Protein AF-A0A2G8SG64-F1 (afdb_monomer_lite)

Structure (mmCIF, N/CA/C/O backbone):
data_AF-A0A2G8SG64-F1
#
_entry.id   AF-A0A2G8SG64-F1
#
loop_
_atom_site.group_PDB
_atom_site.id
_atom_site.type_symbol
_atom_site.label_atom_id
_atom_site.label_alt_id
_atom_site.label_comp_id
_atom_site.label_asym_id
_atom_site.label_entity_id
_atom_site.label_seq_id
_atom_site.pdbx_PDB_ins_code
_atom_site.Cartn_x
_atom_site.Cartn_y
_atom_site.Cartn_z
_atom_site.occupancy
_atom_site.B_iso_or_equiv
_atom_site.auth_seq_id
_atom_site.auth_comp_id
_atom_site.auth_asym_id
_atom_site.auth_atom_id
_atom_site.pdbx_PDB_model_num
ATOM 1 N N . MET A 1 1 ? -21.686 -14.020 10.199 1.00 79.44 1 MET A N 1
ATOM 2 C CA . MET A 1 1 ? -20.903 -12.840 10.610 1.00 79.44 1 MET A CA 1
ATOM 3 C C . MET A 1 1 ? -21.898 -11.721 10.859 1.00 79.44 1 MET A C 1
ATOM 5 O O . MET A 1 1 ? -22.831 -11.603 10.075 1.00 79.44 1 MET A O 1
ATOM 9 N N . LYS A 1 2 ? -21.818 -11.030 11.999 1.00 95.25 2 LYS A N 1
ATOM 10 C CA . LYS A 1 2 ? -22.747 -9.939 12.338 1.00 95.25 2 LYS A CA 1
ATOM 11 C C . LYS A 1 2 ? -22.042 -8.621 12.055 1.00 95.25 2 LYS A C 1
ATOM 13 O O . LYS A 1 2 ? -21.054 -8.313 12.721 1.00 95.25 2 LYS A O 1
ATOM 18 N N . GLU A 1 3 ? -22.528 -7.901 11.057 1.00 96.75 3 GLU A N 1
ATOM 19 C CA . GLU A 1 3 ? -21.877 -6.711 10.512 1.00 96.75 3 GLU A CA 1
ATOM 20 C C . GLU A 1 3 ? -22.812 -5.511 10.621 1.00 96.75 3 GLU A C 1
ATOM 22 O O . GLU A 1 3 ? -24.009 -5.628 10.350 1.00 96.75 3 GLU A O 1
ATOM 27 N N . LEU A 1 4 ? -22.259 -4.365 11.012 1.00 95.69 4 LEU A N 1
ATOM 28 C CA . LEU A 1 4 ? -22.935 -3.077 10.986 1.00 95.69 4 LEU A CA 1
ATOM 29 C C . LEU A 1 4 ? -22.099 -2.112 10.144 1.00 95.69 4 LEU A C 1
ATOM 31 O O . LEU A 1 4 ? -21.033 -1.664 10.564 1.00 95.69 4 LEU A O 1
ATOM 35 N N . ASN A 1 5 ? -22.611 -1.804 8.955 1.00 95.44 5 ASN A N 1
ATOM 36 C CA . ASN A 1 5 ? -21.971 -0.914 7.995 1.00 95.44 5 ASN A CA 1
ATOM 37 C C . ASN A 1 5 ? -22.800 0.365 7.876 1.00 95.44 5 ASN A C 1
ATOM 39 O O . ASN A 1 5 ? -23.871 0.367 7.270 1.00 95.44 5 ASN A O 1
ATOM 43 N N . LEU A 1 6 ? -22.302 1.457 8.450 1.00 92.75 6 LEU A N 1
ATOM 44 C CA . LEU A 1 6 ? -22.915 2.781 8.356 1.00 92.75 6 LEU A CA 1
ATOM 45 C C . LEU A 1 6 ? -22.161 3.599 7.307 1.00 92.75 6 LEU A C 1
ATOM 47 O O . LEU A 1 6 ? -21.394 4.512 7.611 1.00 92.75 6 LEU A O 1
ATOM 51 N N . LEU A 1 7 ? -22.360 3.214 6.046 1.00 89.88 7 LEU A N 1
ATOM 52 C CA . LEU A 1 7 ? -21.764 3.867 4.884 1.00 89.88 7 LEU A CA 1
ATOM 53 C C . LEU A 1 7 ? -22.728 4.927 4.336 1.00 89.88 7 LEU A C 1
ATOM 55 O O . LEU A 1 7 ? -23.922 4.669 4.183 1.00 89.88 7 LEU A O 1
ATOM 59 N N . GLY A 1 8 ? -22.212 6.118 4.036 1.00 85.75 8 GLY A N 1
ATOM 60 C CA . GLY A 1 8 ? -22.978 7.227 3.461 1.00 85.75 8 GLY A CA 1
ATOM 61 C C . GLY A 1 8 ? -23.129 8.440 4.379 1.00 85.75 8 GLY A C 1
ATOM 62 O O . GLY A 1 8 ? -22.620 8.471 5.502 1.00 85.75 8 GLY A O 1
ATOM 63 N N . ASN A 1 9 ? -23.824 9.446 3.847 1.00 83.12 9 ASN A N 1
ATOM 64 C CA . ASN A 1 9 ? -24.050 10.736 4.491 1.00 83.12 9 ASN A CA 1
ATOM 65 C C . ASN A 1 9 ? -25.309 10.648 5.363 1.00 83.12 9 ASN A C 1
ATOM 67 O O . ASN A 1 9 ? -26.391 11.035 4.923 1.00 83.12 9 ASN A O 1
ATOM 71 N N . HIS A 1 10 ? -25.189 10.105 6.574 1.00 81.19 10 HIS A N 1
ATOM 72 C CA . HIS A 1 10 ? -26.304 10.077 7.527 1.00 81.19 10 HIS A CA 1
ATOM 73 C C . HIS A 1 10 ? -26.110 11.145 8.595 1.00 81.19 10 HIS A C 1
ATOM 75 O O . HIS A 1 10 ? -24.996 11.385 9.051 1.00 81.19 10 HIS A O 1
ATOM 81 N N . SER A 1 11 ? -27.205 11.753 9.038 1.00 80.69 11 SER A N 1
ATOM 82 C CA . SER A 1 11 ? -27.217 12.724 10.135 1.00 80.69 11 SER A CA 1
ATOM 83 C C . SER A 1 11 ? -27.212 12.040 11.509 1.00 80.69 11 SER A C 1
ATOM 85 O O . SER A 1 11 ? -27.986 12.427 12.382 1.00 80.69 11 SER A O 1
ATOM 87 N N . LEU A 1 12 ? -26.412 10.983 11.695 1.00 85.31 12 LEU A N 1
ATOM 88 C CA . LEU A 1 12 ? -26.262 10.376 13.019 1.00 85.31 12 LEU A CA 1
ATOM 89 C C . LEU A 1 12 ? -25.378 11.291 13.861 1.00 85.31 12 LEU A C 1
ATOM 91 O O . LEU A 1 12 ? -24.245 11.594 13.486 1.00 85.31 12 LEU A O 1
ATOM 95 N N . ASP A 1 13 ? -25.917 11.737 14.985 1.00 87.69 13 ASP A N 1
ATOM 96 C CA . ASP A 1 13 ? -25.158 12.476 15.982 1.00 87.69 13 ASP A CA 1
ATOM 97 C C . ASP A 1 13 ? -24.494 11.529 16.998 1.00 87.69 13 ASP A C 1
ATOM 99 O O . ASP A 1 13 ? -24.573 10.299 16.924 1.00 87.69 13 ASP A O 1
ATOM 103 N N . ARG A 1 14 ? -23.825 12.139 17.974 1.00 87.69 14 ARG A N 1
ATOM 104 C CA . ARG A 1 14 ? -23.158 11.458 19.082 1.00 87.69 14 ARG A CA 1
ATOM 105 C C . ARG A 1 14 ? -24.103 10.570 19.896 1.00 87.69 14 ARG A C 1
ATOM 107 O O . ARG A 1 14 ? -23.695 9.485 20.297 1.00 87.69 14 ARG A O 1
ATOM 114 N N . GLU A 1 15 ? -25.335 11.011 20.145 1.00 92.31 15 GLU A N 1
ATOM 115 C CA . GLU A 1 15 ? -26.299 10.274 20.970 1.00 92.31 15 GLU A CA 1
ATOM 116 C C . GLU A 1 15 ? -26.710 8.969 20.288 1.00 92.31 15 GLU A C 1
ATOM 118 O O . GLU A 1 15 ? -26.797 7.927 20.938 1.00 92.31 15 GLU A O 1
ATOM 123 N N . HIS A 1 16 ? -26.856 8.989 18.961 1.00 92.06 16 HIS A N 1
ATOM 124 C CA . HIS A 1 16 ? -27.149 7.783 18.189 1.00 92.06 16 HIS A CA 1
ATOM 125 C C . HIS A 1 16 ? -26.028 6.741 18.283 1.00 92.06 16 HIS A C 1
ATOM 127 O O . HIS A 1 16 ? -26.305 5.543 18.367 1.00 92.06 16 HIS A O 1
ATOM 133 N N . LEU A 1 17 ? -24.766 7.183 18.287 1.00 90.00 17 LEU A N 1
ATOM 134 C CA . LEU A 1 17 ? -23.608 6.289 18.361 1.00 90.00 17 LEU A CA 1
ATOM 135 C C . LEU A 1 17 ? -23.428 5.657 19.749 1.00 90.00 17 LEU A C 1
ATOM 137 O O . LEU A 1 17 ? -22.881 4.562 19.840 1.00 90.00 17 LEU A O 1
ATOM 141 N N . LEU A 1 18 ? -23.943 6.273 20.817 1.00 91.12 18 LEU A N 1
ATOM 142 C CA . LEU A 1 18 ? -23.929 5.664 22.154 1.00 91.12 18 LEU A CA 1
ATOM 143 C C . LEU A 1 18 ? -24.808 4.408 22.231 1.00 91.12 18 LEU A C 1
ATOM 145 O O . LEU A 1 18 ? -24.494 3.481 22.971 1.00 91.12 18 LEU A O 1
ATOM 149 N N . TYR A 1 19 ? -25.849 4.296 21.397 1.00 93.25 19 TYR A N 1
ATOM 150 C CA . TYR A 1 19 ? -26.661 3.076 21.328 1.00 93.25 19 TYR A CA 1
ATOM 151 C C . TYR A 1 19 ? -25.926 1.870 20.727 1.00 93.25 19 TYR A C 1
ATOM 153 O O . TYR A 1 19 ? -26.487 0.768 20.730 1.00 93.25 19 TYR A O 1
ATOM 161 N N . LEU A 1 20 ? -24.684 2.034 20.247 1.00 92.19 20 LEU A N 1
ATOM 162 C CA . LEU A 1 20 ? -23.856 0.918 19.785 1.00 92.19 20 LEU A CA 1
ATOM 163 C C . LEU A 1 20 ? -23.610 -0.123 20.891 1.00 92.19 20 LEU A C 1
ATOM 165 O O . LEU A 1 20 ? -23.512 -1.310 20.578 1.00 92.19 20 LEU A O 1
ATOM 169 N N . GLU A 1 21 ? -23.655 0.277 22.169 1.00 90.62 21 GLU A N 1
ATOM 170 C CA . GLU A 1 21 ? -23.558 -0.624 23.334 1.00 90.62 21 GLU A CA 1
ATOM 171 C C . GLU A 1 21 ? -24.585 -1.769 23.303 1.00 90.62 21 GLU A C 1
ATOM 173 O O . GLU A 1 21 ? -24.335 -2.881 23.769 1.00 90.62 21 GLU A O 1
ATOM 178 N N . ARG A 1 22 ? -25.761 -1.523 22.708 1.00 93.75 22 ARG A N 1
ATOM 179 C CA . ARG A 1 22 ? -26.863 -2.494 22.676 1.00 93.75 22 ARG A CA 1
ATOM 180 C C . ARG A 1 22 ? -26.573 -3.659 21.743 1.00 93.75 22 ARG A C 1
ATOM 182 O O . ARG A 1 22 ? -27.216 -4.706 21.830 1.00 93.75 22 ARG A O 1
ATOM 189 N N . PHE A 1 23 ? -25.606 -3.501 20.849 1.00 94.50 23 PHE A N 1
ATOM 190 C CA . PHE A 1 23 ? -25.263 -4.491 19.849 1.00 94.50 23 PHE A CA 1
ATOM 191 C C . PHE A 1 23 ? -24.092 -5.372 20.301 1.00 94.50 23 PHE A C 1
ATOM 193 O O . PHE A 1 23 ? -23.090 -5.526 19.604 1.00 94.50 23 PHE A O 1
ATOM 200 N N . THR A 1 24 ? -24.270 -6.058 21.430 1.00 94.75 24 THR A N 1
ATOM 201 C CA . THR A 1 24 ? -23.261 -6.911 22.101 1.00 94.75 24 THR A CA 1
ATOM 202 C C . THR A 1 24 ? -22.708 -8.074 21.266 1.00 94.75 24 THR A C 1
ATOM 204 O O . THR A 1 24 ? -21.791 -8.780 21.688 1.00 94.75 24 THR A O 1
ATOM 207 N N . SER A 1 25 ? -23.262 -8.306 20.074 1.00 96.19 25 SER A N 1
ATOM 208 C CA . SER A 1 25 ? -22.888 -9.408 19.186 1.00 96.19 25 SER A CA 1
ATOM 209 C C . SER A 1 25 ? -22.306 -8.971 17.840 1.00 96.19 25 SER A C 1
ATOM 211 O O . SER A 1 25 ? -22.103 -9.830 16.979 1.00 96.19 25 SER A O 1
ATOM 213 N N . ILE A 1 26 ? -22.060 -7.672 17.637 1.00 97.50 26 ILE A N 1
ATOM 214 C CA . ILE A 1 26 ? -21.404 -7.164 16.426 1.00 97.50 26 ILE A CA 1
ATOM 215 C C . ILE A 1 26 ? -19.958 -7.653 16.368 1.00 97.50 26 ILE A C 1
ATOM 217 O O . ILE A 1 26 ? -19.214 -7.568 17.335 1.00 97.50 26 ILE A O 1
ATOM 221 N N . GLN A 1 27 ? -19.556 -8.139 15.196 1.00 97.88 27 GLN A N 1
ATOM 222 C CA . GLN A 1 27 ? -18.183 -8.566 14.926 1.00 97.88 27 GLN A CA 1
ATOM 223 C C . GLN A 1 27 ? -17.437 -7.593 14.018 1.00 97.88 27 GLN A C 1
ATOM 225 O O . GLN A 1 27 ? -16.214 -7.501 14.103 1.00 97.88 27 GLN A O 1
ATOM 230 N N . THR A 1 28 ? -18.163 -6.883 13.159 1.00 97.88 28 THR A N 1
ATOM 231 C CA . THR A 1 28 ? -17.603 -5.920 12.211 1.00 97.88 28 THR A CA 1
ATOM 232 C C . THR A 1 28 ? -18.367 -4.620 12.323 1.00 97.88 28 THR A C 1
ATOM 234 O O . THR A 1 28 ? -19.583 -4.606 12.119 1.00 97.88 28 THR A O 1
ATOM 237 N N . LEU A 1 29 ? -17.648 -3.551 12.644 1.00 97.44 29 LEU A N 1
ATOM 238 C CA . LEU A 1 29 ? -18.168 -2.195 12.681 1.00 97.44 29 LEU A CA 1
ATOM 239 C C . LEU A 1 29 ? -17.378 -1.345 11.689 1.00 97.44 29 LEU A C 1
ATOM 241 O O . LEU A 1 29 ? -16.191 -1.099 11.899 1.00 97.44 29 LEU A O 1
ATOM 245 N N . CYS A 1 30 ? -18.054 -0.891 10.637 1.00 97.38 30 CYS A N 1
ATOM 246 C CA . CYS A 1 30 ? -17.476 0.009 9.646 1.00 97.38 30 CYS A CA 1
ATOM 247 C C . CYS A 1 30 ? -18.307 1.286 9.582 1.00 97.38 30 CYS A C 1
ATOM 249 O O . CYS A 1 30 ? -19.490 1.260 9.223 1.00 97.38 30 CYS A O 1
ATOM 251 N N . LEU A 1 31 ? -17.681 2.408 9.920 1.00 96.00 31 LEU A N 1
ATOM 252 C CA . LEU A 1 31 ? -18.293 3.728 9.851 1.00 96.00 31 LEU A CA 1
ATOM 253 C C . LEU A 1 31 ? -17.704 4.517 8.682 1.00 96.00 31 LEU A C 1
ATOM 255 O O . LEU A 1 31 ? -16.519 4.417 8.376 1.00 96.00 31 LEU A O 1
ATOM 259 N N . SER A 1 32 ? -18.534 5.318 8.014 1.00 93.94 32 SER A N 1
ATOM 260 C CA . SER A 1 32 ? -18.050 6.250 6.995 1.00 93.94 32 SER A CA 1
ATOM 261 C C . SER A 1 32 ? -17.052 7.259 7.582 1.00 93.94 32 SER A C 1
ATOM 263 O O . SER A 1 32 ? -17.090 7.590 8.769 1.00 93.94 32 SER A O 1
ATOM 265 N N . HIS A 1 33 ? -16.206 7.835 6.723 1.00 93.94 33 HIS A N 1
ATOM 266 C CA . HIS A 1 33 ? -15.199 8.813 7.140 1.00 93.94 33 HIS A CA 1
ATOM 267 C C . HIS A 1 33 ? -15.780 10.112 7.734 1.00 93.94 33 HIS A C 1
ATOM 269 O O . HIS A 1 33 ? -15.024 10.924 8.263 1.00 93.94 33 HIS A O 1
ATOM 275 N N . GLN A 1 34 ? -17.098 10.315 7.630 1.00 91.62 34 GLN A N 1
ATOM 276 C CA . GLN A 1 34 ? -17.815 11.479 8.156 1.00 91.62 34 GLN A CA 1
ATOM 277 C C . GLN A 1 34 ? -18.173 11.326 9.638 1.00 91.62 34 GLN A C 1
ATOM 279 O O . GLN A 1 34 ? -18.412 12.328 10.311 1.00 91.62 34 GLN A O 1
ATOM 284 N N . PHE A 1 35 ? -18.193 10.094 10.160 1.00 93.00 35 PHE A N 1
ATOM 285 C CA . PHE A 1 35 ? -18.435 9.845 11.577 1.00 93.00 35 PHE A CA 1
ATOM 286 C C . PHE A 1 35 ? -17.139 9.969 12.355 1.00 93.00 35 PHE A C 1
ATOM 288 O O . PHE A 1 35 ? -16.235 9.151 12.217 1.00 93.00 35 PHE A O 1
ATOM 295 N N . HIS A 1 36 ? -17.066 10.993 13.195 1.00 94.06 36 HIS A N 1
ATOM 296 C CA . HIS A 1 36 ? -15.933 11.215 14.075 1.00 94.06 36 HIS A CA 1
ATOM 297 C C . HIS A 1 36 ? -16.239 10.668 15.463 1.00 94.06 36 HIS A C 1
ATOM 299 O O . HIS A 1 36 ? -17.140 11.167 16.138 1.00 94.06 36 HIS A O 1
ATOM 305 N N . LEU A 1 37 ? -15.474 9.673 15.898 1.00 95.44 37 LEU A N 1
ATOM 306 C CA . LEU A 1 37 ? -15.584 9.149 17.251 1.00 95.44 37 LEU A CA 1
ATOM 307 C C . LEU A 1 37 ? -14.707 9.952 18.201 1.00 95.44 37 LEU A C 1
ATOM 309 O O . LEU A 1 37 ? -13.519 10.179 17.943 1.00 95.44 37 LEU A O 1
ATOM 313 N N . ASP A 1 38 ? -15.322 10.360 19.303 1.00 94.94 38 ASP A N 1
ATOM 314 C CA . ASP A 1 38 ? -14.626 10.893 20.460 1.00 94.94 38 ASP A CA 1
ATOM 315 C C . ASP A 1 38 ? -14.229 9.763 21.424 1.00 94.94 38 ASP A C 1
ATOM 317 O O . ASP A 1 38 ? -14.517 8.584 21.210 1.00 94.94 38 ASP A O 1
ATOM 321 N N . GLU A 1 39 ? -13.553 10.137 22.504 1.00 94.88 39 GLU A N 1
ATOM 322 C CA . GLU A 1 39 ? -13.156 9.224 23.576 1.00 94.88 39 GLU A CA 1
ATOM 323 C C . GLU A 1 39 ? -14.329 8.439 24.173 1.00 94.88 39 GLU A C 1
ATOM 325 O O . GLU A 1 39 ? -14.202 7.242 24.413 1.00 94.88 39 GLU A O 1
ATOM 330 N N . GLY A 1 40 ? -15.470 9.098 24.391 1.00 93.81 40 GLY A N 1
ATOM 331 C CA . GLY A 1 40 ? -16.622 8.486 25.046 1.00 93.81 40 GLY A CA 1
ATOM 332 C C . GLY A 1 40 ? -17.204 7.349 24.218 1.00 93.81 40 GLY A C 1
ATOM 333 O O . GLY A 1 40 ? -17.455 6.273 24.748 1.00 93.81 40 GLY A O 1
ATOM 334 N N . ILE A 1 41 ? -17.356 7.551 22.907 1.00 95.25 41 ILE A N 1
ATOM 335 C CA . ILE A 1 41 ? -17.879 6.491 22.043 1.00 95.25 41 ILE A CA 1
ATOM 336 C C . ILE A 1 41 ? -16.855 5.362 21.886 1.00 95.25 41 ILE A C 1
ATOM 338 O O . ILE A 1 41 ? -17.234 4.194 21.882 1.00 95.25 41 ILE A O 1
ATOM 342 N N . LEU A 1 42 ? -15.558 5.675 21.787 1.00 96.56 42 LEU A N 1
ATOM 343 C CA . LEU A 1 42 ? -14.521 4.639 21.720 1.00 96.56 42 LEU A CA 1
ATOM 344 C C . LEU A 1 42 ? -14.497 3.768 22.983 1.00 96.56 42 LEU A C 1
ATOM 346 O O . LEU A 1 42 ? -14.355 2.554 22.859 1.00 96.56 42 LEU A O 1
ATOM 350 N N . GLN A 1 43 ? -14.713 4.360 24.162 1.00 95.88 43 GLN A N 1
ATOM 351 C CA . GLN A 1 43 ? -14.878 3.624 25.417 1.00 95.88 43 GLN A CA 1
ATOM 352 C C . GLN A 1 43 ? -16.096 2.691 25.361 1.00 95.88 43 GLN A C 1
ATOM 354 O O . GLN A 1 43 ? -15.997 1.518 25.699 1.00 95.88 43 GLN A O 1
ATOM 359 N N . THR A 1 44 ? -17.237 3.166 24.859 1.00 95.44 44 THR A N 1
ATOM 360 C CA . THR A 1 44 ? -18.422 2.313 24.676 1.00 95.44 44 THR A CA 1
ATOM 361 C C . THR A 1 44 ? -18.160 1.155 23.706 1.00 95.44 44 THR A C 1
ATOM 363 O O . THR A 1 44 ? -18.617 0.036 23.925 1.00 95.44 44 THR A O 1
ATOM 366 N N . LEU A 1 45 ? -17.404 1.389 22.629 1.00 96.56 45 LEU A N 1
ATOM 367 C CA . LEU A 1 45 ? -17.032 0.334 21.681 1.00 96.56 45 LEU A CA 1
ATOM 368 C C . LEU A 1 45 ? -16.062 -0.684 22.284 1.00 96.56 45 LEU A C 1
ATOM 370 O O . LEU A 1 45 ? -16.118 -1.861 21.926 1.00 96.56 45 LEU A O 1
ATOM 374 N N . SER A 1 46 ? -15.189 -0.249 23.193 1.00 96.31 46 SER A N 1
ATOM 375 C CA . SER A 1 46 ? -14.206 -1.114 23.842 1.00 96.31 46 SER A CA 1
ATOM 376 C C . SER A 1 46 ? -14.871 -2.171 24.733 1.00 96.31 46 SER A C 1
ATOM 378 O O . SER A 1 46 ? -14.360 -3.283 24.861 1.00 96.31 46 SER A O 1
ATOM 380 N N . GLU A 1 47 ? -16.063 -1.873 25.255 1.00 95.50 47 GLU A N 1
ATOM 381 C CA . GLU A 1 47 ? -16.889 -2.786 26.053 1.00 95.50 47 GLU A CA 1
ATOM 382 C C . GLU A 1 47 ? -17.567 -3.900 25.236 1.00 95.50 47 GLU A C 1
ATOM 384 O O . GLU A 1 47 ? -18.187 -4.790 25.819 1.00 95.50 47 GLU A O 1
ATOM 389 N N . ILE A 1 48 ? -17.458 -3.900 23.901 1.00 96.44 48 ILE A N 1
ATOM 390 C CA . ILE A 1 48 ? -18.064 -4.920 23.034 1.00 96.44 48 ILE A CA 1
ATOM 391 C C . ILE A 1 48 ? -17.018 -6.008 22.716 1.00 96.44 48 ILE A C 1
ATOM 393 O O . ILE A 1 48 ? -16.291 -5.908 21.722 1.00 96.44 48 ILE A O 1
ATOM 397 N N . PRO A 1 49 ? -16.951 -7.119 23.484 1.00 96.19 49 PRO A N 1
ATOM 398 C CA . PRO A 1 49 ? -15.874 -8.110 23.362 1.00 96.19 49 PRO A CA 1
ATOM 399 C C . PRO A 1 49 ? -15.932 -8.921 22.061 1.00 96.19 49 PRO A C 1
ATOM 401 O O . PRO A 1 49 ? -15.018 -9.684 21.751 1.00 96.19 49 PRO A O 1
ATOM 404 N N . THR A 1 50 ? -17.035 -8.818 21.315 1.00 97.19 50 THR A N 1
ATOM 405 C CA . THR A 1 50 ? -17.256 -9.569 20.079 1.00 97.19 50 THR A CA 1
ATOM 406 C C . THR A 1 50 ? -16.681 -8.882 18.841 1.00 97.19 50 THR A C 1
ATOM 408 O O . THR A 1 50 ? -16.585 -9.553 17.808 1.00 97.19 50 THR A O 1
ATOM 411 N N . ILE A 1 51 ? -16.244 -7.616 18.938 1.00 98.00 51 ILE A N 1
ATOM 412 C CA . ILE A 1 51 ? -15.654 -6.869 17.819 1.00 98.00 51 ILE A CA 1
ATOM 413 C C . ILE A 1 51 ? -14.344 -7.527 17.377 1.00 98.00 51 ILE A C 1
ATOM 415 O O . ILE A 1 51 ? -13.434 -7.779 18.163 1.00 98.00 51 ILE A O 1
ATOM 419 N N . ARG A 1 52 ? -14.260 -7.793 16.072 1.00 98.19 52 ARG A N 1
ATOM 420 C CA . ARG A 1 52 ? -13.100 -8.371 15.382 1.00 98.19 52 ARG A CA 1
ATOM 421 C C . ARG A 1 52 ? -12.555 -7.455 14.294 1.00 98.19 52 ARG A C 1
ATOM 423 O O . ARG A 1 52 ? -11.362 -7.516 14.019 1.00 98.19 52 ARG A O 1
ATOM 430 N N . HIS A 1 53 ? -13.408 -6.632 13.693 1.00 98.38 53 HIS A N 1
ATOM 431 C CA . HIS A 1 53 ? -13.035 -5.671 12.660 1.00 98.38 53 HIS A CA 1
ATOM 432 C C . HIS A 1 53 ? -13.599 -4.305 13.039 1.00 98.38 53 HIS A C 1
ATOM 434 O O . HIS A 1 53 ? -14.803 -4.185 13.288 1.00 98.38 53 HIS A O 1
ATOM 440 N N . LEU A 1 54 ? -12.729 -3.302 13.088 1.00 98.19 54 LEU A N 1
ATOM 441 C CA . LEU A 1 54 ? -13.081 -1.934 13.441 1.00 98.19 54 LEU A CA 1
ATOM 442 C C . LEU A 1 54 ? -12.520 -0.984 12.382 1.00 98.19 54 LEU A C 1
ATOM 444 O O . LEU A 1 54 ? -11.304 -0.864 12.276 1.00 98.19 54 LEU A O 1
ATOM 448 N N . ASN A 1 55 ? -13.394 -0.318 11.625 1.00 98.00 55 ASN A N 1
ATOM 449 C CA . ASN A 1 55 ? -13.035 0.757 10.697 1.00 98.00 55 ASN A CA 1
ATOM 450 C C . ASN A 1 55 ? -13.746 2.043 11.116 1.00 98.00 55 ASN A C 1
ATOM 452 O O . ASN A 1 55 ? -14.982 2.118 11.093 1.00 98.00 55 ASN A O 1
ATOM 456 N N . VAL A 1 56 ? -12.956 3.031 11.535 1.00 97.62 56 VAL A N 1
ATOM 457 C CA . VAL A 1 56 ? -13.464 4.237 12.176 1.00 97.62 56 VAL A CA 1
ATOM 458 C C . VAL A 1 56 ? -12.602 5.476 11.928 1.00 97.62 56 VAL A C 1
ATOM 460 O O . VAL A 1 56 ? -11.373 5.402 11.883 1.00 97.62 56 VAL A O 1
ATOM 463 N N . THR A 1 57 ? -13.244 6.649 11.874 1.00 97.31 57 THR A N 1
ATOM 464 C CA . THR A 1 57 ? -12.541 7.937 11.950 1.00 97.31 57 THR A CA 1
ATOM 465 C C . THR A 1 57 ? -12.553 8.475 13.378 1.00 97.31 57 THR A C 1
ATOM 467 O O . THR A 1 57 ? -13.610 8.656 13.979 1.00 97.31 57 THR A O 1
ATOM 470 N N . VAL A 1 58 ? -11.385 8.806 13.915 1.00 97.25 58 VAL A N 1
ATOM 471 C CA . VAL A 1 58 ? -11.205 9.321 15.275 1.00 97.25 58 VAL A CA 1
ATOM 472 C C . VAL A 1 58 ? -10.951 10.827 15.273 1.00 97.25 58 VAL A C 1
ATOM 474 O O . VAL A 1 58 ? -10.270 11.368 14.396 1.00 97.25 58 VAL A O 1
ATOM 477 N N . ARG A 1 59 ? -11.526 11.520 16.259 1.00 95.94 59 ARG A N 1
ATOM 478 C CA . ARG A 1 59 ? -11.279 12.942 16.523 1.00 95.94 59 ARG A CA 1
ATOM 479 C C . ARG A 1 59 ? -11.336 13.198 18.022 1.00 95.94 59 ARG A C 1
ATOM 481 O O . ARG A 1 59 ? -12.392 13.483 18.587 1.00 95.94 59 ARG A O 1
ATOM 488 N N . LEU A 1 60 ? -10.177 13.148 18.658 1.00 94.00 60 LEU A N 1
ATOM 489 C CA . LEU A 1 60 ? -10.038 13.417 20.082 1.00 94.00 60 LEU A CA 1
ATOM 490 C C . LEU A 1 60 ? -9.910 14.938 20.219 1.00 94.00 60 LEU A C 1
ATOM 492 O O . LEU A 1 60 ? -8.883 15.532 19.903 1.00 94.00 60 LEU A O 1
ATOM 496 N N . GLY A 1 61 ? -11.012 15.617 20.550 1.00 86.88 61 GLY A N 1
ATOM 497 C CA . GLY A 1 61 ? -11.040 17.082 20.626 1.00 86.88 61 GLY A CA 1
ATOM 498 C C . GLY A 1 61 ? -9.908 17.663 21.491 1.00 86.88 61 GLY A C 1
ATOM 499 O O . GLY A 1 61 ? -9.393 17.005 22.387 1.00 86.88 61 GLY A O 1
ATOM 500 N N . LYS A 1 62 ? -9.555 18.941 21.279 1.00 79.56 62 LYS A N 1
ATOM 501 C CA . LYS A 1 62 ? -8.532 19.668 22.070 1.00 79.56 62 LYS A CA 1
ATOM 502 C C . LYS A 1 62 ? -8.934 19.934 23.536 1.00 79.56 62 LYS A C 1
ATOM 504 O O . LYS A 1 62 ? -8.320 20.781 24.176 1.00 79.56 62 LYS A O 1
ATOM 509 N N . GLY A 1 63 ? -10.007 19.311 24.023 1.00 68.06 63 GLY A N 1
ATOM 510 C CA . GLY A 1 63 ? -10.537 19.562 25.362 1.00 68.06 63 GLY A CA 1
ATOM 511 C C . GLY A 1 63 ? -9.528 19.204 26.451 1.00 68.06 63 GLY A C 1
ATOM 512 O O . GLY A 1 63 ? -8.546 18.517 26.172 1.00 68.06 63 GLY A O 1
ATOM 513 N N . ASP A 1 64 ? -9.801 19.668 27.674 1.00 66.06 64 ASP A N 1
ATOM 514 C CA . ASP A 1 64 ? -9.014 19.488 28.906 1.00 66.06 64 ASP A CA 1
ATOM 515 C C . ASP A 1 64 ? -8.861 18.010 29.327 1.00 66.06 64 ASP A C 1
ATOM 517 O O . ASP A 1 64 ? -9.233 17.603 30.431 1.00 66.06 64 ASP A O 1
ATOM 521 N N . ARG A 1 65 ? -8.325 17.164 28.448 1.00 81.44 65 ARG A N 1
ATOM 522 C CA . ARG A 1 65 ? -7.945 15.794 28.763 1.00 81.44 65 ARG A CA 1
ATOM 523 C C . ARG A 1 65 ? -6.830 15.855 29.797 1.00 81.44 65 ARG A C 1
ATOM 525 O O . ARG A 1 65 ? -5.711 16.266 29.503 1.00 81.44 65 ARG A O 1
ATOM 532 N N . LYS A 1 66 ? -7.158 15.456 31.026 1.00 84.81 66 LYS A N 1
ATOM 533 C CA . LYS A 1 66 ? -6.222 15.447 32.159 1.00 84.81 66 LYS A CA 1
ATOM 534 C C . LYS A 1 66 ? -5.283 14.232 32.169 1.00 84.81 66 LYS A C 1
ATOM 536 O O . LYS A 1 66 ? -4.446 14.151 33.062 1.00 84.81 66 LYS A O 1
ATOM 541 N N . GLY A 1 67 ? -5.400 13.303 31.217 1.00 89.12 67 GLY A N 1
ATOM 542 C CA . GLY A 1 67 ? -4.627 12.061 31.209 1.00 89.12 67 GLY A CA 1
ATOM 543 C C . GLY A 1 67 ? -4.494 11.413 29.833 1.00 89.12 67 GLY A C 1
ATOM 544 O O . GLY A 1 67 ? -5.075 11.881 28.851 1.00 89.12 67 GLY A O 1
ATOM 545 N N . ALA A 1 68 ? -3.695 10.344 29.792 1.00 93.69 68 ALA A N 1
ATOM 546 C CA . ALA A 1 68 ? -3.592 9.455 28.642 1.00 93.69 68 ALA A CA 1
ATOM 547 C C . ALA A 1 68 ? -4.888 8.648 28.482 1.00 93.69 68 ALA A C 1
ATOM 549 O O . ALA A 1 68 ? -5.558 8.342 29.468 1.00 93.69 68 ALA A O 1
ATOM 550 N N . LEU A 1 69 ? -5.225 8.326 27.237 1.00 95.19 69 LEU A N 1
ATOM 551 C CA . LEU A 1 69 ? -6.335 7.437 26.922 1.00 95.19 69 LEU A CA 1
ATOM 552 C C . LEU A 1 69 ? -5.975 6.012 27.360 1.00 95.19 69 LEU A C 1
ATOM 554 O O . LEU A 1 69 ? -4.861 5.560 27.100 1.00 95.19 69 LEU A O 1
ATOM 558 N N . ASP A 1 70 ? -6.909 5.328 28.011 1.00 96.00 70 ASP A N 1
ATOM 559 C CA . ASP A 1 70 ? -6.723 3.961 28.494 1.00 96.00 70 ASP A CA 1
ATOM 560 C C . ASP A 1 70 ? -8.031 3.184 28.332 1.00 96.00 70 ASP A C 1
ATOM 562 O O . ASP A 1 70 ? -9.022 3.481 29.000 1.00 96.00 70 ASP A O 1
ATOM 566 N N . PHE A 1 71 ? -8.035 2.203 27.427 1.00 96.06 71 PHE A N 1
ATOM 567 C CA . PHE A 1 71 ? -9.161 1.286 27.251 1.00 96.06 71 PHE A CA 1
ATOM 568 C C . PHE A 1 71 ? -8.985 -0.009 28.064 1.00 96.06 71 PHE A C 1
ATOM 570 O O . PHE A 1 71 ? -9.782 -0.937 27.917 1.00 96.06 71 PHE A O 1
ATOM 577 N N . GLY A 1 72 ? -7.956 -0.112 28.911 1.00 94.50 72 GLY A N 1
ATOM 578 C CA . GLY A 1 72 ? -7.621 -1.310 29.675 1.00 94.50 72 GLY A CA 1
ATOM 579 C C . GLY A 1 72 ? -7.367 -2.526 28.779 1.00 94.50 72 GLY A C 1
ATOM 580 O O . GLY A 1 72 ? -6.782 -2.429 27.700 1.00 94.50 72 GLY A O 1
ATOM 581 N N . ASP A 1 73 ? -7.870 -3.688 29.195 1.00 94.81 73 ASP A N 1
ATOM 582 C CA . ASP A 1 73 ? -7.759 -4.938 28.432 1.00 94.81 73 ASP A CA 1
ATOM 583 C C . ASP A 1 73 ? -8.841 -5.086 27.349 1.00 94.81 73 ASP A C 1
ATOM 585 O O . ASP A 1 73 ? -9.152 -6.198 26.926 1.00 94.81 73 ASP A O 1
ATOM 589 N N . CYS A 1 74 ? -9.448 -3.998 26.879 1.00 94.88 74 CYS A N 1
ATOM 590 C CA . CYS A 1 74 ? -10.448 -4.076 25.819 1.00 94.88 74 CYS A CA 1
ATOM 591 C C . CYS A 1 74 ? -9.824 -4.406 24.450 1.00 94.88 74 CYS A C 1
ATOM 593 O O . CYS A 1 74 ? -8.624 -4.254 24.238 1.00 94.88 74 CYS A O 1
ATOM 595 N N . PHE A 1 75 ? -10.667 -4.831 23.500 1.00 96.44 75 PHE A N 1
ATOM 596 C CA . PHE A 1 75 ? -10.284 -5.212 22.128 1.00 96.44 75 PHE A CA 1
ATOM 597 C C . PHE A 1 75 ? -9.421 -6.482 21.981 1.00 96.44 75 PHE A C 1
ATOM 599 O O . PHE A 1 75 ? -8.857 -6.711 20.912 1.00 96.44 75 PHE A O 1
ATOM 606 N N . GLN A 1 76 ? -9.413 -7.388 22.969 1.00 97.06 76 GLN A N 1
ATOM 607 C CA . GLN A 1 76 ? -8.676 -8.665 22.869 1.00 97.06 76 GLN A CA 1
ATOM 608 C C . GLN A 1 76 ? -9.024 -9.481 21.614 1.00 97.06 76 GLN A C 1
ATOM 610 O O . GLN A 1 76 ? -8.175 -10.170 21.058 1.00 97.06 76 GLN A O 1
ATOM 615 N N . GLY A 1 77 ? -10.280 -9.418 21.158 1.00 97.00 77 GLY A N 1
ATOM 616 C CA . GLY A 1 77 ? -10.766 -10.142 19.980 1.00 97.00 77 GLY A CA 1
ATOM 617 C C . GLY A 1 77 ? -10.471 -9.476 18.631 1.00 97.00 77 GLY A C 1
ATOM 618 O O . GLY A 1 77 ? -10.797 -10.068 17.595 1.00 97.00 77 GLY A O 1
ATOM 619 N N . LEU A 1 78 ? -9.888 -8.273 18.626 1.00 98.44 78 LEU A N 1
ATOM 620 C CA . LEU A 1 78 ? -9.693 -7.464 17.428 1.00 98.44 78 LEU A CA 1
ATOM 621 C C . LEU A 1 78 ? -8.616 -8.071 16.516 1.00 98.44 78 LEU A C 1
ATOM 623 O O . LEU A 1 78 ? -7.512 -8.388 16.951 1.00 98.44 78 LEU A O 1
ATOM 627 N N . ARG A 1 79 ? -8.959 -8.237 15.236 1.00 98.50 79 ARG A N 1
ATOM 628 C CA . ARG A 1 79 ? -8.113 -8.830 14.185 1.00 98.50 79 ARG A CA 1
ATOM 629 C C . ARG A 1 79 ? -7.778 -7.847 13.074 1.00 98.50 79 ARG A C 1
ATOM 631 O O . ARG A 1 79 ? -6.695 -7.935 12.501 1.00 98.50 79 ARG A O 1
ATOM 638 N N . THR A 1 80 ? -8.683 -6.916 12.800 1.00 98.44 80 THR A N 1
ATOM 639 C CA . THR A 1 80 ? -8.511 -5.880 11.786 1.00 98.44 80 THR A CA 1
ATOM 640 C C . THR A 1 80 ? -8.852 -4.533 12.385 1.00 98.44 80 THR A C 1
ATOM 642 O O . THR A 1 80 ? -9.932 -4.358 12.956 1.00 98.44 80 THR A O 1
ATOM 645 N N . LEU A 1 81 ? -7.933 -3.591 12.233 1.00 98.56 81 LEU A N 1
ATOM 646 C CA . LEU A 1 81 ? -8.084 -2.226 12.697 1.00 98.56 81 LEU A CA 1
ATOM 647 C C . LEU A 1 81 ? -7.791 -1.272 11.548 1.00 98.56 81 LEU A C 1
ATOM 649 O O . LEU A 1 81 ? -6.693 -1.292 11.001 1.00 98.56 81 LEU A O 1
ATOM 653 N N . GLU A 1 82 ? -8.749 -0.413 11.242 1.00 98.44 82 GLU A N 1
ATOM 654 C CA . GLU A 1 82 ? -8.609 0.676 10.287 1.00 98.44 82 GLU A CA 1
ATOM 655 C C . GLU A 1 82 ? -8.946 1.982 11.012 1.00 98.44 82 GLU A C 1
ATOM 657 O O . GLU A 1 82 ? -10.085 2.211 11.426 1.00 98.44 82 GLU A O 1
ATOM 662 N N . LEU A 1 83 ? -7.932 2.818 11.227 1.00 98.12 83 LEU A N 1
ATOM 663 C CA . LEU A 1 83 ? -8.073 4.100 11.908 1.00 98.12 83 LEU A CA 1
ATOM 664 C C . LEU A 1 83 ? -7.798 5.231 10.936 1.00 98.12 83 LEU A C 1
ATOM 666 O O . LEU A 1 83 ? -6.738 5.283 10.318 1.00 98.12 83 LEU A O 1
ATOM 670 N N . ARG A 1 84 ? -8.714 6.191 10.885 1.00 97.94 84 ARG A N 1
ATOM 671 C CA . ARG A 1 84 ? -8.536 7.440 10.148 1.00 97.94 84 ARG A CA 1
ATOM 672 C C . ARG A 1 84 ? -8.588 8.621 11.094 1.00 97.94 84 ARG A C 1
ATOM 674 O O . ARG A 1 84 ? -9.458 8.685 11.950 1.00 97.94 84 ARG A O 1
ATOM 681 N N . GLY A 1 85 ? -7.706 9.597 10.952 1.00 97.12 85 GLY A N 1
ATOM 682 C CA . GLY A 1 85 ? -7.753 10.763 11.830 1.00 97.12 85 GLY A CA 1
ATOM 683 C C . GLY A 1 85 ? -6.505 11.613 11.761 1.00 97.12 85 GLY A C 1
ATOM 684 O O . GLY A 1 85 ? -5.736 11.543 10.803 1.00 97.12 85 GLY A O 1
ATOM 685 N N . LYS A 1 86 ? -6.322 12.472 12.760 1.00 95.50 86 LYS A N 1
ATOM 686 C CA . LYS A 1 86 ? -5.048 13.170 12.940 1.00 95.50 86 LYS A CA 1
ATOM 687 C C . LYS A 1 86 ? -4.008 12.208 13.493 1.00 95.50 86 LYS A C 1
ATOM 689 O O . LYS A 1 86 ? -4.364 11.324 14.267 1.00 95.50 86 LYS A O 1
ATOM 694 N N . HIS A 1 87 ? -2.737 12.408 13.159 1.00 94.31 87 HIS A N 1
ATOM 695 C CA . HIS A 1 87 ? -1.618 11.589 13.622 1.00 94.31 87 HIS A CA 1
ATOM 696 C C . HIS A 1 87 ? -1.656 11.364 15.134 1.00 94.31 87 HIS A C 1
ATOM 698 O O . HIS A 1 87 ? -1.582 10.217 15.582 1.00 94.31 87 HIS A O 1
ATOM 704 N N . LYS A 1 88 ? -1.828 12.441 15.908 1.00 93.81 88 LYS A N 1
ATOM 705 C CA . LYS A 1 88 ? -1.905 12.363 17.369 1.00 93.81 88 LYS A CA 1
ATOM 706 C C . LYS A 1 88 ? -3.084 11.503 17.827 1.00 93.81 88 LYS A C 1
ATOM 708 O O . LYS A 1 88 ? -2.884 10.576 18.596 1.00 93.81 88 LYS A O 1
ATOM 713 N N . ASP A 1 89 ? -4.282 11.773 17.316 1.00 95.88 89 ASP A N 1
ATOM 714 C CA . ASP A 1 89 ? -5.506 11.074 17.720 1.00 95.88 89 ASP A CA 1
ATOM 715 C C . ASP A 1 89 ? -5.435 9.576 17.385 1.00 95.88 89 ASP A C 1
ATOM 717 O O . ASP A 1 89 ? -5.780 8.732 18.207 1.00 95.88 89 ASP A O 1
ATOM 721 N N . VAL A 1 90 ? -4.942 9.236 16.190 1.00 96.75 90 VAL A N 1
ATOM 722 C CA . VAL A 1 90 ? -4.735 7.846 15.761 1.00 96.75 90 VAL A CA 1
ATOM 723 C C . VAL A 1 90 ? -3.717 7.150 16.663 1.00 96.75 90 VAL A C 1
ATOM 725 O O . VAL A 1 90 ? -3.957 6.025 17.096 1.00 96.75 90 VAL A O 1
ATOM 728 N N . SER A 1 91 ? -2.609 7.823 16.986 1.00 95.94 91 SER A N 1
ATOM 729 C CA . SER A 1 91 ? -1.576 7.277 17.872 1.00 95.94 91 SER A CA 1
ATOM 730 C C . SER A 1 91 ? -2.110 7.049 19.286 1.00 95.94 91 SER A C 1
ATOM 732 O O . SER A 1 91 ? -1.922 5.967 19.831 1.00 95.94 91 SER A O 1
ATOM 734 N N . ASP A 1 92 ? -2.813 8.032 19.856 1.00 95.94 92 ASP A N 1
ATOM 735 C CA . ASP A 1 92 ? -3.387 7.955 21.203 1.00 95.94 92 ASP A CA 1
ATOM 736 C C . ASP A 1 92 ? -4.376 6.780 21.309 1.00 95.94 92 ASP A C 1
ATOM 738 O O . ASP A 1 92 ? -4.333 6.020 22.274 1.00 95.94 92 ASP A O 1
ATOM 742 N N . VAL A 1 93 ? -5.235 6.586 20.299 1.00 97.19 93 VAL A N 1
ATOM 743 C CA . VAL A 1 93 ? -6.185 5.459 20.248 1.00 97.19 93 VAL A CA 1
ATOM 744 C C . VAL A 1 93 ? -5.469 4.119 20.092 1.00 97.19 93 VAL A C 1
ATOM 746 O O . VAL A 1 93 ? -5.841 3.156 20.758 1.00 97.19 93 VAL A O 1
ATOM 749 N N . PHE A 1 94 ? -4.440 4.047 19.245 1.00 97.38 94 PHE A N 1
ATOM 750 C CA . PHE A 1 94 ? -3.676 2.817 19.026 1.00 97.38 94 PHE A CA 1
ATOM 751 C C . PHE A 1 94 ? -2.874 2.389 20.264 1.00 97.38 94 PHE A C 1
ATOM 753 O O . PHE A 1 94 ? -2.780 1.202 20.555 1.00 97.38 94 PHE A O 1
ATOM 760 N N . ILE A 1 95 ? -2.302 3.333 21.014 1.00 96.69 95 ILE A N 1
ATOM 761 C CA . ILE A 1 95 ? -1.566 3.031 22.253 1.00 96.69 95 ILE A CA 1
ATOM 762 C C . ILE A 1 95 ? -2.508 2.541 23.353 1.00 96.69 95 ILE A C 1
ATOM 764 O O . ILE A 1 95 ? -2.145 1.658 24.126 1.00 96.69 95 ILE A O 1
ATOM 768 N N . ALA A 1 96 ? -3.703 3.124 23.432 1.00 97.19 96 ALA A N 1
ATOM 769 C CA . ALA A 1 96 ? -4.658 2.847 24.496 1.00 97.19 96 ALA A CA 1
ATOM 770 C C . ALA A 1 96 ? -5.340 1.475 24.396 1.00 97.19 96 ALA A C 1
ATOM 772 O O . ALA A 1 96 ? -6.035 1.079 25.330 1.00 97.19 96 ALA A O 1
ATOM 773 N N . MET A 1 97 ? -5.208 0.774 23.265 1.00 97.25 97 MET A N 1
ATOM 774 C CA . MET A 1 97 ? -5.856 -0.518 23.029 1.00 97.25 97 MET A CA 1
ATOM 775 C C . MET A 1 97 ? -4.932 -1.710 23.304 1.00 97.25 97 MET A C 1
ATOM 777 O O . MET A 1 97 ? -3.725 -1.659 23.076 1.00 97.25 97 MET A O 1
ATOM 781 N N . SER A 1 98 ? -5.533 -2.833 23.703 1.00 96.50 98 SER A N 1
ATOM 782 C CA . SER A 1 98 ? -4.855 -4.116 23.896 1.00 96.50 98 SER A CA 1
ATOM 783 C C . SER A 1 98 ? -5.375 -5.139 22.877 1.00 96.50 98 SER A C 1
ATOM 785 O O . SER A 1 98 ? -6.352 -5.848 23.109 1.00 96.50 98 SER A O 1
ATOM 787 N N . ALA A 1 99 ? -4.735 -5.198 21.704 1.00 97.62 99 ALA A N 1
ATOM 788 C CA . ALA A 1 99 ? -5.160 -6.041 20.579 1.00 97.62 99 ALA A CA 1
ATOM 789 C C . ALA A 1 99 ? -4.095 -7.097 20.197 1.00 97.62 99 ALA A C 1
ATOM 791 O O . ALA A 1 99 ? -3.498 -7.016 19.123 1.00 97.62 99 ALA A O 1
ATOM 792 N N . PRO A 1 100 ? -3.825 -8.121 21.031 1.00 97.88 100 PRO A N 1
ATOM 793 C CA . PRO A 1 100 ? -2.758 -9.101 20.775 1.00 97.88 100 PRO A CA 1
ATOM 794 C C . PRO A 1 100 ? -2.998 -9.985 19.536 1.00 97.88 100 PRO A C 1
ATOM 796 O O . PRO A 1 100 ? -2.064 -10.586 18.998 1.00 97.88 100 PRO A O 1
ATOM 799 N N . HIS A 1 101 ? -4.244 -10.081 19.067 1.00 98.06 101 HIS A N 1
ATOM 800 C CA . HIS A 1 101 ? -4.645 -10.894 17.915 1.00 98.06 101 HIS A CA 1
ATOM 801 C C . HIS A 1 101 ? -4.775 -10.095 16.610 1.00 98.06 101 HIS A C 1
ATOM 803 O O . HIS A 1 101 ? -5.370 -10.584 15.647 1.00 98.06 101 HIS A O 1
ATOM 809 N N . LEU A 1 102 ? -4.218 -8.883 16.567 1.00 98.50 102 LEU A N 1
ATOM 810 C CA . LEU A 1 102 ? -4.300 -8.018 15.399 1.00 98.50 102 LEU A CA 1
ATOM 811 C C . LEU A 1 102 ? -3.458 -8.567 14.240 1.00 98.50 102 LEU A C 1
ATOM 813 O O . LEU A 1 102 ? -2.259 -8.789 14.370 1.00 98.50 102 LEU A O 1
ATOM 817 N N . HIS A 1 103 ? -4.094 -8.774 13.091 1.00 98.50 103 HIS A N 1
ATOM 818 C CA . HIS A 1 103 ? -3.469 -9.299 11.878 1.00 98.50 103 HIS A CA 1
ATOM 819 C C . HIS A 1 103 ? -3.325 -8.244 10.784 1.00 98.50 103 HIS A C 1
ATOM 821 O O . HIS A 1 103 ? -2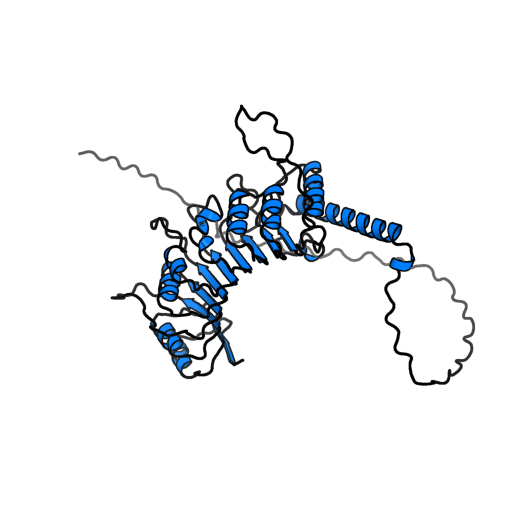.369 -8.311 10.009 1.00 98.50 103 HIS A O 1
ATOM 827 N N . LEU A 1 104 ? -4.258 -7.291 10.724 1.00 98.62 104 LEU A N 1
ATOM 828 C CA . LEU A 1 104 ? -4.280 -6.225 9.729 1.00 98.62 104 LEU A CA 1
ATOM 829 C C . LEU A 1 104 ? -4.411 -4.869 10.420 1.00 98.62 104 LEU A C 1
ATOM 831 O O . LEU A 1 104 ? -5.331 -4.662 11.215 1.00 98.62 104 LEU A O 1
ATOM 835 N N . ILE A 1 105 ? -3.497 -3.960 10.087 1.00 98.50 105 ILE A N 1
ATOM 836 C CA . ILE A 1 105 ? -3.539 -2.553 10.494 1.00 98.50 105 ILE A CA 1
ATOM 837 C C . ILE A 1 105 ? -3.661 -1.679 9.245 1.00 98.50 105 ILE A C 1
ATOM 839 O O . ILE A 1 105 ? -2.862 -1.834 8.328 1.00 98.50 105 ILE A O 1
ATOM 843 N N . ALA A 1 106 ? -4.613 -0.749 9.220 1.00 98.44 106 ALA A N 1
ATOM 844 C CA . ALA A 1 106 ? -4.677 0.335 8.246 1.00 98.44 106 ALA A CA 1
ATOM 845 C C . ALA A 1 106 ? -4.740 1.689 8.965 1.00 98.44 106 ALA A C 1
ATOM 847 O O . ALA A 1 106 ? -5.577 1.882 9.847 1.00 98.44 106 ALA A O 1
ATOM 848 N N . LEU A 1 107 ? -3.851 2.618 8.614 1.00 97.88 107 LEU A N 1
ATOM 849 C CA . LEU A 1 107 ? -3.757 3.937 9.245 1.00 97.88 107 LEU A CA 1
ATOM 850 C C . LEU A 1 107 ? -3.851 5.050 8.197 1.00 97.88 107 LEU A C 1
ATOM 852 O O . LEU A 1 107 ? -2.964 5.202 7.361 1.00 97.88 107 LEU A O 1
ATOM 856 N N . ASP A 1 108 ? -4.886 5.876 8.291 1.00 97.69 108 ASP A N 1
ATOM 857 C CA . ASP A 1 108 ? -5.115 7.016 7.407 1.00 97.69 108 ASP A CA 1
ATOM 858 C C . ASP A 1 108 ? -4.872 8.333 8.161 1.00 97.69 108 ASP A C 1
ATOM 860 O O . ASP A 1 108 ? -5.663 8.749 9.018 1.00 97.69 108 ASP A O 1
ATOM 864 N N . PHE A 1 109 ? -3.799 9.036 7.810 1.00 96.31 109 PHE A N 1
ATOM 865 C CA . PHE A 1 109 ? -3.426 10.315 8.409 1.00 96.31 109 PHE A CA 1
ATOM 866 C C . PHE A 1 109 ? -3.985 11.494 7.606 1.00 96.31 109 PHE A C 1
ATOM 868 O O . PHE A 1 109 ? -3.703 11.668 6.418 1.00 96.31 109 PHE A O 1
ATOM 875 N N . THR A 1 110 ? -4.787 12.329 8.268 1.00 96.19 110 THR A N 1
ATOM 876 C CA . THR A 1 110 ? -5.511 13.461 7.657 1.00 96.19 110 THR A CA 1
ATOM 877 C C . THR A 1 110 ? -4.834 14.817 7.844 1.00 96.19 110 THR A C 1
ATOM 879 O O . THR A 1 110 ? -5.214 15.783 7.180 1.00 96.19 110 THR A O 1
ATOM 882 N N . ASP A 1 111 ? -3.836 14.902 8.718 1.00 94.44 111 ASP A N 1
ATOM 883 C CA . ASP A 1 111 ? -3.002 16.074 8.963 1.00 94.44 111 ASP A CA 1
ATOM 884 C C . ASP A 1 111 ? -1.567 15.850 8.458 1.00 94.44 111 ASP A C 1
ATOM 886 O O . ASP A 1 111 ? -1.127 14.707 8.305 1.00 94.44 111 ASP A O 1
ATOM 890 N N . PRO A 1 112 ? -0.834 16.930 8.130 1.00 90.38 112 PRO A N 1
ATOM 891 C CA . PRO A 1 112 ? 0.578 16.807 7.801 1.00 90.38 112 PRO A CA 1
ATOM 892 C C . PRO A 1 112 ? 1.348 16.281 9.024 1.00 90.38 112 PRO A C 1
ATOM 894 O O . PRO A 1 112 ? 1.019 16.663 10.153 1.00 90.38 112 PRO A O 1
ATOM 897 N N . PRO A 1 113 ? 2.383 15.443 8.833 1.00 84.00 113 PRO A N 1
ATOM 898 C CA . PRO A 1 113 ? 3.258 15.061 9.933 1.00 84.00 113 PRO A CA 1
ATOM 899 C C . PRO A 1 113 ? 3.858 16.331 10.549 1.00 84.00 113 PRO A C 1
ATOM 901 O O . PRO A 1 113 ? 4.403 17.179 9.847 1.00 84.00 113 PRO A O 1
ATOM 904 N N . SER A 1 114 ? 3.707 16.501 11.863 1.00 75.94 114 SER A N 1
ATOM 905 C CA . SER A 1 114 ? 4.172 17.705 12.555 1.00 75.94 114 SER A CA 1
ATOM 906 C C . SER A 1 114 ? 5.694 17.825 12.457 1.00 75.94 114 SER A C 1
ATOM 908 O O . SER A 1 114 ? 6.413 17.068 13.104 1.00 75.94 114 SER A O 1
ATOM 910 N N . THR A 1 115 ? 6.184 18.841 11.744 1.00 63.16 115 THR A N 1
ATOM 911 C CA . THR A 1 115 ? 7.619 19.157 11.593 1.00 63.16 115 THR A CA 1
ATOM 912 C C . THR A 1 115 ? 8.345 19.387 12.919 1.00 63.16 115 THR A C 1
ATOM 914 O O . THR A 1 115 ? 9.552 19.183 13.013 1.00 63.16 115 THR A O 1
ATOM 917 N N . ASN A 1 116 ? 7.608 19.775 13.962 1.00 62.38 116 ASN A N 1
ATOM 918 C CA . ASN A 1 116 ? 8.149 20.031 15.297 1.00 62.38 116 ASN A CA 1
ATOM 919 C C . ASN A 1 116 ? 8.447 18.757 16.099 1.00 62.38 116 ASN A C 1
ATOM 921 O O . ASN A 1 116 ? 9.026 18.845 17.181 1.00 62.38 116 ASN A O 1
ATOM 925 N N . VAL A 1 117 ? 8.032 17.584 15.613 1.00 62.44 117 VAL A N 1
ATOM 926 C CA . VAL A 1 117 ? 8.346 16.311 16.256 1.00 62.44 117 VAL A CA 1
ATOM 927 C C . VAL A 1 117 ? 9.364 15.610 15.362 1.00 62.44 117 VAL A C 1
ATOM 929 O O . VAL A 1 117 ? 9.004 15.183 14.269 1.00 62.44 117 VAL A O 1
ATOM 932 N N . PRO A 1 118 ? 10.631 15.463 15.789 1.00 59.16 118 PRO A N 1
ATOM 933 C CA . PRO A 1 118 ? 11.675 14.824 14.981 1.00 59.16 118 PRO A CA 1
ATOM 934 C C . PRO A 1 118 ? 11.414 13.333 14.706 1.00 59.16 118 PRO A C 1
ATOM 936 O O . PRO A 1 118 ? 12.216 12.674 14.049 1.00 59.16 118 PRO A O 1
ATOM 939 N N . ASN A 1 119 ? 10.302 12.794 15.203 1.00 64.88 119 ASN A N 1
ATOM 940 C CA . ASN A 1 119 ? 9.975 11.390 15.122 1.00 64.88 119 ASN A CA 1
ATOM 941 C C . ASN A 1 119 ? 8.829 11.175 14.129 1.00 64.88 119 ASN A C 1
ATOM 943 O O . ASN A 1 119 ? 7.777 11.808 14.228 1.00 64.88 119 ASN A O 1
ATOM 947 N N . SER A 1 120 ? 9.050 10.252 13.189 1.00 78.88 120 SER A N 1
ATOM 948 C CA . SER A 1 120 ? 8.032 9.725 12.275 1.00 78.88 120 SER A CA 1
ATOM 949 C C . SER A 1 120 ? 6.745 9.367 13.036 1.00 78.88 120 SER A C 1
ATOM 951 O O . SER A 1 120 ? 6.835 8.902 14.177 1.00 78.88 120 SER A O 1
ATOM 953 N N . PRO A 1 121 ? 5.553 9.504 12.418 1.00 81.56 121 PRO A N 1
ATOM 954 C CA . PRO A 1 121 ? 4.287 9.130 13.046 1.00 81.56 121 PRO A CA 1
ATOM 955 C C . PRO A 1 121 ? 4.289 7.709 13.630 1.00 81.56 121 PRO A C 1
ATOM 957 O O . PRO A 1 121 ? 3.583 7.423 14.598 1.00 81.56 121 PRO A O 1
ATOM 960 N N . PHE A 1 122 ? 5.132 6.832 13.085 1.00 92.06 122 PHE A N 1
ATOM 961 C CA . PHE A 1 122 ? 5.264 5.448 13.506 1.00 92.06 122 PHE A CA 1
ATOM 962 C C . PHE A 1 122 ? 6.093 5.243 14.775 1.00 92.06 122 PHE A C 1
ATOM 964 O O . PHE A 1 122 ? 5.940 4.198 15.396 1.00 92.06 122 PHE A O 1
ATOM 971 N N . SER A 1 123 ? 6.927 6.191 15.218 1.00 92.19 123 SER A N 1
ATOM 972 C CA . SER A 1 123 ? 7.778 5.993 16.409 1.00 92.19 123 SER A CA 1
ATOM 973 C C . SER A 1 123 ? 6.984 5.654 17.664 1.00 92.19 123 SER A C 1
ATOM 975 O O . SER A 1 123 ? 7.438 4.890 18.509 1.00 92.19 123 SER A O 1
ATOM 977 N N . THR A 1 124 ? 5.797 6.241 17.768 1.00 92.75 124 THR A N 1
ATOM 978 C CA . THR A 1 124 ? 4.903 6.096 18.910 1.00 92.75 124 THR A CA 1
ATOM 979 C C . THR A 1 124 ? 4.048 4.834 18.793 1.00 92.75 124 THR A C 1
ATOM 981 O O . THR A 1 124 ? 3.782 4.179 19.790 1.00 92.75 124 THR A O 1
ATOM 984 N N . ILE A 1 125 ? 3.651 4.463 17.574 1.00 95.62 125 ILE A N 1
ATOM 985 C CA . ILE A 1 125 ? 2.752 3.332 17.298 1.00 95.62 125 ILE A CA 1
ATOM 986 C C . ILE A 1 125 ? 3.516 1.999 17.303 1.00 95.62 125 ILE A C 1
ATOM 988 O O . ILE A 1 125 ? 3.050 1.009 17.860 1.00 95.62 125 ILE A O 1
ATOM 992 N N . VAL A 1 126 ? 4.714 1.972 16.713 1.00 96.38 126 VAL A N 1
ATOM 993 C CA . VAL A 1 126 ? 5.515 0.761 16.455 1.00 96.38 126 VAL A CA 1
ATOM 994 C C . VAL A 1 126 ? 5.758 -0.130 17.681 1.00 96.38 126 VAL A C 1
ATOM 996 O O . VAL A 1 126 ? 5.611 -1.349 17.549 1.00 96.38 126 VAL A O 1
ATOM 999 N N . PRO A 1 127 ? 6.078 0.396 18.879 1.00 96.69 127 PRO A N 1
ATOM 1000 C CA . PRO A 1 127 ? 6.249 -0.443 20.066 1.00 96.69 127 PRO A CA 1
ATOM 1001 C C . PRO A 1 127 ? 5.012 -1.298 20.388 1.00 96.69 127 PRO A C 1
ATOM 1003 O O . PRO A 1 127 ? 5.154 -2.445 20.817 1.00 96.69 127 PRO A O 1
ATOM 1006 N N . HIS A 1 128 ? 3.819 -0.777 20.095 1.00 97.12 128 HIS A N 1
ATOM 1007 C CA . HIS A 1 128 ? 2.526 -1.384 20.415 1.00 97.12 128 HIS A CA 1
ATOM 1008 C C . HIS A 1 128 ? 1.999 -2.325 19.323 1.00 97.12 128 HIS A C 1
ATOM 1010 O O . HIS A 1 128 ? 1.005 -3.014 19.532 1.00 97.12 128 HIS A O 1
ATOM 1016 N N . ILE A 1 129 ? 2.659 -2.392 18.163 1.00 97.69 129 ILE A N 1
ATOM 1017 C CA . ILE A 1 129 ? 2.253 -3.292 17.081 1.00 97.69 129 ILE A CA 1
ATOM 1018 C C . ILE A 1 129 ? 2.550 -4.747 17.484 1.00 97.69 129 ILE A C 1
ATOM 1020 O O . ILE A 1 129 ? 3.707 -5.067 17.775 1.00 97.69 129 ILE A O 1
ATOM 1024 N N . PRO A 1 130 ? 1.557 -5.653 17.489 1.00 97.50 130 PRO A N 1
ATOM 1025 C CA . PRO A 1 130 ? 1.785 -7.042 17.857 1.00 97.50 130 PRO A CA 1
ATOM 1026 C C . PRO A 1 130 ? 2.484 -7.816 16.728 1.00 97.50 130 PRO A C 1
ATOM 1028 O O . PRO A 1 130 ? 2.333 -7.525 15.544 1.00 97.50 130 PRO A O 1
ATOM 1031 N N . ASN A 1 131 ? 3.224 -8.868 17.090 1.00 97.25 131 ASN A N 1
ATOM 1032 C CA . ASN A 1 131 ? 3.985 -9.692 16.133 1.00 97.25 131 ASN A CA 1
ATOM 1033 C C . ASN A 1 131 ? 3.095 -10.559 15.212 1.00 97.25 131 ASN A C 1
ATOM 1035 O O . ASN A 1 131 ? 3.603 -11.249 14.328 1.00 97.25 131 ASN A O 1
ATOM 1039 N N . THR A 1 132 ? 1.783 -10.570 15.461 1.00 97.94 132 THR A N 1
ATOM 1040 C CA . THR A 1 132 ? 0.744 -11.292 14.711 1.00 97.94 132 THR A CA 1
ATOM 1041 C C . THR A 1 132 ? 0.309 -10.569 13.434 1.00 97.94 132 THR A C 1
ATOM 1043 O O . THR A 1 132 ? -0.417 -11.158 12.626 1.00 97.94 132 THR A O 1
ATOM 1046 N N . VAL A 1 133 ? 0.763 -9.327 13.233 1.00 98.62 133 VAL A N 1
ATOM 1047 C CA . VAL A 1 133 ? 0.447 -8.518 12.054 1.00 98.62 133 VAL A CA 1
ATOM 1048 C C . VAL A 1 133 ? 1.117 -9.092 10.813 1.00 98.62 133 VAL A C 1
ATOM 1050 O O . VAL A 1 133 ? 2.325 -9.313 10.774 1.00 98.62 133 VAL A O 1
ATOM 1053 N N . THR A 1 134 ? 0.297 -9.305 9.788 1.00 98.56 134 THR A N 1
ATOM 1054 C CA . THR A 1 134 ? 0.690 -9.825 8.470 1.00 98.56 134 THR A CA 1
ATOM 1055 C C . THR A 1 134 ? 0.330 -8.860 7.341 1.00 98.56 134 THR A C 1
ATOM 1057 O O . THR A 1 134 ? 0.912 -8.953 6.262 1.00 98.56 134 THR A O 1
ATOM 1060 N N . GLY A 1 135 ? -0.573 -7.904 7.589 1.00 98.62 135 GLY A N 1
ATOM 1061 C CA . GLY A 1 135 ? -0.925 -6.833 6.661 1.00 98.62 135 GLY A CA 1
ATOM 1062 C C . GLY A 1 135 ? -0.813 -5.458 7.312 1.00 98.62 135 GLY A C 1
ATOM 1063 O O . GLY A 1 135 ? -1.334 -5.244 8.409 1.00 98.62 135 GLY A O 1
ATOM 1064 N N . PHE A 1 136 ? -0.157 -4.523 6.632 1.00 98.50 136 PHE A N 1
ATOM 1065 C CA . PHE A 1 136 ? -0.040 -3.138 7.073 1.00 98.50 136 PHE A CA 1
ATOM 1066 C C . PHE A 1 136 ? -0.339 -2.191 5.914 1.00 98.50 136 PHE A C 1
ATOM 1068 O O . PHE A 1 136 ? 0.287 -2.279 4.862 1.00 98.50 136 PHE A O 1
ATOM 1075 N N . SER A 1 137 ? -1.271 -1.271 6.125 1.00 98.38 137 SER A N 1
ATOM 1076 C CA . SER A 1 137 ? -1.647 -0.239 5.170 1.00 98.38 137 SER A CA 1
ATOM 1077 C C . SER A 1 137 ? -1.520 1.140 5.806 1.00 98.38 137 SER A C 1
ATOM 1079 O O . SER A 1 137 ? -1.845 1.336 6.979 1.00 98.38 137 SER A O 1
ATOM 1081 N N . CYS A 1 138 ? -1.043 2.111 5.041 1.00 97.50 138 CYS A N 1
ATOM 1082 C CA . CYS A 1 138 ? -0.972 3.494 5.473 1.00 97.50 138 CYS A CA 1
ATOM 1083 C C . CYS A 1 138 ? -1.346 4.446 4.339 1.00 97.50 138 CYS A C 1
ATOM 1085 O O . CYS A 1 138 ? -0.830 4.330 3.227 1.00 97.50 138 CYS A O 1
ATOM 1087 N N . ALA A 1 139 ? -2.168 5.449 4.637 1.00 97.00 139 ALA A N 1
ATOM 1088 C CA . ALA A 1 139 ? -2.477 6.535 3.720 1.00 97.00 139 ALA A CA 1
ATOM 1089 C C . ALA A 1 139 ? -2.126 7.897 4.327 1.00 97.00 139 ALA A C 1
ATOM 1091 O O . ALA A 1 139 ? -2.492 8.217 5.455 1.00 97.00 139 ALA A O 1
ATOM 1092 N N . PHE A 1 140 ? -1.445 8.734 3.548 1.00 95.75 140 PHE A N 1
ATOM 1093 C CA . PHE A 1 140 ? -1.215 10.140 3.864 1.00 95.75 140 PHE A CA 1
ATOM 1094 C C . PHE A 1 140 ? -2.152 11.001 3.012 1.00 95.75 140 PHE A C 1
ATOM 1096 O O . PHE A 1 140 ? -1.887 11.257 1.834 1.00 95.75 140 PHE A O 1
ATOM 1103 N N . CYS A 1 141 ? -3.258 11.447 3.613 1.00 95.62 141 CYS A N 1
ATOM 1104 C CA . CYS A 1 141 ? -4.282 12.274 2.963 1.00 95.62 141 CYS A CA 1
ATOM 1105 C C . CYS A 1 141 ? -3.933 13.778 2.971 1.00 95.62 141 CYS A C 1
ATOM 1107 O O . CYS A 1 141 ? -4.605 14.596 2.328 1.00 95.62 141 CYS A O 1
ATOM 1109 N N . ALA A 1 142 ? -2.907 14.175 3.726 1.00 94.00 142 ALA A N 1
ATOM 1110 C CA . ALA A 1 142 ? -2.365 15.530 3.767 1.00 94.00 142 ALA A CA 1
ATOM 1111 C C . ALA A 1 142 ? -1.094 15.668 2.915 1.00 94.00 142 ALA A C 1
ATOM 1113 O O . ALA A 1 142 ? -0.500 14.683 2.479 1.00 94.00 142 ALA A O 1
ATOM 1114 N N . VAL A 1 143 ? -0.681 16.914 2.669 1.00 92.88 143 VAL A N 1
ATOM 1115 C CA . VAL A 1 143 ? 0.620 17.199 2.052 1.00 92.88 143 VAL A CA 1
ATOM 1116 C C . VAL A 1 143 ? 1.717 16.867 3.065 1.00 92.88 143 VAL A C 1
ATOM 1118 O O . VAL A 1 143 ? 1.686 17.349 4.192 1.00 92.88 143 VAL A O 1
ATOM 1121 N N . LEU A 1 144 ? 2.678 16.047 2.657 1.00 91.19 144 LEU A N 1
ATOM 1122 C CA . LEU A 1 144 ? 3.925 15.808 3.377 1.00 91.19 144 LEU A CA 1
ATOM 1123 C C . LEU A 1 144 ? 4.856 17.011 3.186 1.00 91.19 144 LEU A C 1
ATOM 1125 O O . LEU A 1 144 ? 5.291 17.266 2.060 1.00 91.19 144 LEU A O 1
ATOM 1129 N N . ASP A 1 145 ? 5.139 17.727 4.273 1.00 89.81 145 ASP A N 1
ATOM 1130 C CA . ASP A 1 145 ? 6.075 18.851 4.321 1.00 89.81 145 ASP A CA 1
ATOM 1131 C C . ASP A 1 145 ? 6.905 18.775 5.624 1.00 89.81 145 ASP A C 1
ATOM 1133 O O . ASP A 1 145 ? 6.312 18.811 6.704 1.00 89.81 145 ASP A O 1
ATOM 1137 N N . PRO A 1 146 ? 8.243 18.612 5.559 1.00 90.62 146 PRO A N 1
ATOM 1138 C CA . PRO A 1 146 ? 9.037 18.477 4.341 1.00 90.62 146 PRO A CA 1
ATOM 1139 C C . PRO A 1 146 ? 8.746 17.168 3.600 1.00 90.62 146 PRO A C 1
ATOM 1141 O O . PRO A 1 146 ? 8.326 16.164 4.178 1.00 90.62 146 PRO A O 1
ATOM 1144 N N . LEU A 1 147 ? 9.005 17.174 2.293 1.00 90.56 147 LEU A N 1
ATOM 1145 C CA . LEU A 1 147 ? 8.884 15.977 1.470 1.00 90.56 147 LEU A CA 1
ATOM 1146 C C . LEU A 1 147 ? 9.945 14.933 1.881 1.00 90.56 147 LEU A C 1
ATOM 1148 O O . LEU A 1 147 ? 11.130 15.285 1.944 1.00 90.56 147 LEU A O 1
ATOM 1152 N N . PRO A 1 148 ? 9.572 13.660 2.117 1.00 91.62 148 PRO A N 1
ATOM 1153 C CA . PRO A 1 148 ? 10.546 12.622 2.435 1.00 91.62 148 PRO A CA 1
ATOM 1154 C C . PRO A 1 148 ? 11.496 12.385 1.251 1.00 91.62 148 PRO A C 1
ATOM 1156 O O . PRO A 1 148 ? 11.075 12.334 0.089 1.00 91.62 148 PRO A O 1
ATOM 1159 N N . LYS A 1 149 ? 12.796 12.244 1.539 1.00 92.00 149 LYS A N 1
ATOM 1160 C CA . LYS A 1 149 ? 13.829 12.019 0.510 1.00 92.00 149 LYS A CA 1
ATOM 1161 C C . LYS A 1 149 ? 13.876 10.559 0.064 1.00 92.00 149 LYS A C 1
ATOM 1163 O O . LYS A 1 149 ? 14.335 10.275 -1.043 1.00 92.00 149 LYS A O 1
ATOM 1168 N N . SER A 1 150 ? 13.422 9.661 0.927 1.00 94.19 150 SER A N 1
ATOM 1169 C CA . SER A 1 150 ? 13.357 8.217 0.728 1.00 94.19 150 SER A CA 1
ATOM 1170 C C . SER A 1 150 ? 12.129 7.636 1.425 1.00 94.19 150 SER A C 1
ATOM 1172 O O . SER A 1 150 ? 11.512 8.286 2.275 1.00 94.19 150 SER A O 1
ATOM 1174 N N . LEU A 1 151 ? 11.776 6.403 1.079 1.00 94.88 151 LEU A N 1
ATOM 1175 C CA . LEU A 1 151 ? 10.689 5.692 1.742 1.00 94.88 151 LEU A CA 1
ATOM 1176 C C . LEU A 1 151 ? 11.065 5.352 3.194 1.00 94.88 151 LEU A C 1
ATOM 1178 O O . LEU A 1 151 ? 10.224 5.448 4.090 1.00 94.88 151 LEU A O 1
ATOM 1182 N N . SER A 1 152 ? 12.334 5.036 3.448 1.00 93.38 152 SER A N 1
ATOM 1183 C CA . SER A 1 152 ? 12.843 4.751 4.788 1.00 93.38 152 SER A CA 1
ATOM 1184 C C . SER A 1 152 ? 12.739 5.935 5.751 1.00 93.38 152 SER A C 1
ATOM 1186 O O . SER A 1 152 ? 12.469 5.714 6.931 1.00 93.38 152 SER A O 1
ATOM 1188 N N . ASP A 1 153 ? 12.846 7.183 5.275 1.00 91.88 153 ASP A N 1
ATOM 1189 C CA . ASP A 1 153 ? 12.617 8.374 6.117 1.00 91.88 153 ASP A CA 1
ATOM 1190 C C . ASP A 1 153 ? 11.186 8.407 6.681 1.00 91.88 153 ASP A C 1
ATOM 1192 O O . ASP A 1 153 ? 10.951 8.842 7.809 1.00 91.88 153 ASP A O 1
ATOM 1196 N N . LEU A 1 154 ? 10.219 7.938 5.888 1.00 91.94 154 LEU A N 1
ATOM 1197 C CA . LEU A 1 154 ? 8.807 7.936 6.247 1.00 91.94 154 LEU A CA 1
ATOM 1198 C C . LEU A 1 154 ? 8.473 6.773 7.185 1.00 91.94 154 LEU A C 1
ATOM 1200 O O . LEU A 1 154 ? 7.836 6.973 8.221 1.00 91.94 154 LEU A O 1
ATOM 1204 N N . LEU A 1 155 ? 8.917 5.565 6.826 1.00 93.44 155 LEU A N 1
ATOM 1205 C CA . LEU A 1 155 ? 8.600 4.332 7.552 1.00 93.44 155 LEU A CA 1
ATOM 1206 C C . LEU A 1 155 ? 9.405 4.177 8.842 1.00 93.44 155 LEU A C 1
ATOM 1208 O O . LEU A 1 155 ? 8.924 3.543 9.782 1.00 93.44 155 LEU A O 1
ATOM 1212 N N . GLY A 1 156 ? 10.601 4.768 8.897 1.00 89.19 156 GLY A N 1
ATOM 1213 C CA . GLY A 1 156 ? 11.474 4.821 10.063 1.00 89.19 156 GLY A CA 1
ATOM 1214 C C . GLY A 1 156 ? 11.592 3.473 10.792 1.00 89.19 156 GLY A C 1
ATOM 1215 O O . GLY A 1 156 ? 12.241 2.563 10.280 1.00 89.19 156 GLY A O 1
ATOM 1216 N N . PRO A 1 157 ? 10.990 3.324 11.988 1.00 93.81 157 PRO A N 1
ATOM 1217 C CA . PRO A 1 157 ? 11.143 2.139 12.834 1.00 93.81 157 PRO A CA 1
ATOM 1218 C C . PRO A 1 157 ? 10.249 0.947 12.451 1.00 93.81 157 PRO A C 1
ATOM 1220 O O . PRO A 1 157 ? 10.333 -0.101 13.091 1.00 93.81 157 PRO A O 1
ATOM 1223 N N . LEU A 1 158 ? 9.385 1.082 11.442 1.00 95.38 158 LEU A N 1
ATOM 1224 C CA . LEU A 1 158 ? 8.421 0.047 11.069 1.00 95.38 158 LEU A CA 1
ATOM 1225 C C . LEU A 1 158 ? 9.063 -1.263 10.558 1.00 95.38 158 LEU A C 1
ATOM 1227 O O . LEU A 1 158 ? 8.642 -2.324 11.027 1.00 95.38 158 LEU A O 1
ATOM 1231 N N . PRO A 1 159 ? 10.073 -1.248 9.655 1.00 95.81 159 PRO A N 1
ATOM 1232 C CA . PRO A 1 159 ? 10.581 -2.474 9.037 1.00 95.81 159 PRO A CA 1
ATOM 1233 C C . PRO A 1 159 ? 11.012 -3.573 10.026 1.00 95.81 159 PRO A C 1
ATOM 1235 O O . PRO A 1 159 ? 10.466 -4.673 9.935 1.00 95.81 159 PRO A O 1
ATOM 1238 N N . PRO A 1 160 ? 11.881 -3.320 11.030 1.00 96.44 160 PRO A N 1
ATOM 1239 C CA . PRO A 1 160 ? 12.320 -4.373 11.950 1.00 96.44 160 PRO A CA 1
ATOM 1240 C C . PRO A 1 160 ? 11.218 -4.884 12.895 1.00 96.44 160 PRO A C 1
ATOM 1242 O O . PRO A 1 160 ? 11.405 -5.915 13.539 1.00 96.44 160 PRO A O 1
ATOM 1245 N N . ARG A 1 161 ? 10.076 -4.187 13.017 1.00 96.69 161 ARG A N 1
ATOM 1246 C CA . ARG A 1 161 ? 8.988 -4.574 13.932 1.00 96.69 161 ARG A CA 1
ATOM 1247 C C . ARG A 1 161 ? 8.062 -5.641 13.354 1.00 96.69 161 ARG A C 1
ATOM 1249 O O . ARG A 1 161 ? 7.418 -6.353 14.122 1.00 96.69 161 ARG A O 1
ATOM 1256 N N . LEU A 1 162 ? 7.995 -5.749 12.030 1.00 97.75 162 LEU A N 1
ATOM 1257 C CA . LEU A 1 162 ? 7.007 -6.550 11.309 1.00 97.75 162 LEU A CA 1
ATOM 1258 C C . LEU A 1 162 ? 7.663 -7.694 10.508 1.00 97.75 162 LEU A C 1
ATOM 1260 O O . LEU A 1 162 ? 7.505 -7.752 9.294 1.00 97.75 162 LEU A O 1
ATOM 1264 N N . PRO A 1 163 ? 8.385 -8.640 11.139 1.00 97.25 163 PRO A N 1
ATOM 1265 C CA . PRO A 1 163 ? 9.114 -9.683 10.405 1.00 97.25 163 PRO A CA 1
ATOM 1266 C C . PRO A 1 163 ? 8.200 -10.656 9.639 1.00 97.25 163 PRO A C 1
ATOM 1268 O O . PRO A 1 163 ? 8.647 -11.325 8.712 1.00 97.25 163 PRO A O 1
ATOM 1271 N N . ASN A 1 164 ? 6.919 -10.738 10.020 1.00 98.12 164 ASN A N 1
ATOM 1272 C CA . ASN A 1 164 ? 5.919 -11.618 9.409 1.00 98.12 164 ASN A CA 1
ATOM 1273 C C . ASN A 1 164 ? 5.049 -10.904 8.359 1.00 98.12 164 ASN A C 1
ATOM 1275 O O . ASN A 1 164 ? 3.979 -11.404 8.007 1.00 98.12 164 ASN A O 1
ATOM 1279 N N . LEU A 1 165 ? 5.457 -9.717 7.902 1.00 98.56 165 LEU A N 1
ATOM 1280 C CA . LEU A 1 165 ? 4.652 -8.926 6.980 1.00 98.56 165 LEU A CA 1
ATOM 1281 C C . LEU A 1 165 ? 4.579 -9.594 5.604 1.00 98.56 165 LEU A C 1
ATOM 1283 O O . LEU A 1 165 ? 5.601 -9.832 4.963 1.00 98.56 165 LEU A O 1
ATOM 1287 N N . ALA A 1 166 ? 3.355 -9.866 5.157 1.00 98.62 166 ALA A N 1
ATOM 1288 C CA . ALA A 1 166 ? 3.051 -10.442 3.853 1.00 98.62 166 ALA A CA 1
ATOM 1289 C C . ALA A 1 166 ? 2.430 -9.412 2.897 1.00 98.62 166 ALA A C 1
ATOM 1291 O O . ALA A 1 166 ? 2.617 -9.518 1.687 1.00 98.62 166 ALA A O 1
ATOM 1292 N N . SER A 1 167 ? 1.721 -8.405 3.418 1.00 98.69 167 SER A N 1
ATOM 1293 C CA . SER A 1 167 ? 1.128 -7.323 2.623 1.00 98.69 167 SER A CA 1
ATOM 1294 C C . SER A 1 167 ? 1.504 -5.964 3.190 1.00 98.69 167 SER A C 1
ATOM 1296 O O . SER A 1 167 ? 1.289 -5.704 4.377 1.00 98.69 167 SER A O 1
ATOM 1298 N N . PHE A 1 168 ? 2.033 -5.095 2.336 1.00 98.56 168 PHE A N 1
ATOM 1299 C CA . PHE A 1 168 ? 2.330 -3.711 2.669 1.00 98.56 168 PHE A CA 1
ATOM 1300 C C . PHE A 1 168 ? 1.753 -2.762 1.621 1.00 98.56 168 PHE A C 1
ATOM 1302 O O . PHE A 1 168 ? 2.100 -2.842 0.440 1.00 98.56 168 PHE A O 1
ATOM 1309 N N . ASP A 1 169 ? 0.933 -1.823 2.080 1.00 98.50 169 ASP A N 1
ATOM 1310 C CA . ASP A 1 169 ? 0.308 -0.793 1.264 1.00 98.50 169 ASP A CA 1
ATOM 1311 C C . ASP A 1 169 ? 0.657 0.596 1.810 1.00 98.50 169 ASP A C 1
ATOM 1313 O O . ASP A 1 169 ? 0.478 0.901 2.987 1.00 98.50 169 ASP A O 1
ATOM 1317 N N . LEU A 1 170 ? 1.145 1.473 0.942 1.00 97.50 170 LEU A N 1
ATOM 1318 C CA . LEU A 1 170 ? 1.416 2.866 1.250 1.00 97.50 170 LEU A CA 1
ATOM 1319 C C . LEU A 1 170 ? 0.848 3.748 0.146 1.00 97.50 170 LEU A C 1
ATOM 1321 O O . LEU A 1 170 ? 1.233 3.635 -1.016 1.00 97.50 170 LEU A O 1
ATOM 1325 N N . THR A 1 171 ? -0.022 4.679 0.522 1.00 96.62 171 THR A N 1
ATOM 1326 C CA . THR A 1 171 ? -0.600 5.657 -0.400 1.00 96.62 171 THR A CA 1
ATOM 1327 C C . THR A 1 171 ? -0.299 7.079 0.058 1.00 96.62 171 THR A C 1
ATOM 1329 O O . THR A 1 171 ? -0.480 7.415 1.226 1.00 96.62 171 THR A O 1
ATOM 1332 N N . SER A 1 172 ? 0.120 7.950 -0.859 1.00 95.19 172 SER A N 1
ATOM 1333 C CA . SER A 1 172 ? 0.114 9.399 -0.633 1.00 95.19 172 SER A CA 1
ATOM 1334 C C . SER A 1 172 ? -0.845 10.087 -1.595 1.00 95.19 172 SER A C 1
ATOM 1336 O O . SER A 1 172 ? -0.700 9.990 -2.813 1.00 95.19 172 SER A O 1
ATOM 1338 N N . GLU A 1 173 ? -1.833 10.803 -1.059 1.00 93.75 173 GLU A N 1
ATOM 1339 C CA . GLU A 1 173 ? -2.852 11.460 -1.883 1.00 93.75 173 GLU A CA 1
ATOM 1340 C C . GLU A 1 173 ? -2.382 12.780 -2.482 1.00 93.75 173 GLU A C 1
ATOM 1342 O O . GLU A 1 173 ? -2.834 13.173 -3.557 1.00 93.75 173 GLU A O 1
ATOM 1347 N N . LYS A 1 174 ? -1.502 13.491 -1.771 1.00 92.69 174 LYS A N 1
ATOM 1348 C CA . LYS A 1 174 ? -1.172 14.891 -2.075 1.00 92.69 174 LYS A CA 1
ATOM 1349 C C . LYS A 1 174 ? 0.316 15.160 -2.263 1.00 92.69 174 LYS A C 1
ATOM 1351 O O . LYS A 1 174 ? 0.657 16.243 -2.749 1.00 92.69 174 LYS A O 1
ATOM 1356 N N . SER A 1 175 ? 1.177 14.194 -1.954 1.00 93.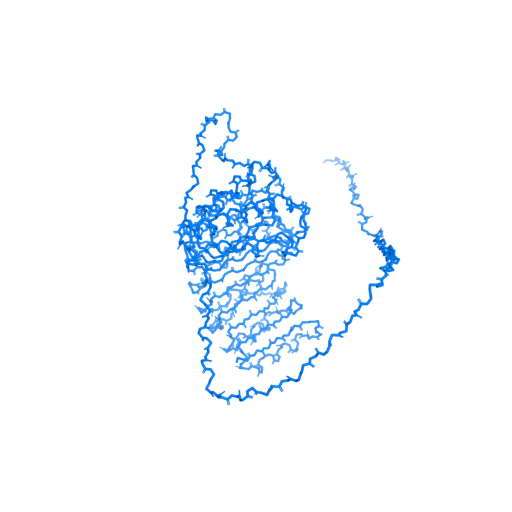06 175 SER A N 1
ATOM 1357 C CA . SER A 1 175 ? 2.625 14.331 -2.080 1.00 93.06 175 SER A CA 1
ATOM 1358 C C . SER A 1 175 ? 3.227 13.234 -2.954 1.00 93.06 175 SER A C 1
ATOM 1360 O O . SER A 1 175 ? 2.751 12.102 -2.943 1.00 93.06 175 SER A O 1
ATOM 1362 N N . PRO A 1 176 ? 4.277 13.550 -3.728 1.00 93.75 176 PRO A N 1
ATOM 1363 C CA . PRO A 1 176 ? 5.066 12.514 -4.373 1.00 93.75 176 PRO A CA 1
ATOM 1364 C C . PRO A 1 176 ? 5.802 11.668 -3.321 1.00 93.75 176 PRO A C 1
ATOM 1366 O O . PRO A 1 176 ? 6.037 12.115 -2.199 1.00 93.75 176 PRO A O 1
ATOM 1369 N N . LEU A 1 177 ? 6.186 10.449 -3.692 1.00 94.06 177 LEU A N 1
ATOM 1370 C CA . LEU A 1 177 ? 6.971 9.554 -2.844 1.00 94.06 177 LEU A CA 1
ATOM 1371 C C . LEU A 1 177 ? 8.244 9.156 -3.581 1.00 94.06 177 LEU A C 1
ATOM 1373 O O . LEU A 1 177 ? 8.183 8.681 -4.713 1.00 94.06 177 LEU A O 1
ATOM 1377 N N . SER A 1 178 ? 9.387 9.347 -2.925 1.00 95.12 178 SER A N 1
ATOM 1378 C CA . SER A 1 178 ? 10.669 8.843 -3.410 1.00 95.12 178 SER A CA 1
ATOM 1379 C C . SER A 1 178 ? 10.852 7.404 -2.950 1.00 95.12 178 SER A C 1
ATOM 1381 O O . SER A 1 178 ? 10.791 7.137 -1.753 1.00 95.12 178 SER A O 1
ATOM 1383 N N . VAL A 1 179 ? 11.108 6.499 -3.890 1.00 96.88 179 VAL A N 1
ATOM 1384 C CA . VAL A 1 179 ? 11.490 5.111 -3.602 1.00 96.88 179 VAL A CA 1
ATOM 1385 C C . VAL A 1 179 ? 12.862 4.886 -4.221 1.00 96.88 179 VAL A C 1
ATOM 1387 O O . VAL A 1 179 ? 13.078 5.196 -5.386 1.00 96.88 179 VAL A O 1
ATOM 1390 N N . THR A 1 180 ? 13.818 4.398 -3.448 1.00 96.50 180 THR A N 1
ATOM 1391 C CA . THR A 1 180 ? 15.195 4.148 -3.892 1.00 96.50 180 THR A CA 1
ATOM 1392 C C . THR A 1 180 ? 15.498 2.653 -3.933 1.00 96.50 180 THR A C 1
ATOM 1394 O O . THR A 1 180 ? 14.771 1.843 -3.362 1.00 96.50 180 THR A O 1
ATOM 1397 N N . ASN A 1 181 ? 16.601 2.272 -4.581 1.00 96.75 181 ASN A N 1
ATOM 1398 C CA . ASN A 1 181 ? 17.097 0.895 -4.516 1.00 96.75 181 ASN A CA 1
ATOM 1399 C C . ASN A 1 181 ? 17.434 0.473 -3.076 1.00 96.75 181 ASN A C 1
ATOM 1401 O O . ASN A 1 181 ? 17.172 -0.670 -2.710 1.00 96.75 181 ASN A O 1
ATOM 1405 N N . ASP A 1 182 ? 17.963 1.395 -2.264 1.00 97.12 182 ASP A N 1
ATOM 1406 C CA . ASP A 1 182 ? 18.283 1.141 -0.855 1.00 97.12 182 ASP A CA 1
ATOM 1407 C C . ASP A 1 182 ? 17.013 0.889 -0.034 1.00 97.12 182 ASP A C 1
ATOM 1409 O O . ASP A 1 182 ? 16.994 -0.023 0.790 1.00 97.12 182 ASP A O 1
ATOM 1413 N N . ASP A 1 183 ? 15.931 1.628 -0.312 1.00 97.62 183 ASP A N 1
ATOM 1414 C CA . ASP A 1 183 ? 14.625 1.380 0.309 1.00 97.62 183 ASP A CA 1
ATOM 1415 C C . ASP A 1 183 ? 14.140 -0.039 -0.019 1.00 97.62 183 ASP A C 1
ATOM 1417 O O . ASP A 1 183 ? 13.785 -0.797 0.880 1.00 97.62 183 ASP A O 1
ATOM 1421 N N . LEU A 1 184 ? 14.166 -0.437 -1.299 1.00 98.25 184 LEU A N 1
ATOM 1422 C CA . LEU A 1 184 ? 13.750 -1.783 -1.708 1.00 98.25 184 LEU A CA 1
ATOM 1423 C C . LEU A 1 184 ? 14.614 -2.872 -1.061 1.00 98.25 184 LEU A C 1
ATOM 1425 O O . LEU A 1 184 ? 14.082 -3.883 -0.599 1.00 98.25 184 LEU A O 1
ATOM 1429 N N . ALA A 1 185 ? 15.928 -2.656 -0.982 1.00 97.44 185 ALA A N 1
ATOM 1430 C CA . ALA A 1 185 ? 16.846 -3.564 -0.309 1.00 97.44 185 ALA A CA 1
ATOM 1431 C C . ALA A 1 185 ? 16.501 -3.696 1.184 1.00 97.44 185 ALA A C 1
ATOM 1433 O O . ALA A 1 185 ? 16.322 -4.815 1.667 1.00 97.44 185 ALA A O 1
ATOM 1434 N N . GLN A 1 186 ? 16.315 -2.578 1.889 1.00 97.25 186 GLN A N 1
ATOM 1435 C CA . GLN A 1 186 ? 15.971 -2.561 3.310 1.00 97.25 186 GLN A CA 1
ATOM 1436 C C . GLN A 1 186 ? 14.617 -3.223 3.589 1.00 97.25 186 GLN A C 1
ATOM 1438 O O . GLN A 1 186 ? 14.504 -4.008 4.531 1.00 97.25 186 GLN A O 1
ATOM 1443 N N . LEU A 1 187 ? 13.597 -2.944 2.773 1.00 97.88 187 LEU A N 1
ATOM 1444 C CA . LEU A 1 187 ? 12.288 -3.586 2.901 1.00 97.88 187 LEU A CA 1
ATOM 1445 C C . LEU A 1 187 ? 12.382 -5.094 2.677 1.00 97.88 187 LEU A C 1
ATOM 1447 O O . LEU A 1 187 ? 11.796 -5.863 3.430 1.00 97.88 187 LEU A O 1
ATOM 1451 N N . SER A 1 188 ? 13.154 -5.519 1.678 1.00 97.88 188 SER A N 1
ATOM 1452 C CA . SER A 1 188 ? 13.324 -6.936 1.364 1.00 97.88 188 SER A CA 1
ATOM 1453 C C . SER A 1 188 ? 14.107 -7.713 2.429 1.00 97.88 188 SER A C 1
ATOM 1455 O O . SER A 1 188 ? 13.825 -8.886 2.659 1.00 97.88 188 SER A O 1
ATOM 1457 N N . ASP A 1 189 ? 15.050 -7.056 3.115 1.00 98.06 189 ASP A N 1
ATOM 1458 C CA . ASP A 1 189 ? 15.766 -7.636 4.257 1.00 98.06 189 ASP A CA 1
ATOM 1459 C C . ASP A 1 189 ? 14.864 -7.736 5.494 1.00 98.06 189 ASP A C 1
ATOM 1461 O O . ASP A 1 189 ? 14.943 -8.702 6.252 1.00 98.06 189 ASP A O 1
ATOM 1465 N N . ALA A 1 190 ? 14.000 -6.740 5.703 1.00 97.81 190 ALA A N 1
ATOM 1466 C CA . ALA A 1 190 ? 13.087 -6.706 6.838 1.00 97.81 190 ALA A CA 1
ATOM 1467 C C . ALA A 1 190 ? 11.893 -7.661 6.676 1.00 97.81 190 ALA A C 1
ATOM 1469 O O . ALA A 1 190 ? 11.447 -8.249 7.662 1.00 97.81 190 ALA A O 1
ATOM 1470 N N . TRP A 1 191 ? 11.376 -7.814 5.452 1.00 98.25 191 TRP A N 1
ATOM 1471 C CA . TRP A 1 191 ? 10.127 -8.521 5.145 1.00 98.25 191 TRP A CA 1
ATOM 1472 C C . TRP A 1 191 ? 10.338 -9.621 4.088 1.00 98.25 191 TRP A C 1
ATOM 1474 O O . TRP A 1 191 ? 9.822 -9.541 2.971 1.00 98.25 191 TRP A O 1
ATOM 1484 N N . PRO A 1 192 ? 11.064 -10.702 4.412 1.00 98.19 192 PRO A N 1
ATOM 1485 C CA . PRO A 1 192 ? 11.338 -11.781 3.456 1.00 98.19 192 PRO A CA 1
ATOM 1486 C C . PRO A 1 192 ? 10.082 -12.568 3.029 1.00 98.19 192 PRO A C 1
ATOM 1488 O O . PRO A 1 192 ? 10.103 -13.270 2.018 1.00 98.19 192 PRO A O 1
ATOM 1491 N N . LEU A 1 193 ? 8.981 -12.461 3.787 1.00 98.56 193 LEU A N 1
ATOM 1492 C CA . LEU A 1 193 ? 7.688 -13.100 3.498 1.00 98.56 193 LEU A CA 1
ATOM 1493 C C . LEU A 1 193 ? 6.736 -12.213 2.675 1.00 98.56 193 LEU A C 1
ATOM 1495 O O . LEU A 1 193 ? 5.571 -12.564 2.499 1.00 98.56 193 LEU A O 1
ATOM 1499 N N . LEU A 1 194 ? 7.211 -11.066 2.183 1.00 98.69 194 LEU A N 1
ATOM 1500 C CA . LEU A 1 194 ? 6.383 -10.104 1.467 1.00 98.69 194 LEU A CA 1
ATOM 1501 C C . LEU A 1 194 ? 5.840 -10.705 0.162 1.00 98.69 194 LEU A C 1
ATOM 1503 O O . LEU A 1 194 ? 6.598 -11.057 -0.743 1.00 98.69 194 LEU A O 1
ATOM 1507 N N . ALA A 1 195 ? 4.514 -10.790 0.072 1.00 98.69 195 ALA A N 1
ATOM 1508 C CA . ALA A 1 195 ? 3.766 -11.234 -1.099 1.00 98.69 195 ALA A CA 1
ATOM 1509 C C . ALA A 1 195 ? 3.168 -10.054 -1.883 1.00 98.69 195 ALA A C 1
ATOM 1511 O O . ALA A 1 195 ? 3.064 -10.112 -3.109 1.00 98.69 195 ALA A O 1
ATOM 1512 N N . HIS A 1 196 ? 2.823 -8.963 -1.196 1.00 98.62 196 HIS A N 1
ATOM 1513 C CA . HIS A 1 196 ? 2.258 -7.764 -1.807 1.00 98.62 196 HIS A CA 1
ATOM 1514 C C . HIS A 1 196 ? 2.994 -6.517 -1.317 1.00 98.62 196 HIS A C 1
ATOM 1516 O O . HIS A 1 196 ? 3.006 -6.224 -0.122 1.00 98.62 196 HIS A O 1
ATOM 1522 N N . LEU A 1 197 ? 3.593 -5.778 -2.251 1.00 98.56 197 LEU A N 1
ATOM 1523 C CA . LEU A 1 197 ? 4.190 -4.468 -2.008 1.00 98.56 197 LEU A CA 1
ATOM 1524 C C . LEU A 1 197 ? 3.500 -3.435 -2.889 1.00 98.56 197 LEU A C 1
ATOM 1526 O O . LEU A 1 197 ? 3.610 -3.490 -4.112 1.00 98.56 197 LEU A O 1
ATOM 1530 N N . ASN A 1 198 ? 2.815 -2.477 -2.281 1.00 98.06 198 ASN A N 1
ATOM 1531 C CA . ASN A 1 198 ? 2.045 -1.483 -3.004 1.00 98.06 198 ASN A CA 1
ATOM 1532 C C . ASN A 1 198 ? 2.364 -0.072 -2.516 1.00 98.06 198 ASN A C 1
ATOM 1534 O O . ASN A 1 198 ? 1.869 0.359 -1.483 1.00 98.06 198 ASN A O 1
ATOM 1538 N N . VAL A 1 199 ? 3.168 0.668 -3.277 1.00 97.19 199 VAL A N 1
ATOM 1539 C CA . VAL A 1 199 ? 3.462 2.077 -3.005 1.00 97.19 199 VAL A CA 1
ATOM 1540 C C . VAL A 1 199 ? 2.857 2.924 -4.120 1.00 97.19 199 VAL A C 1
ATOM 1542 O O . VAL A 1 199 ? 3.248 2.810 -5.282 1.00 97.19 199 VAL A O 1
ATOM 1545 N N . ARG A 1 200 ? 1.877 3.766 -3.781 1.00 94.50 200 ARG A N 1
ATOM 1546 C CA . ARG A 1 200 ? 1.095 4.556 -4.742 1.00 94.50 200 ARG A CA 1
ATOM 1547 C C . ARG A 1 200 ? 1.016 6.025 -4.363 1.00 94.50 200 ARG A C 1
ATOM 1549 O O . ARG A 1 200 ? 0.989 6.411 -3.197 1.00 94.50 200 ARG A O 1
ATOM 1556 N N . VAL A 1 201 ? 0.901 6.846 -5.393 1.00 92.81 201 VAL A N 1
ATOM 1557 C CA . VAL A 1 201 ? 0.624 8.274 -5.304 1.00 92.81 201 VAL A CA 1
ATOM 1558 C C . VAL A 1 201 ? -0.672 8.557 -6.060 1.00 92.81 201 VAL A C 1
ATOM 1560 O O . VAL A 1 201 ? -0.793 8.228 -7.238 1.00 92.81 201 VAL A O 1
ATOM 1563 N N . THR A 1 202 ? -1.660 9.152 -5.398 1.00 90.06 202 THR A N 1
ATOM 1564 C CA . THR A 1 202 ? -2.971 9.482 -5.996 1.00 90.06 202 THR A CA 1
ATOM 1565 C C . THR A 1 202 ? -3.026 10.888 -6.595 1.00 90.06 202 THR A C 1
ATOM 1567 O O . THR A 1 202 ? -4.060 11.305 -7.115 1.00 90.06 202 THR A O 1
ATOM 1570 N N . VAL A 1 203 ? -1.917 11.626 -6.538 1.00 78.44 203 VAL A N 1
ATOM 1571 C CA . VAL A 1 203 ? -1.819 12.990 -7.061 1.00 78.44 203 VAL A CA 1
ATOM 1572 C C . VAL A 1 203 ? -2.067 13.016 -8.573 1.00 78.44 203 VAL A C 1
ATOM 1574 O O . VAL A 1 203 ? -1.689 12.099 -9.301 1.00 78.44 203 VAL A O 1
ATOM 1577 N N . SER A 1 204 ? -2.670 14.109 -9.055 1.00 71.12 204 SER A N 1
ATOM 1578 C CA . SER A 1 204 ? -2.795 14.402 -10.488 1.00 71.12 204 SER A CA 1
ATOM 1579 C C . SER A 1 204 ? -1.464 14.207 -11.229 1.00 71.12 204 SER A C 1
ATOM 1581 O O . SER A 1 204 ? -0.398 14.577 -10.728 1.00 71.12 204 SER A O 1
ATOM 1583 N N . ALA A 1 205 ? -1.544 13.678 -12.455 1.00 61.59 205 ALA A N 1
ATOM 1584 C CA . ALA A 1 205 ? -0.418 13.258 -13.294 1.00 61.59 205 ALA A CA 1
ATOM 1585 C C . ALA A 1 205 ? 0.693 14.309 -13.493 1.00 61.59 205 ALA A C 1
ATOM 1587 O O . ALA A 1 205 ? 1.812 13.957 -13.857 1.00 61.59 205 ALA A O 1
ATOM 1588 N N . ALA A 1 206 ? 0.407 15.589 -13.240 1.00 60.34 206 ALA A N 1
ATOM 1589 C CA . ALA A 1 206 ? 1.348 16.698 -13.371 1.00 60.34 206 ALA A CA 1
ATOM 1590 C C . ALA A 1 206 ? 2.543 16.661 -12.392 1.00 60.34 206 ALA A C 1
ATOM 1592 O O . ALA A 1 206 ? 3.409 17.527 -12.482 1.00 60.34 206 ALA A O 1
ATOM 1593 N N . ARG A 1 207 ? 2.601 15.707 -11.449 1.00 73.12 207 ARG A N 1
ATOM 1594 C CA . ARG A 1 207 ? 3.669 15.625 -10.431 1.00 73.12 207 ARG A CA 1
ATOM 1595 C C . ARG A 1 207 ? 4.558 14.383 -10.508 1.00 73.12 207 ARG A C 1
ATOM 1597 O O . ARG A 1 207 ? 5.339 14.162 -9.589 1.00 73.12 207 ARG A O 1
ATOM 1604 N N . PHE A 1 208 ? 4.463 13.596 -11.576 1.00 80.31 208 PHE A N 1
ATOM 1605 C CA . PHE A 1 208 ? 5.423 12.518 -11.818 1.00 80.31 208 PHE A CA 1
ATOM 1606 C C . PHE A 1 208 ? 6.681 13.046 -12.509 1.00 80.31 208 PHE A C 1
ATOM 1608 O O . PHE A 1 208 ? 6.659 14.098 -13.149 1.00 80.31 208 PHE A O 1
ATOM 1615 N N . ASN A 1 209 ? 7.773 12.294 -12.415 1.00 81.31 209 ASN A N 1
ATOM 1616 C CA . ASN A 1 209 ? 9.058 12.619 -13.027 1.00 81.31 209 ASN A CA 1
ATOM 1617 C C . ASN A 1 209 ? 9.750 13.883 -12.480 1.00 81.31 209 ASN A C 1
ATOM 1619 O O . ASN A 1 209 ? 10.637 14.445 -13.130 1.00 81.31 209 ASN A O 1
ATOM 1623 N N . LEU A 1 210 ? 9.409 14.311 -11.263 1.00 87.31 210 LEU A N 1
ATOM 1624 C CA . LEU A 1 210 ? 10.102 15.416 -10.603 1.00 87.31 210 LEU A CA 1
ATOM 1625 C C . LEU A 1 210 ? 11.573 15.050 -10.366 1.00 87.31 210 LEU A C 1
ATOM 1627 O O . LEU A 1 210 ? 11.881 13.943 -9.928 1.00 87.31 210 LEU A O 1
ATOM 1631 N N . GLN A 1 211 ? 12.489 15.986 -10.629 1.00 88.38 211 GLN A N 1
ATOM 1632 C CA . GLN A 1 211 ? 13.932 15.767 -10.436 1.00 88.38 211 GLN A CA 1
ATOM 1633 C C . GLN A 1 211 ? 14.309 15.512 -8.970 1.00 88.38 211 GLN A C 1
ATOM 1635 O O . GLN A 1 211 ? 15.331 14.894 -8.687 1.00 88.38 211 GLN A O 1
ATOM 1640 N N . THR A 1 212 ? 13.486 15.992 -8.039 1.00 89.62 212 THR A N 1
ATOM 1641 C CA . THR A 1 212 ? 13.659 15.791 -6.597 1.00 89.62 212 THR A CA 1
ATOM 1642 C C . THR A 1 212 ? 13.210 14.409 -6.129 1.00 89.62 212 THR A C 1
ATOM 1644 O O . THR A 1 212 ? 13.598 13.994 -5.039 1.00 89.62 212 THR A O 1
ATOM 1647 N N . VAL A 1 213 ? 12.413 13.698 -6.933 1.00 91.62 213 VAL A N 1
ATOM 1648 C CA . VAL A 1 213 ? 11.877 12.377 -6.600 1.00 91.62 213 VAL A CA 1
ATOM 1649 C C . VAL A 1 213 ? 12.850 11.310 -7.073 1.00 91.62 213 VAL A C 1
ATOM 1651 O O . VAL A 1 213 ? 13.178 11.222 -8.259 1.00 91.62 213 VAL A O 1
ATOM 1654 N N . ARG A 1 214 ? 13.320 10.490 -6.133 1.00 94.50 214 ARG A N 1
ATOM 1655 C CA . ARG A 1 214 ? 14.173 9.339 -6.441 1.00 94.50 214 ARG A CA 1
ATOM 1656 C C . ARG A 1 214 ? 13.318 8.133 -6.814 1.00 94.50 214 ARG A C 1
ATOM 1658 O O . ARG A 1 214 ? 12.193 7.992 -6.338 1.00 94.50 214 ARG A O 1
ATOM 1665 N N . ARG A 1 215 ? 13.869 7.287 -7.680 1.00 94.88 215 ARG A N 1
ATOM 1666 C CA . ARG A 1 215 ? 13.183 6.143 -8.284 1.00 94.88 215 ARG A CA 1
ATOM 1667 C C . ARG A 1 215 ? 14.103 4.925 -8.206 1.00 94.88 215 ARG A C 1
ATOM 1669 O O . ARG A 1 215 ? 15.316 5.108 -8.357 1.00 94.88 215 ARG A O 1
ATOM 1676 N N . PRO A 1 216 ? 13.567 3.717 -7.997 1.00 96.75 216 PRO A N 1
ATOM 1677 C CA . PRO A 1 216 ? 14.350 2.508 -8.134 1.00 96.75 216 PRO A CA 1
ATOM 1678 C C . PRO A 1 216 ? 14.591 2.212 -9.619 1.00 96.75 216 PRO A C 1
ATOM 1680 O O . PRO A 1 216 ? 13.836 2.665 -10.482 1.00 96.75 216 PRO A O 1
ATOM 1683 N N . ASP A 1 217 ? 15.628 1.435 -9.904 1.00 95.88 217 ASP A N 1
ATOM 1684 C CA . ASP A 1 217 ? 15.902 0.874 -11.227 1.00 95.88 217 ASP A CA 1
ATOM 1685 C C . ASP A 1 217 ? 15.631 -0.643 -11.246 1.00 95.88 217 ASP A C 1
ATOM 1687 O O . ASP A 1 217 ? 15.199 -1.248 -10.259 1.00 95.88 217 ASP A O 1
ATOM 1691 N N . VAL A 1 218 ? 15.882 -1.283 -12.391 1.00 96.12 218 VAL A N 1
ATOM 1692 C CA . VAL A 1 218 ? 15.705 -2.735 -12.559 1.00 96.12 218 VAL A CA 1
ATOM 1693 C C . VAL A 1 218 ? 16.610 -3.570 -11.642 1.00 96.12 218 VAL A C 1
ATOM 1695 O O . VAL A 1 218 ? 16.244 -4.696 -11.303 1.00 96.12 218 VAL A O 1
ATOM 1698 N N . HIS A 1 219 ? 17.753 -3.041 -11.191 1.00 95.62 219 HIS A N 1
ATOM 1699 C CA . HIS A 1 219 ? 18.624 -3.722 -10.228 1.00 95.62 219 HIS A CA 1
ATOM 1700 C C . HIS A 1 219 ? 18.018 -3.694 -8.825 1.00 95.62 219 HIS A C 1
ATOM 1702 O O . HIS A 1 219 ? 18.071 -4.708 -8.129 1.00 95.62 219 HIS A O 1
ATOM 1708 N N . GLY A 1 220 ? 17.374 -2.589 -8.435 1.00 96.69 220 GLY A N 1
ATOM 1709 C CA . GLY A 1 220 ? 16.570 -2.524 -7.211 1.00 96.69 220 GLY A CA 1
ATOM 1710 C C . GLY A 1 220 ? 15.433 -3.549 -7.205 1.00 96.69 220 GLY A C 1
ATOM 1711 O O . GLY A 1 220 ? 15.232 -4.248 -6.211 1.00 96.69 220 GLY A O 1
ATOM 1712 N N . LEU A 1 221 ? 14.740 -3.710 -8.340 1.00 97.88 221 LEU A N 1
ATOM 1713 C CA . LEU A 1 221 ? 13.698 -4.736 -8.486 1.00 97.88 221 LEU A CA 1
ATOM 1714 C C . LEU A 1 221 ? 14.263 -6.157 -8.370 1.00 97.88 221 LEU A C 1
ATOM 1716 O O . LEU A 1 221 ? 13.652 -7.013 -7.730 1.00 97.88 221 LEU A O 1
ATOM 1720 N N . ALA A 1 222 ? 15.427 -6.413 -8.974 1.00 97.62 222 ALA A N 1
ATOM 1721 C CA . ALA A 1 222 ? 16.093 -7.708 -8.893 1.00 97.62 222 ALA A CA 1
ATOM 1722 C C . ALA A 1 222 ? 16.492 -8.055 -7.449 1.00 97.62 222 ALA A C 1
ATOM 1724 O O . ALA A 1 222 ? 16.263 -9.179 -7.005 1.00 97.62 222 ALA A O 1
ATOM 1725 N N . ALA A 1 223 ? 17.042 -7.086 -6.708 1.00 96.88 223 ALA A N 1
ATOM 1726 C CA . ALA A 1 223 ? 17.423 -7.266 -5.309 1.00 96.88 223 ALA A CA 1
ATOM 1727 C C . ALA A 1 223 ? 16.209 -7.588 -4.421 1.00 96.88 223 ALA A C 1
ATOM 1729 O O . ALA A 1 223 ? 16.263 -8.533 -3.632 1.00 96.88 223 ALA A O 1
ATOM 1730 N N . LEU A 1 224 ? 15.100 -6.861 -4.606 1.00 98.31 224 LEU A N 1
ATOM 1731 C CA . LEU A 1 224 ? 13.830 -7.134 -3.928 1.00 98.31 224 LEU A CA 1
ATOM 1732 C C . LEU A 1 224 ? 13.334 -8.558 -4.224 1.00 98.31 224 LEU A C 1
ATOM 1734 O O . LEU A 1 224 ? 13.069 -9.328 -3.305 1.00 98.31 224 LEU A O 1
ATOM 1738 N N . ALA A 1 225 ? 13.257 -8.931 -5.502 1.00 98.25 225 ALA A N 1
ATOM 1739 C CA . ALA A 1 225 ? 12.764 -10.237 -5.939 1.00 98.25 225 ALA A CA 1
ATOM 1740 C C . ALA A 1 225 ? 13.621 -11.405 -5.423 1.00 98.25 225 ALA A C 1
ATOM 1742 O O . ALA A 1 225 ? 13.107 -12.469 -5.091 1.00 98.25 225 ALA A O 1
ATOM 1743 N N . GLN A 1 226 ? 14.939 -11.219 -5.329 1.00 97.94 226 GLN A N 1
ATOM 1744 C CA . GLN A 1 226 ? 15.839 -12.251 -4.818 1.00 97.94 226 GLN A CA 1
ATOM 1745 C C . GLN A 1 226 ? 15.602 -12.553 -3.329 1.00 97.94 226 G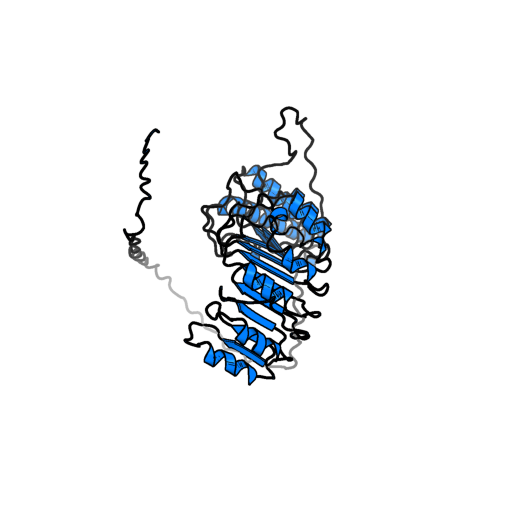LN A C 1
ATOM 1747 O O . GLN A 1 226 ? 15.803 -13.688 -2.894 1.00 97.94 226 GLN A O 1
ATOM 1752 N N . ARG A 1 227 ? 15.197 -11.546 -2.552 1.00 98.06 227 ARG A N 1
ATOM 1753 C CA . ARG A 1 227 ? 15.011 -11.636 -1.096 1.00 98.06 227 ARG A CA 1
ATOM 1754 C C . ARG A 1 227 ? 13.559 -11.902 -0.683 1.00 98.06 227 ARG A C 1
ATOM 1756 O O . ARG A 1 227 ? 13.342 -12.470 0.382 1.00 98.06 227 ARG A O 1
ATOM 1763 N N . CYS A 1 228 ? 12.590 -11.585 -1.543 1.00 98.44 228 CYS A N 1
ATOM 1764 C CA . CYS A 1 228 ? 11.159 -11.818 -1.327 1.00 98.44 228 CYS A CA 1
ATOM 1765 C C . CYS A 1 228 ? 10.595 -12.826 -2.351 1.00 98.44 228 CYS A C 1
ATOM 1767 O O . CYS A 1 228 ? 9.825 -12.437 -3.228 1.00 98.44 228 CYS A O 1
ATOM 1769 N N . PRO A 1 229 ? 10.917 -14.132 -2.254 1.00 98.12 229 PRO A N 1
ATOM 1770 C CA . PRO A 1 229 ? 10.540 -15.137 -3.260 1.00 98.12 229 PRO A CA 1
ATOM 1771 C C . PRO A 1 229 ? 9.025 -15.379 -3.387 1.00 98.12 229 PRO A C 1
ATOM 1773 O O . PRO A 1 229 ? 8.579 -16.047 -4.323 1.00 98.12 229 PRO A O 1
ATOM 1776 N N . GLN A 1 230 ? 8.236 -14.893 -2.423 1.00 98.44 230 GLN A N 1
ATOM 1777 C CA . GLN A 1 230 ? 6.774 -14.986 -2.412 1.00 98.44 230 GLN A CA 1
ATOM 1778 C C . GLN A 1 230 ? 6.092 -13.770 -3.051 1.00 98.44 230 GLN A C 1
ATOM 1780 O O . GLN A 1 230 ? 4.869 -13.758 -3.128 1.00 98.44 230 GLN A O 1
ATOM 1785 N N . LEU A 1 231 ? 6.848 -12.767 -3.519 1.00 98.69 231 LEU A N 1
ATOM 1786 C CA . LEU A 1 231 ? 6.289 -11.528 -4.054 1.00 98.69 231 LEU A CA 1
ATOM 1787 C C . LEU A 1 231 ? 5.438 -11.793 -5.309 1.00 98.69 231 LEU A C 1
ATOM 1789 O O . LEU A 1 231 ? 5.940 -12.150 -6.375 1.00 98.69 231 LEU A O 1
ATOM 1793 N N . GLU A 1 232 ? 4.129 -11.599 -5.192 1.00 98.50 232 GLU A N 1
ATOM 1794 C CA . GLU A 1 232 ? 3.166 -11.784 -6.278 1.00 98.50 232 GLU A CA 1
ATOM 1795 C C . GLU A 1 232 ? 2.725 -10.455 -6.893 1.00 98.50 232 GLU A C 1
ATOM 1797 O O . GLU A 1 232 ? 2.515 -10.392 -8.108 1.00 98.50 232 GLU A O 1
ATOM 1802 N N . THR A 1 233 ? 2.641 -9.399 -6.079 1.00 98.25 233 THR A N 1
ATOM 1803 C CA . THR A 1 233 ? 2.190 -8.066 -6.495 1.00 98.25 233 THR A CA 1
ATOM 1804 C C . THR A 1 233 ? 3.217 -7.007 -6.120 1.00 98.25 233 THR A C 1
ATOM 1806 O O . THR A 1 233 ? 3.595 -6.888 -4.954 1.00 98.25 233 THR A O 1
ATOM 1809 N N . LEU A 1 234 ? 3.621 -6.200 -7.101 1.00 98.12 234 LEU A N 1
ATOM 1810 C CA . LEU A 1 234 ? 4.512 -5.064 -6.911 1.00 98.12 234 LEU A CA 1
ATOM 1811 C C . LEU A 1 234 ? 3.954 -3.822 -7.601 1.00 98.12 234 LEU A C 1
ATOM 1813 O O . LEU A 1 234 ? 3.892 -3.756 -8.829 1.00 98.12 234 LEU A O 1
ATOM 1817 N N . HIS A 1 235 ? 3.600 -2.808 -6.819 1.00 97.00 235 HIS A N 1
ATOM 1818 C CA . HIS A 1 235 ? 3.231 -1.497 -7.331 1.00 97.00 235 HIS A CA 1
ATOM 1819 C C . HIS A 1 235 ? 4.203 -0.434 -6.840 1.00 97.00 235 HIS A C 1
ATOM 1821 O O . HIS A 1 235 ? 4.482 -0.346 -5.644 1.00 97.00 235 HIS A O 1
ATOM 1827 N N . LEU A 1 236 ? 4.688 0.383 -7.769 1.00 96.31 236 LEU A N 1
ATOM 1828 C CA . LEU A 1 236 ? 5.627 1.461 -7.494 1.00 96.31 236 LEU A CA 1
ATOM 1829 C C . LEU A 1 236 ? 5.129 2.775 -8.106 1.00 96.31 236 LEU A C 1
ATOM 1831 O O . LEU A 1 236 ? 4.519 2.756 -9.184 1.00 96.31 236 LEU A O 1
ATOM 1835 N N . PRO A 1 237 ? 5.426 3.931 -7.481 1.00 94.38 237 PRO A N 1
ATOM 1836 C CA . PRO A 1 237 ? 5.059 5.214 -8.058 1.00 94.38 237 PRO A CA 1
ATOM 1837 C C . PRO A 1 237 ? 5.793 5.447 -9.373 1.00 94.38 237 PRO A C 1
ATOM 1839 O O . PRO A 1 237 ? 5.183 5.747 -10.397 1.00 94.38 237 PRO A O 1
ATOM 1842 N N . GLU A 1 238 ? 7.111 5.262 -9.362 1.00 94.19 238 GLU A N 1
ATOM 1843 C CA . GLU A 1 238 ? 7.961 5.545 -10.508 1.00 94.19 238 GLU A CA 1
ATOM 1844 C C . GLU A 1 238 ? 9.052 4.479 -10.671 1.00 94.19 238 GLU A C 1
ATOM 1846 O O . GLU A 1 238 ? 9.473 3.874 -9.686 1.00 94.19 238 GLU A O 1
ATOM 1851 N N . LEU A 1 239 ? 9.516 4.262 -11.905 1.00 95.38 239 LEU A N 1
ATOM 1852 C CA . LEU A 1 239 ? 10.654 3.393 -12.232 1.00 95.38 239 LEU A CA 1
ATOM 1853 C C . LEU A 1 239 ? 11.649 4.154 -13.116 1.00 95.38 239 LEU A C 1
ATOM 1855 O O . LEU A 1 239 ? 11.253 4.745 -14.126 1.00 95.38 239 LEU A O 1
ATOM 1859 N N . ASP A 1 240 ? 12.931 4.137 -12.750 1.00 95.06 240 ASP A N 1
ATOM 1860 C CA . ASP A 1 240 ? 13.998 4.660 -13.603 1.00 95.06 240 ASP A CA 1
ATOM 1861 C C . ASP A 1 240 ? 14.490 3.581 -14.571 1.00 95.06 240 ASP A C 1
ATOM 1863 O O . ASP A 1 240 ? 14.944 2.512 -14.166 1.00 95.06 240 ASP A O 1
ATOM 1867 N N . ILE A 1 241 ? 14.400 3.876 -15.864 1.00 93.75 241 ILE A N 1
ATOM 1868 C CA . ILE A 1 241 ? 14.895 3.025 -16.951 1.00 93.75 241 ILE A CA 1
ATOM 1869 C C . ILE A 1 241 ? 16.005 3.705 -17.762 1.00 93.75 241 ILE A C 1
ATOM 1871 O O . ILE A 1 241 ? 16.528 3.098 -18.686 1.00 93.75 241 ILE A O 1
ATOM 1875 N N . ASP A 1 242 ? 16.340 4.965 -17.467 1.00 87.44 242 ASP A N 1
ATOM 1876 C CA . ASP A 1 242 ? 17.280 5.759 -18.272 1.00 87.44 242 ASP A CA 1
ATOM 1877 C C . ASP A 1 242 ? 18.745 5.427 -17.950 1.00 87.44 242 ASP A C 1
ATOM 1879 O O . ASP A 1 242 ? 19.661 5.756 -18.701 1.00 87.44 242 ASP A O 1
ATOM 1883 N N . LYS A 1 243 ? 18.983 4.744 -16.826 1.00 69.25 243 LYS A N 1
ATOM 1884 C CA . LYS A 1 243 ? 20.322 4.491 -16.299 1.00 69.25 243 LYS A CA 1
ATOM 1885 C C . LYS A 1 243 ? 20.655 3.002 -16.283 1.00 69.25 243 LYS A C 1
ATOM 1887 O O . LYS A 1 243 ? 20.208 2.291 -15.385 1.00 69.25 243 LYS A O 1
ATOM 1892 N N . PRO A 1 244 ? 21.544 2.524 -17.165 1.00 56.00 244 PRO A N 1
ATOM 1893 C CA . PRO A 1 244 ? 22.371 1.379 -16.827 1.00 56.00 244 PRO A CA 1
ATOM 1894 C C . PRO A 1 244 ? 23.394 1.865 -15.784 1.00 56.00 244 PRO A C 1
ATOM 1896 O O . PRO A 1 244 ? 24.434 2.407 -16.145 1.00 56.00 244 PRO A O 1
ATOM 1899 N N . SER A 1 245 ? 23.064 1.787 -14.488 1.00 49.66 245 SER A N 1
ATOM 1900 C CA . SER A 1 245 ? 23.918 2.280 -13.390 1.00 49.66 245 SER A CA 1
ATOM 1901 C C . SER A 1 245 ? 25.392 1.864 -13.564 1.00 49.66 245 SER A C 1
ATOM 1903 O O . SER A 1 245 ? 25.696 0.680 -13.723 1.00 49.66 245 SER A O 1
ATOM 1905 N N . PRO A 1 246 ? 26.325 2.826 -13.453 1.00 50.06 246 PRO A N 1
ATOM 1906 C CA . PRO A 1 246 ? 27.097 2.884 -12.217 1.00 50.06 246 PRO A CA 1
ATOM 1907 C C . PRO A 1 246 ? 26.921 4.254 -11.557 1.00 50.06 246 PRO A C 1
ATOM 1909 O O . PRO A 1 246 ? 27.462 5.265 -11.993 1.00 50.06 246 PRO A O 1
ATOM 1912 N N . SER A 1 247 ? 26.118 4.289 -10.497 1.00 49.97 247 SER A N 1
ATOM 1913 C CA . SER A 1 247 ? 25.766 5.487 -9.740 1.00 49.97 247 SER A CA 1
ATOM 1914 C C . SER A 1 247 ? 26.997 6.200 -9.168 1.00 49.97 247 SER A C 1
ATOM 1916 O O . SER A 1 247 ? 27.501 5.857 -8.099 1.00 49.97 247 SER A O 1
ATOM 1918 N N . GLY A 1 248 ? 27.444 7.231 -9.873 1.00 50.22 248 GLY A N 1
ATOM 1919 C CA . GLY A 1 248 ? 28.377 8.226 -9.381 1.00 50.22 248 GLY A CA 1
ATOM 1920 C C . GLY A 1 248 ? 28.570 9.301 -10.436 1.00 50.22 248 GLY A C 1
ATOM 1921 O O . GLY A 1 248 ? 29.409 9.148 -11.308 1.00 50.22 248 GLY A O 1
ATOM 1922 N N . ASN A 1 249 ? 27.860 10.427 -10.336 1.00 51.44 249 ASN A N 1
ATOM 1923 C CA . ASN A 1 249 ? 28.171 11.640 -11.114 1.00 51.44 249 ASN A CA 1
ATOM 1924 C C . ASN A 1 249 ? 29.482 12.304 -10.633 1.00 51.44 249 ASN A C 1
ATOM 1926 O O . ASN A 1 249 ? 29.634 13.522 -10.691 1.00 51.44 249 ASN A O 1
ATOM 1930 N N . GLY A 1 250 ? 30.400 11.513 -10.075 1.00 65.06 250 GLY A N 1
ATOM 1931 C CA . GLY A 1 250 ? 31.721 11.962 -9.694 1.00 65.06 250 GLY A CA 1
ATOM 1932 C C . GLY A 1 250 ? 32.607 12.010 -10.939 1.00 65.06 250 GLY A C 1
ATOM 1933 O O . GLY A 1 250 ? 32.532 11.097 -11.760 1.00 65.06 250 GLY A O 1
ATOM 1934 N N . PRO A 1 251 ? 33.469 13.028 -11.079 1.00 70.00 251 PRO A N 1
ATOM 1935 C CA . PRO A 1 251 ? 34.425 13.126 -12.186 1.00 70.00 251 PRO A CA 1
ATOM 1936 C C . PRO A 1 251 ? 35.419 11.947 -12.259 1.00 70.00 251 PRO A C 1
ATOM 1938 O O . PRO A 1 251 ? 36.086 11.794 -13.275 1.00 70.00 251 PRO A O 1
ATOM 1941 N N . ASP A 1 252 ? 35.459 11.087 -11.233 1.00 67.88 252 ASP A N 1
ATOM 1942 C CA . ASP A 1 252 ? 36.291 9.879 -11.150 1.00 67.88 252 ASP A CA 1
ATOM 1943 C C . ASP A 1 252 ? 35.511 8.568 -11.375 1.00 67.88 252 ASP A C 1
ATOM 1945 O O . ASP A 1 252 ? 35.979 7.490 -11.001 1.00 67.88 252 ASP A O 1
ATOM 1949 N N . ALA A 1 253 ? 34.307 8.621 -11.958 1.00 61.31 253 ALA A N 1
ATOM 1950 C CA . ALA A 1 253 ? 33.553 7.422 -12.313 1.00 61.31 253 ALA A CA 1
ATOM 1951 C C . ALA A 1 253 ? 34.216 6.703 -13.497 1.00 61.31 253 ALA A C 1
ATOM 1953 O O . ALA A 1 253 ? 33.793 6.815 -14.646 1.00 61.31 253 ALA A O 1
ATOM 1954 N N . VAL A 1 254 ? 35.284 5.962 -13.193 1.00 75.25 254 VAL A N 1
ATOM 1955 C CA . VAL A 1 254 ? 35.867 4.939 -14.062 1.00 75.25 254 VAL A CA 1
ATOM 1956 C C . VAL A 1 254 ? 34.714 4.119 -14.623 1.00 75.25 254 VAL A C 1
ATOM 1958 O O . VAL A 1 254 ? 33.901 3.610 -13.851 1.00 75.25 254 VAL A O 1
ATOM 1961 N N . GLU A 1 255 ? 34.644 4.047 -15.952 1.00 74.06 255 GLU A N 1
ATOM 1962 C CA . GLU A 1 255 ? 33.642 3.345 -16.751 1.00 74.06 255 GLU A CA 1
ATOM 1963 C C . GLU A 1 255 ? 33.496 1.899 -16.255 1.00 74.06 255 GLU A C 1
ATOM 1965 O O . GLU A 1 255 ? 34.194 0.974 -16.674 1.00 74.06 255 GLU A O 1
ATOM 1970 N N . LYS A 1 256 ? 32.641 1.710 -15.249 1.00 71.69 256 LYS A N 1
ATOM 1971 C CA . LYS A 1 256 ? 32.435 0.416 -14.618 1.00 71.69 256 LYS A CA 1
ATOM 1972 C C . LYS A 1 256 ? 31.561 -0.378 -15.571 1.00 71.69 256 LYS A C 1
ATOM 1974 O O . LYS A 1 256 ? 30.478 0.078 -15.934 1.00 71.69 256 LYS A O 1
ATOM 1979 N N . ALA A 1 257 ? 32.051 -1.547 -15.978 1.00 80.31 257 ALA A N 1
ATOM 1980 C CA . ALA A 1 257 ? 31.312 -2.440 -16.857 1.00 80.31 257 ALA A CA 1
ATOM 1981 C C . ALA A 1 257 ? 29.874 -2.637 -16.332 1.00 80.31 257 ALA A C 1
ATOM 1983 O O . ALA A 1 257 ? 29.692 -2.778 -15.115 1.00 80.31 257 ALA A O 1
ATOM 1984 N N . PRO A 1 258 ? 28.863 -2.633 -17.220 1.00 80.31 258 PRO A N 1
ATOM 1985 C CA . PRO A 1 258 ? 27.467 -2.748 -16.823 1.00 80.31 258 PRO A CA 1
ATOM 1986 C C . PRO A 1 258 ? 27.253 -4.022 -16.004 1.00 80.31 258 PRO A C 1
ATOM 1988 O O . PRO A 1 258 ? 27.682 -5.110 -16.395 1.00 80.31 258 PRO A O 1
ATOM 1991 N N . VAL A 1 259 ? 26.599 -3.881 -14.849 1.00 85.81 259 VAL A N 1
ATOM 1992 C CA . VAL A 1 259 ? 26.298 -5.016 -13.971 1.00 85.81 259 VAL A CA 1
ATOM 1993 C C . VAL A 1 259 ? 25.218 -5.869 -14.644 1.00 85.81 259 VAL A C 1
ATOM 1995 O O . VAL A 1 259 ? 24.117 -5.356 -14.878 1.00 85.81 259 VAL A O 1
ATOM 1998 N N . PRO A 1 260 ? 25.496 -7.147 -14.963 1.00 90.56 260 PRO A N 1
ATOM 1999 C CA . PRO A 1 260 ? 24.530 -8.003 -15.635 1.00 90.56 260 PRO A CA 1
ATOM 2000 C C . PRO A 1 260 ? 23.315 -8.246 -14.738 1.00 90.56 260 PRO A C 1
ATOM 2002 O O . PRO A 1 260 ? 23.442 -8.433 -13.527 1.00 90.56 260 PRO A O 1
ATOM 2005 N N . ILE A 1 261 ? 22.132 -8.262 -15.347 1.00 92.12 261 ILE A N 1
ATOM 2006 C CA . ILE A 1 261 ? 20.873 -8.514 -14.645 1.00 92.12 261 ILE A CA 1
ATOM 2007 C C . ILE A 1 261 ? 20.724 -10.030 -14.469 1.00 92.12 261 ILE A C 1
ATOM 2009 O O . ILE A 1 261 ? 20.804 -10.762 -15.462 1.00 92.12 261 ILE A O 1
ATOM 2013 N N . PRO A 1 262 ? 20.546 -10.533 -13.234 1.00 94.38 262 PRO A N 1
ATOM 2014 C CA . PRO A 1 262 ? 20.433 -11.963 -12.996 1.00 94.38 262 PRO A CA 1
ATOM 2015 C C . PRO A 1 262 ? 19.135 -12.512 -13.593 1.00 94.38 262 PRO A C 1
ATOM 2017 O O . PRO A 1 262 ? 18.089 -11.867 -13.569 1.00 94.38 262 PRO A O 1
ATOM 2020 N N . PHE A 1 263 ? 19.187 -13.745 -14.086 1.00 95.75 263 PHE A N 1
ATOM 2021 C CA . PHE A 1 263 ? 17.990 -14.478 -14.478 1.00 95.75 263 PHE A CA 1
ATOM 2022 C C . PHE A 1 263 ? 17.364 -15.118 -13.234 1.00 95.75 263 PHE A C 1
ATOM 2024 O O . PHE A 1 263 ? 17.886 -16.109 -12.725 1.00 95.75 263 PHE A O 1
ATOM 2031 N N . LEU A 1 264 ? 16.275 -14.537 -12.722 1.00 94.56 264 LEU A N 1
ATOM 2032 C CA . LEU A 1 264 ? 15.640 -14.995 -11.477 1.00 94.56 264 LEU A CA 1
ATOM 2033 C C . LEU A 1 264 ? 14.446 -15.924 -11.710 1.00 94.56 264 LEU A C 1
ATOM 2035 O O . LEU A 1 264 ? 14.154 -16.750 -10.850 1.00 94.56 264 LEU A O 1
ATOM 2039 N N . SER A 1 265 ? 13.754 -15.816 -12.852 1.00 94.50 265 SER A N 1
ATOM 2040 C CA . SER A 1 265 ? 12.490 -16.539 -13.083 1.00 94.50 265 SER A CA 1
ATOM 2041 C C . SER A 1 265 ? 11.475 -16.380 -11.941 1.00 94.50 265 SER A C 1
ATOM 2043 O O . SER A 1 265 ? 10.797 -17.330 -11.543 1.00 94.50 265 SER A O 1
ATOM 2045 N N . HIS A 1 266 ? 11.381 -15.174 -11.389 1.00 97.81 266 HIS A N 1
ATOM 2046 C CA . HIS A 1 266 ? 10.569 -14.882 -10.220 1.00 97.81 266 HIS A CA 1
ATOM 2047 C C . HIS A 1 266 ? 9.064 -14.966 -10.527 1.00 97.81 266 HIS A C 1
ATOM 2049 O O . HIS A 1 266 ? 8.618 -14.596 -11.615 1.00 97.81 266 HIS A O 1
ATOM 2055 N N . ARG A 1 267 ? 8.256 -15.405 -9.550 1.00 97.75 267 ARG A N 1
ATOM 2056 C CA . ARG A 1 267 ? 6.802 -15.653 -9.680 1.00 97.75 267 ARG A CA 1
ATOM 2057 C C . ARG A 1 267 ? 5.924 -14.401 -9.558 1.00 97.75 267 ARG A C 1
ATOM 2059 O O . ARG A 1 267 ? 4.746 -14.513 -9.228 1.00 97.75 267 ARG A O 1
ATOM 2066 N N . LEU A 1 268 ? 6.485 -13.224 -9.832 1.00 98.25 268 LEU A N 1
ATOM 2067 C CA . LEU A 1 268 ? 5.726 -11.977 -9.782 1.00 98.25 268 LEU A CA 1
ATOM 2068 C C . LEU A 1 268 ? 4.632 -12.027 -10.854 1.00 98.25 268 LEU A C 1
ATOM 2070 O O . LEU A 1 268 ? 4.924 -12.289 -12.023 1.00 98.25 268 LEU A O 1
ATOM 2074 N N . LYS A 1 269 ? 3.381 -11.803 -10.448 1.00 97.81 269 LYS A N 1
ATOM 2075 C CA . LYS A 1 269 ? 2.207 -11.855 -11.329 1.00 97.81 269 LYS A CA 1
ATOM 2076 C C . LYS A 1 269 ? 1.786 -10.461 -11.759 1.00 97.81 269 LYS A C 1
ATOM 2078 O O . LYS A 1 269 ? 1.386 -10.278 -12.903 1.00 97.81 269 LYS A O 1
ATOM 2083 N N . GLU A 1 270 ? 1.893 -9.482 -10.871 1.00 96.88 270 GLU A N 1
ATOM 2084 C CA . GLU A 1 270 ? 1.439 -8.119 -11.120 1.00 96.88 270 GLU A CA 1
ATOM 2085 C C . GLU A 1 270 ? 2.568 -7.118 -10.872 1.00 96.88 270 GLU A C 1
ATOM 2087 O O . GLU A 1 270 ? 3.148 -7.072 -9.787 1.00 96.88 270 GLU A O 1
ATOM 2092 N N . LEU A 1 271 ? 2.862 -6.312 -11.895 1.00 96.31 271 LEU A N 1
ATOM 2093 C CA . LEU A 1 271 ? 3.774 -5.176 -11.818 1.00 96.31 271 LEU A CA 1
ATOM 2094 C C . LEU A 1 271 ? 3.065 -3.926 -12.338 1.00 96.31 271 LEU A C 1
ATOM 2096 O O . LEU A 1 271 ? 2.813 -3.805 -13.538 1.00 96.31 271 LEU A O 1
ATOM 2100 N N . LEU A 1 272 ? 2.786 -2.978 -11.450 1.00 93.75 272 LEU A N 1
ATOM 2101 C CA . LEU A 1 272 ? 2.198 -1.691 -11.815 1.00 93.75 272 LEU A CA 1
ATOM 2102 C C . LEU A 1 272 ? 3.180 -0.576 -11.490 1.00 93.75 272 LEU A C 1
ATOM 2104 O O . LEU A 1 272 ? 3.590 -0.404 -10.346 1.00 93.75 272 LEU A O 1
ATOM 2108 N N . VAL A 1 273 ? 3.512 0.224 -12.494 1.00 92.88 273 VAL A N 1
ATOM 2109 C CA . VAL A 1 273 ? 4.313 1.432 -12.311 1.00 92.88 273 VAL A CA 1
ATOM 2110 C C . VAL A 1 273 ? 3.481 2.623 -12.770 1.00 92.88 273 VAL A C 1
ATOM 2112 O O . VAL A 1 273 ? 2.985 2.620 -13.896 1.00 92.88 273 VAL A O 1
ATOM 2115 N N . GLN A 1 274 ? 3.286 3.628 -11.911 1.00 90.12 274 GLN A N 1
ATOM 2116 C CA . GLN A 1 274 ? 2.432 4.774 -12.264 1.00 90.12 274 GLN A CA 1
ATOM 2117 C C . GLN A 1 274 ? 3.100 5.699 -13.293 1.00 90.12 274 GLN A C 1
ATOM 2119 O O . GLN A 1 274 ? 2.415 6.306 -14.124 1.00 90.12 274 GLN A O 1
ATOM 2124 N N . SER A 1 275 ? 4.433 5.785 -13.269 1.00 91.31 275 SER A N 1
ATOM 2125 C CA . SER A 1 275 ? 5.224 6.515 -14.257 1.00 91.31 275 SER A CA 1
ATOM 2126 C C . SER A 1 275 ? 6.599 5.894 -14.490 1.00 91.31 275 SER A C 1
ATOM 2128 O O . SER A 1 275 ? 7.223 5.335 -13.599 1.00 91.31 275 SER A O 1
ATOM 2130 N N . VAL A 1 276 ? 7.119 6.040 -15.700 1.00 92.50 276 VAL A N 1
ATOM 2131 C CA . VAL A 1 276 ? 8.473 5.609 -16.056 1.00 92.50 276 VAL A CA 1
ATOM 2132 C C . VAL A 1 276 ? 9.287 6.839 -16.451 1.00 92.50 276 VAL A C 1
ATOM 2134 O O . VAL A 1 276 ? 8.723 7.797 -16.998 1.00 92.50 276 VAL A O 1
ATOM 2137 N N . SER A 1 277 ? 10.591 6.836 -16.158 1.00 91.69 277 SER A N 1
ATOM 2138 C CA . SER A 1 277 ? 11.474 7.932 -16.562 1.00 91.69 277 SER A CA 1
ATOM 2139 C C . SER A 1 277 ? 11.489 8.119 -18.086 1.00 91.69 277 SER A C 1
ATOM 2141 O O . SER A 1 277 ? 11.256 7.191 -18.866 1.00 91.69 277 SER A O 1
ATOM 2143 N N . LEU A 1 278 ? 11.713 9.361 -18.526 1.00 89.38 278 LEU A N 1
ATOM 2144 C CA . LEU A 1 278 ? 11.767 9.719 -19.943 1.00 89.38 278 LEU A CA 1
ATOM 2145 C C . LEU A 1 278 ? 13.089 9.244 -20.558 1.00 89.38 278 LEU A C 1
ATOM 2147 O O . LEU A 1 278 ? 14.012 10.034 -20.715 1.00 89.38 278 LEU A O 1
ATOM 2151 N N . ALA A 1 279 ? 13.166 7.960 -20.901 1.00 90.25 279 ALA A N 1
ATOM 2152 C CA . ALA A 1 279 ? 14.356 7.367 -21.500 1.00 90.25 279 ALA A CA 1
ATOM 2153 C C . ALA A 1 279 ? 14.213 7.143 -23.015 1.00 90.25 279 ALA A C 1
ATOM 2155 O O . ALA A 1 279 ? 13.090 6.981 -23.519 1.00 90.25 279 ALA A O 1
ATOM 2156 N N . PRO A 1 280 ? 15.332 7.062 -23.760 1.00 93.31 280 PRO A N 1
ATOM 2157 C CA . PRO A 1 280 ? 15.331 6.676 -25.166 1.00 93.31 280 PRO A CA 1
ATOM 2158 C C . PRO A 1 280 ? 14.672 5.309 -25.400 1.00 93.31 280 PRO A C 1
ATOM 2160 O O . PRO A 1 280 ? 14.714 4.418 -24.553 1.00 93.31 280 PRO A O 1
ATOM 2163 N N . THR A 1 281 ? 14.135 5.089 -26.602 1.00 93.50 281 THR A N 1
ATOM 2164 C CA . THR A 1 281 ? 13.487 3.821 -26.990 1.00 93.50 281 THR A CA 1
ATOM 2165 C C . THR A 1 281 ? 14.379 2.595 -26.765 1.00 93.50 281 THR A C 1
ATOM 2167 O O . THR A 1 281 ? 13.893 1.548 -26.349 1.00 93.50 281 THR A O 1
ATOM 2170 N N . LYS A 1 282 ? 15.696 2.728 -26.973 1.00 93.69 282 LYS A N 1
ATOM 2171 C CA . LYS A 1 282 ? 16.666 1.659 -26.690 1.00 93.69 282 LYS A CA 1
ATOM 2172 C C . LYS A 1 282 ? 16.608 1.212 -25.222 1.00 93.69 282 LYS A C 1
ATOM 2174 O O . LYS A 1 282 ? 16.475 0.021 -24.966 1.00 93.69 282 LYS A O 1
ATOM 2179 N N . ALA A 1 283 ? 16.633 2.158 -24.287 1.00 93.25 283 ALA A N 1
ATOM 2180 C CA . ALA A 1 283 ? 16.579 1.882 -22.855 1.00 93.25 283 ALA A CA 1
ATOM 2181 C C . ALA A 1 283 ? 15.229 1.269 -22.436 1.00 93.25 283 ALA A C 1
ATOM 2183 O O . ALA A 1 283 ? 15.178 0.369 -21.604 1.00 93.25 283 ALA A O 1
ATOM 2184 N N . GLN A 1 284 ? 14.129 1.674 -23.083 1.00 94.69 284 GLN A N 1
ATOM 2185 C CA . GLN A 1 284 ? 12.813 1.049 -22.886 1.00 94.69 284 GLN A CA 1
ATOM 2186 C C . GLN A 1 284 ? 12.821 -0.437 -23.287 1.00 94.69 284 GLN A C 1
ATOM 2188 O O . GLN A 1 284 ? 12.267 -1.273 -22.575 1.00 94.69 284 GLN A O 1
ATOM 2193 N N . HIS A 1 285 ? 13.464 -0.790 -24.405 1.00 95.12 285 HIS A N 1
ATOM 2194 C CA . HIS A 1 285 ? 13.607 -2.191 -24.812 1.00 95.12 285 HIS A CA 1
ATOM 2195 C C . HIS A 1 285 ? 14.525 -2.980 -23.874 1.00 95.12 285 HIS A C 1
ATOM 2197 O O . HIS A 1 285 ? 14.196 -4.109 -23.520 1.00 95.12 285 HIS A O 1
ATOM 2203 N N . GLU A 1 286 ? 15.638 -2.394 -23.433 1.00 94.38 286 GLU A N 1
ATOM 2204 C CA . GLU A 1 286 ? 16.538 -3.017 -22.452 1.00 94.38 286 GLU A CA 1
ATOM 2205 C C . GLU A 1 286 ? 15.821 -3.277 -21.120 1.00 94.38 286 GLU A C 1
ATOM 2207 O O . GLU A 1 286 ? 15.927 -4.374 -20.572 1.00 94.38 286 GLU A O 1
ATOM 2212 N N . ALA A 1 287 ? 15.009 -2.328 -20.647 1.00 95.50 287 ALA A N 1
ATOM 2213 C CA . ALA A 1 287 ? 14.169 -2.507 -19.466 1.00 95.50 287 ALA A CA 1
ATOM 2214 C C . ALA A 1 287 ? 13.128 -3.621 -19.656 1.00 95.50 287 ALA A C 1
ATOM 2216 O O . ALA A 1 287 ? 12.911 -4.414 -18.745 1.00 95.50 287 ALA A O 1
ATOM 2217 N N . ALA A 1 288 ? 12.507 -3.735 -20.834 1.00 96.69 288 ALA A N 1
ATOM 2218 C CA . ALA A 1 288 ? 11.595 -4.842 -21.122 1.00 96.69 288 ALA A CA 1
ATOM 2219 C C . ALA A 1 288 ? 12.310 -6.202 -21.079 1.00 96.69 288 ALA A C 1
ATOM 2221 O O . ALA A 1 288 ? 11.800 -7.137 -20.470 1.00 96.69 288 ALA A O 1
ATOM 2222 N N . VAL A 1 289 ? 13.513 -6.304 -21.656 1.00 96.19 289 VAL A N 1
ATOM 2223 C CA . VAL A 1 289 ? 14.327 -7.529 -21.592 1.00 96.19 289 VAL A CA 1
ATOM 2224 C C . VAL A 1 289 ? 14.692 -7.867 -20.146 1.00 96.19 289 VAL A C 1
ATOM 2226 O O . VAL A 1 289 ? 14.544 -9.013 -19.726 1.00 96.19 289 VAL A O 1
ATOM 2229 N N . ALA A 1 290 ? 15.111 -6.869 -19.368 1.00 96.25 290 ALA A N 1
ATOM 2230 C CA . ALA A 1 290 ? 15.405 -7.024 -17.949 1.00 96.25 290 ALA A CA 1
ATOM 2231 C C . ALA A 1 290 ? 14.197 -7.551 -17.163 1.00 96.25 290 ALA A C 1
ATOM 2233 O O . ALA A 1 290 ? 14.306 -8.543 -16.444 1.00 96.25 290 ALA A O 1
ATOM 2234 N N . LEU A 1 291 ? 13.035 -6.914 -17.324 1.00 97.19 291 LEU A N 1
ATOM 2235 C CA . LEU A 1 291 ? 11.798 -7.312 -16.656 1.00 97.19 291 LEU A CA 1
ATOM 2236 C C . LEU A 1 291 ? 11.360 -8.721 -17.061 1.00 97.19 291 LEU A C 1
ATOM 2238 O O . LEU A 1 291 ? 10.899 -9.470 -16.208 1.00 97.19 291 LEU A O 1
ATOM 2242 N N . ASP A 1 292 ? 11.543 -9.109 -18.322 1.00 97.25 292 ASP A N 1
ATOM 2243 C CA . ASP A 1 292 ? 11.237 -10.458 -18.798 1.00 97.25 292 ASP A CA 1
ATOM 2244 C C . ASP A 1 292 ? 12.148 -11.531 -18.180 1.00 97.25 292 ASP A C 1
ATOM 2246 O O . ASP A 1 292 ? 11.685 -12.615 -17.825 1.00 97.25 292 ASP A O 1
ATOM 2250 N N . MET A 1 293 ? 13.438 -11.221 -18.007 1.00 96.19 293 MET A N 1
ATOM 2251 C CA . MET A 1 293 ? 14.405 -12.104 -17.343 1.00 96.19 293 MET A CA 1
ATOM 2252 C C . MET A 1 293 ? 14.131 -12.255 -15.842 1.00 96.19 293 MET A C 1
ATOM 2254 O O . MET A 1 293 ? 14.308 -13.340 -15.276 1.00 96.19 293 MET A O 1
ATOM 2258 N N . LEU A 1 294 ? 13.719 -11.167 -15.189 1.00 97.50 294 LEU A N 1
ATOM 2259 C CA . LEU A 1 294 ? 13.395 -11.163 -13.766 1.00 97.50 294 LEU A CA 1
ATOM 2260 C C . LEU A 1 294 ? 12.042 -11.830 -13.502 1.00 97.50 294 LEU A C 1
ATOM 2262 O O . LEU A 1 294 ? 11.953 -12.689 -12.627 1.00 97.50 294 LEU A O 1
ATOM 2266 N N . PHE A 1 295 ? 11.014 -11.479 -14.277 1.00 97.81 295 PHE A N 1
ATOM 2267 C CA . PHE A 1 295 ? 9.605 -11.779 -14.014 1.00 97.81 295 PHE A CA 1
ATOM 2268 C C . PHE A 1 295 ? 8.891 -12.390 -15.239 1.00 97.81 295 PHE A C 1
ATOM 2270 O O . PHE A 1 295 ? 7.919 -11.827 -15.755 1.00 97.81 295 PHE A O 1
ATOM 2277 N N . PRO A 1 296 ? 9.300 -13.578 -15.716 1.00 97.12 296 PRO A N 1
ATOM 2278 C CA . PRO A 1 296 ? 8.732 -14.180 -16.927 1.00 97.12 296 PRO A CA 1
ATOM 2279 C C . PRO A 1 296 ? 7.249 -14.582 -16.801 1.00 97.12 296 PRO A C 1
ATOM 2281 O O . PRO A 1 296 ? 6.629 -14.924 -17.813 1.00 97.12 296 PRO A O 1
ATOM 2284 N N . TYR A 1 297 ? 6.689 -14.554 -15.584 1.00 97.25 297 TYR A N 1
ATOM 2285 C CA . TYR A 1 297 ? 5.313 -14.944 -15.252 1.00 97.25 297 TYR A CA 1
ATOM 2286 C C . TYR A 1 297 ? 4.335 -13.768 -15.097 1.00 97.25 297 TYR A C 1
ATOM 2288 O O . TYR A 1 297 ? 3.184 -14.001 -14.727 1.00 97.25 297 TYR A O 1
ATOM 2296 N N . LEU A 1 298 ? 4.750 -12.536 -15.410 1.00 97.19 298 LEU A N 1
ATOM 2297 C CA . LEU A 1 298 ? 3.877 -11.362 -15.329 1.00 97.19 298 LEU A CA 1
ATOM 2298 C C . LEU A 1 298 ? 2.585 -11.542 -16.137 1.00 97.19 298 LEU A C 1
ATOM 2300 O O . LEU A 1 298 ? 2.597 -11.973 -17.297 1.00 97.19 298 LEU A O 1
ATOM 2304 N N . ASP A 1 299 ? 1.451 -11.170 -15.549 1.00 96.31 299 ASP A N 1
ATOM 2305 C CA . ASP A 1 299 ? 0.182 -11.066 -16.255 1.00 96.31 299 ASP A CA 1
ATOM 2306 C C . ASP A 1 299 ? 0.114 -9.733 -17.007 1.00 96.31 299 ASP A C 1
ATOM 2308 O O . ASP A 1 299 ? -0.217 -8.679 -16.471 1.00 96.31 299 ASP A O 1
ATOM 2312 N N . LEU A 1 300 ? 0.390 -9.780 -18.309 1.00 94.88 300 LEU A N 1
ATOM 2313 C CA . LEU A 1 300 ? 0.371 -8.588 -19.153 1.00 94.88 300 LEU A CA 1
ATOM 2314 C C . LEU A 1 300 ? -1.031 -7.968 -19.280 1.00 94.88 300 LEU A C 1
ATOM 2316 O O . LEU A 1 300 ? -1.145 -6.827 -19.726 1.00 94.88 300 LEU A O 1
ATOM 2320 N N . ARG A 1 301 ? -2.101 -8.674 -18.890 1.00 92.75 301 ARG A N 1
ATOM 2321 C CA . ARG A 1 301 ? -3.469 -8.136 -18.925 1.00 92.75 301 ARG A CA 1
ATOM 2322 C C . ARG A 1 301 ? -3.678 -7.086 -17.843 1.00 92.75 301 ARG A C 1
ATOM 2324 O O . ARG A 1 301 ? -4.318 -6.078 -18.118 1.00 92.75 301 ARG A O 1
ATOM 2331 N N . THR A 1 302 ? -3.126 -7.297 -16.649 1.00 88.69 302 THR A N 1
ATOM 2332 C CA . THR A 1 302 ? -3.227 -6.345 -15.529 1.00 88.69 302 THR A CA 1
ATOM 2333 C C . THR A 1 302 ? -2.287 -5.154 -15.717 1.00 88.69 302 THR A C 1
ATOM 2335 O O . THR A 1 302 ? -2.599 -4.045 -15.294 1.00 88.69 302 THR A O 1
ATOM 2338 N N . MET A 1 303 ? -1.184 -5.346 -16.448 1.00 88.38 303 MET A N 1
ATOM 2339 C CA . MET A 1 303 ? -0.193 -4.304 -16.750 1.00 88.38 303 MET A CA 1
ATOM 2340 C C . MET A 1 303 ? -0.599 -3.331 -17.869 1.00 88.38 303 MET A C 1
ATOM 2342 O O . MET A 1 303 ? 0.165 -2.414 -18.194 1.00 88.38 303 MET A O 1
ATOM 2346 N N . ARG A 1 304 ? -1.753 -3.542 -18.517 1.00 87.19 304 ARG A N 1
ATOM 2347 C CA . ARG A 1 304 ? -2.119 -2.821 -19.739 1.00 87.19 304 ARG A CA 1
ATOM 2348 C C . ARG A 1 304 ? -2.204 -1.304 -19.483 1.00 87.19 304 ARG A C 1
ATOM 2350 O O . ARG A 1 304 ? -2.957 -0.874 -18.602 1.00 87.19 304 ARG A O 1
ATOM 2357 N N . PRO A 1 305 ? -1.503 -0.471 -20.280 1.00 82.88 305 PRO A N 1
ATOM 2358 C CA . PRO A 1 305 ? -1.594 0.981 -20.159 1.00 82.88 305 PRO A CA 1
ATOM 2359 C C . PRO A 1 305 ? -3.050 1.467 -20.226 1.00 82.88 305 PRO A C 1
ATOM 2361 O O . PRO A 1 305 ? -3.802 1.065 -21.115 1.00 82.88 305 PRO A O 1
ATOM 2364 N N . GLY A 1 306 ? -3.442 2.343 -19.296 1.00 74.56 306 GLY A N 1
ATOM 2365 C CA . GLY A 1 306 ? -4.770 2.970 -19.260 1.00 74.56 306 GLY A CA 1
ATOM 2366 C C . GLY A 1 306 ? -5.849 2.220 -18.471 1.00 74.56 306 GLY A C 1
ATOM 2367 O O . GLY A 1 306 ? -6.919 2.781 -18.256 1.00 74.56 306 GLY A O 1
ATOM 2368 N N . GLN A 1 307 ? -5.589 1.002 -17.987 1.00 69.56 307 GLN A N 1
ATOM 2369 C CA . GLN A 1 307 ? -6.566 0.258 -17.179 1.00 69.56 307 GLN A CA 1
ATOM 2370 C C . GLN A 1 307 ? -6.601 0.714 -15.702 1.00 69.56 307 GLN A C 1
ATOM 2372 O O . GLN A 1 307 ? -7.583 0.485 -15.004 1.00 69.56 307 GLN A O 1
ATOM 2377 N N . GLY A 1 308 ? -5.562 1.421 -15.241 1.00 60.28 308 GLY A N 1
ATOM 2378 C CA . GLY A 1 308 ? -5.354 1.817 -13.841 1.00 60.28 308 GLY A CA 1
ATOM 2379 C C . GLY A 1 308 ? -5.944 3.163 -13.395 1.00 60.28 308 GLY A C 1
ATOM 2380 O O . GLY A 1 308 ? -5.428 3.746 -12.447 1.00 60.28 308 GLY A O 1
ATOM 2381 N N . GLY A 1 309 ? -6.974 3.699 -14.060 1.00 51.91 309 GLY A N 1
ATOM 2382 C CA . GLY A 1 309 ? -7.744 4.870 -13.588 1.00 51.91 309 GLY A CA 1
ATOM 2383 C C . GLY A 1 309 ? -7.043 6.240 -13.632 1.00 51.91 309 GLY A C 1
ATOM 2384 O O . GLY A 1 309 ? -7.720 7.260 -13.718 1.00 51.91 309 GLY A O 1
ATOM 2385 N N . ALA A 1 310 ? -5.712 6.295 -13.667 1.00 52.28 310 ALA A N 1
ATOM 2386 C CA . ALA A 1 310 ? -4.952 7.517 -13.907 1.00 52.28 310 ALA A CA 1
ATOM 2387 C C . ALA A 1 310 ? -4.389 7.489 -15.334 1.00 52.28 310 ALA A C 1
ATOM 2389 O O . ALA A 1 310 ? -3.400 6.816 -15.616 1.00 52.28 310 ALA A O 1
ATOM 2390 N N . ALA A 1 311 ? -5.029 8.210 -16.255 1.00 48.72 311 ALA A N 1
ATOM 2391 C CA . ALA A 1 311 ? -4.485 8.476 -17.583 1.00 48.72 311 ALA A CA 1
ATOM 2392 C C . ALA A 1 311 ? -3.273 9.420 -17.449 1.00 48.72 311 ALA A C 1
ATOM 2394 O O . ALA A 1 311 ? -3.395 10.633 -17.605 1.00 48.72 311 ALA A O 1
ATOM 2395 N N . THR A 1 312 ? -2.108 8.893 -17.068 1.00 52.69 312 THR A N 1
ATOM 2396 C CA . THR A 1 312 ? -0.887 9.694 -16.940 1.00 52.69 312 THR A CA 1
ATOM 2397 C C . THR A 1 312 ? -0.270 9.945 -18.319 1.00 52.69 312 THR A C 1
ATOM 2399 O O . THR A 1 312 ? -0.221 9.071 -19.188 1.00 52.69 312 THR A O 1
ATOM 2402 N N . ALA A 1 313 ? 0.222 11.169 -18.530 1.00 53.88 313 ALA A N 1
ATOM 2403 C CA . ALA A 1 313 ? 0.855 11.627 -19.771 1.00 53.88 313 ALA A CA 1
ATOM 2404 C C . ALA A 1 313 ? 2.125 10.834 -20.162 1.00 53.88 313 ALA A C 1
ATOM 2406 O O . ALA A 1 313 ? 2.613 10.948 -21.283 1.00 53.88 313 ALA A O 1
ATOM 2407 N N . THR A 1 314 ? 2.651 10.001 -19.261 1.00 58.91 314 THR A N 1
ATOM 2408 C CA . THR A 1 314 ? 3.844 9.161 -19.451 1.00 58.91 314 THR A CA 1
ATOM 2409 C C . THR A 1 314 ? 3.533 7.776 -20.025 1.00 58.91 314 THR A C 1
ATOM 2411 O O . THR A 1 314 ? 4.441 6.963 -20.203 1.00 58.91 314 THR A O 1
ATOM 2414 N N . GLY A 1 315 ? 2.275 7.518 -20.407 1.00 71.62 315 GLY A N 1
ATOM 2415 C CA . GLY A 1 315 ? 1.831 6.235 -20.958 1.00 71.62 315 GLY A CA 1
ATOM 2416 C C . GLY A 1 315 ? 2.606 5.737 -22.187 1.00 71.62 315 GLY A C 1
ATOM 2417 O O . GLY A 1 315 ? 2.592 4.540 -22.453 1.00 71.62 315 GLY A O 1
ATOM 2418 N N . GLY A 1 316 ? 3.322 6.606 -22.913 1.00 87.44 316 GLY A N 1
ATOM 2419 C CA . GLY A 1 316 ? 4.112 6.222 -24.088 1.00 87.44 316 GLY A CA 1
ATOM 2420 C C . GLY A 1 316 ? 5.246 5.235 -23.782 1.00 87.44 316 GLY A C 1
ATOM 2421 O O . GLY A 1 316 ? 5.305 4.171 -24.393 1.00 87.44 316 GLY A O 1
ATOM 2422 N N . ALA A 1 317 ? 6.121 5.552 -22.820 1.00 91.12 317 ALA A N 1
ATOM 2423 C CA . ALA A 1 317 ? 7.274 4.704 -22.495 1.00 91.12 317 ALA A CA 1
ATOM 2424 C C . ALA A 1 317 ? 6.840 3.351 -21.912 1.00 91.12 317 ALA A C 1
ATOM 2426 O O . ALA A 1 317 ? 7.312 2.300 -22.351 1.00 91.12 317 ALA A O 1
ATOM 2427 N N . TRP A 1 318 ? 5.879 3.364 -20.980 1.00 92.12 318 TRP A N 1
ATOM 2428 C CA . TRP A 1 318 ? 5.326 2.131 -20.417 1.00 92.12 318 TRP A CA 1
ATOM 2429 C C . TRP A 1 318 ? 4.619 1.278 -21.476 1.00 92.12 318 TRP A C 1
ATOM 2431 O O . TRP A 1 318 ? 4.789 0.062 -21.493 1.00 92.12 318 TRP A O 1
ATOM 2441 N N . ALA A 1 319 ? 3.892 1.892 -22.417 1.00 92.56 319 ALA A N 1
ATOM 2442 C CA . ALA A 1 319 ? 3.287 1.160 -23.527 1.00 92.56 319 ALA A CA 1
ATOM 2443 C C . ALA A 1 319 ? 4.331 0.479 -24.424 1.00 92.56 319 ALA A C 1
ATOM 2445 O O . ALA A 1 319 ? 4.094 -0.644 -24.868 1.00 92.56 319 ALA A O 1
ATOM 2446 N N . THR A 1 320 ? 5.482 1.110 -24.674 1.00 94.56 320 THR A N 1
ATOM 2447 C CA . THR A 1 320 ? 6.587 0.482 -25.418 1.00 94.56 320 THR A CA 1
ATOM 2448 C C . THR A 1 320 ? 7.164 -0.717 -24.667 1.00 94.56 320 THR A C 1
ATOM 2450 O O . THR A 1 320 ? 7.346 -1.778 -25.271 1.00 94.56 320 THR A O 1
ATOM 2453 N N . ILE A 1 321 ? 7.411 -0.581 -23.357 1.00 95.50 321 ILE A N 1
ATOM 2454 C CA . ILE A 1 321 ? 7.891 -1.682 -22.504 1.00 95.50 321 ILE A CA 1
ATOM 2455 C C . ILE A 1 321 ? 6.896 -2.842 -22.542 1.00 95.50 321 ILE A C 1
ATOM 2457 O O . ILE A 1 321 ? 7.264 -3.964 -22.881 1.00 95.50 321 ILE A O 1
ATOM 2461 N N . TRP A 1 322 ? 5.622 -2.555 -22.271 1.00 95.75 322 TRP A N 1
ATOM 2462 C CA . TRP A 1 322 ? 4.542 -3.538 -22.258 1.00 95.75 322 TRP A CA 1
ATOM 2463 C C . TRP A 1 322 ? 4.410 -4.280 -23.597 1.00 95.75 322 TRP A C 1
ATOM 2465 O O . TRP A 1 322 ? 4.366 -5.509 -23.613 1.00 95.75 322 TRP A O 1
ATOM 2475 N N . ARG A 1 323 ? 4.438 -3.564 -24.732 1.00 96.19 323 ARG A N 1
ATOM 2476 C CA . ARG A 1 323 ? 4.417 -4.188 -26.071 1.00 96.19 323 ARG A CA 1
ATOM 2477 C C . ARG A 1 323 ? 5.632 -5.079 -26.312 1.00 96.19 323 ARG A C 1
ATOM 2479 O O . ARG A 1 323 ? 5.507 -6.138 -26.918 1.00 96.19 323 ARG A O 1
ATOM 2486 N N . THR A 1 324 ? 6.810 -4.657 -25.854 1.00 97.38 324 THR A N 1
ATOM 2487 C CA . THR A 1 324 ? 8.040 -5.447 -26.006 1.00 97.38 324 THR A CA 1
ATOM 2488 C C . THR A 1 324 ? 7.954 -6.743 -25.193 1.00 97.38 324 THR A C 1
ATOM 2490 O O . THR A 1 324 ? 8.240 -7.811 -25.730 1.00 97.38 324 THR A O 1
ATOM 2493 N N . LEU A 1 325 ? 7.476 -6.671 -23.945 1.00 97.12 325 LEU A N 1
ATOM 2494 C CA . LEU A 1 325 ? 7.210 -7.843 -23.101 1.00 97.12 325 LEU A CA 1
ATOM 2495 C C . LEU A 1 325 ? 6.211 -8.806 -23.752 1.00 97.12 325 LEU A C 1
ATOM 2497 O O . LEU A 1 325 ? 6.417 -10.020 -23.744 1.00 97.12 325 LEU A O 1
ATOM 2501 N N . GLU A 1 326 ? 5.145 -8.270 -24.349 1.00 96.88 326 GLU A N 1
ATOM 2502 C CA . GLU A 1 326 ? 4.163 -9.062 -25.087 1.00 96.88 326 GLU A CA 1
ATOM 2503 C C . GLU A 1 326 ? 4.840 -9.840 -26.222 1.00 96.88 326 GLU A C 1
ATOM 2505 O O . GLU A 1 326 ? 4.758 -11.069 -26.244 1.00 96.88 326 GLU A O 1
ATOM 2510 N N . ILE A 1 327 ? 5.597 -9.166 -27.096 1.00 97.12 327 ILE A N 1
ATOM 2511 C CA . ILE A 1 327 ? 6.332 -9.804 -28.203 1.00 97.12 327 ILE A CA 1
ATOM 2512 C C . ILE A 1 327 ? 7.269 -10.914 -27.698 1.00 97.12 327 ILE A C 1
ATOM 2514 O O . ILE A 1 327 ? 7.278 -12.014 -28.257 1.00 97.12 327 ILE A O 1
ATOM 2518 N N . MET A 1 328 ? 8.032 -10.662 -26.629 1.00 96.19 328 MET A N 1
ATOM 2519 C CA . MET A 1 328 ? 8.945 -11.654 -26.046 1.00 96.19 328 MET A CA 1
ATOM 2520 C C . MET A 1 328 ? 8.199 -12.895 -25.537 1.00 96.19 328 MET A C 1
ATOM 2522 O O . MET A 1 328 ? 8.634 -14.027 -25.777 1.00 96.19 328 MET A O 1
ATOM 2526 N N . ARG A 1 329 ? 7.042 -12.701 -24.894 1.00 94.94 329 ARG A N 1
ATOM 2527 C CA . ARG A 1 329 ? 6.193 -13.792 -24.402 1.00 94.94 329 ARG A CA 1
ATOM 2528 C C . ARG A 1 329 ? 5.642 -14.649 -25.538 1.00 94.94 329 ARG A C 1
ATOM 2530 O O . ARG A 1 329 ? 5.730 -15.874 -25.454 1.00 94.94 329 ARG A O 1
ATOM 2537 N N . TRP A 1 330 ? 5.137 -14.024 -26.604 1.00 94.12 330 TRP A N 1
ATOM 2538 C CA . TRP A 1 330 ? 4.712 -14.736 -27.816 1.00 94.12 330 TRP A CA 1
ATOM 2539 C C . TRP A 1 330 ? 5.869 -15.547 -28.416 1.00 94.12 330 TRP A C 1
ATOM 2541 O O . TRP A 1 330 ? 5.692 -16.711 -28.772 1.00 94.12 330 TRP A O 1
ATOM 2551 N N . GLY A 1 331 ? 7.077 -14.975 -28.457 1.00 94.12 331 GLY A N 1
ATOM 2552 C CA . GLY A 1 331 ? 8.286 -15.666 -28.911 1.00 94.12 331 GLY A CA 1
ATOM 2553 C C . GLY A 1 331 ? 8.601 -16.936 -28.110 1.00 94.12 331 GLY A C 1
ATOM 2554 O O . GLY A 1 331 ? 8.860 -17.984 -28.702 1.00 94.12 331 GLY A O 1
ATOM 2555 N N . ARG A 1 332 ? 8.520 -16.882 -26.772 1.00 90.94 332 ARG A N 1
ATOM 2556 C CA . ARG A 1 332 ? 8.720 -18.062 -25.907 1.00 90.94 332 ARG A CA 1
ATOM 2557 C C . ARG A 1 332 ? 7.649 -19.125 -26.104 1.00 90.94 332 ARG A C 1
ATOM 2559 O O . ARG A 1 332 ? 7.983 -20.303 -26.170 1.00 90.94 332 ARG A O 1
ATOM 2566 N N . GLN A 1 333 ? 6.385 -18.718 -26.207 1.00 89.69 333 GLN A N 1
ATOM 2567 C CA . GLN A 1 333 ? 5.275 -19.642 -26.439 1.00 89.69 333 GLN A CA 1
ATOM 2568 C C . GLN A 1 333 ? 5.449 -20.376 -27.770 1.00 89.69 333 GLN A C 1
ATOM 2570 O O . GLN A 1 333 ? 5.407 -21.600 -27.798 1.00 89.69 333 GLN A O 1
ATOM 2575 N N . ASN A 1 334 ? 5.757 -19.654 -28.849 1.00 89.06 334 ASN A N 1
ATOM 2576 C CA . ASN A 1 334 ? 6.011 -20.258 -30.157 1.00 89.06 334 ASN A CA 1
ATOM 2577 C C . ASN A 1 334 ? 7.217 -21.201 -30.139 1.00 89.06 334 ASN A C 1
ATOM 2579 O O . ASN A 1 334 ? 7.171 -22.268 -30.744 1.00 89.06 334 ASN A O 1
ATOM 2583 N N . ARG A 1 335 ? 8.285 -20.835 -29.422 1.00 87.81 335 ARG A N 1
ATOM 2584 C CA . ARG A 1 335 ? 9.453 -21.703 -29.253 1.00 87.81 335 ARG A CA 1
ATOM 2585 C C . ARG A 1 335 ? 9.107 -22.983 -28.491 1.00 87.81 335 ARG A C 1
ATOM 2587 O O . ARG A 1 335 ? 9.499 -24.055 -28.932 1.00 87.81 335 ARG A O 1
ATOM 2594 N N . ALA A 1 336 ? 8.342 -22.883 -27.406 1.00 84.88 336 ALA A N 1
ATOM 2595 C CA . ALA A 1 336 ? 7.888 -24.044 -26.646 1.00 84.88 336 ALA A CA 1
ATOM 2596 C C . ALA A 1 336 ? 6.994 -24.969 -27.491 1.00 84.88 336 ALA A C 1
ATOM 2598 O O . ALA A 1 336 ? 7.142 -26.184 -27.424 1.00 84.88 336 ALA A O 1
ATOM 2599 N N . LEU A 1 337 ? 6.124 -24.404 -28.337 1.00 78.69 337 LEU A N 1
ATOM 2600 C CA . LEU A 1 337 ? 5.311 -25.168 -29.291 1.00 78.69 337 LEU A CA 1
ATOM 2601 C C . LEU A 1 337 ? 6.171 -25.860 -30.360 1.00 78.69 337 LEU A C 1
ATOM 2603 O O . LEU A 1 337 ? 5.897 -26.997 -30.731 1.00 78.69 337 LEU A O 1
ATOM 2607 N N . ALA A 1 338 ? 7.222 -25.193 -30.845 1.00 81.62 338 ALA A N 1
ATOM 2608 C CA . ALA A 1 338 ? 8.144 -25.769 -31.819 1.00 81.62 338 ALA A CA 1
ATOM 2609 C C . ALA A 1 338 ? 8.999 -26.901 -31.219 1.00 81.62 338 ALA A C 1
ATOM 2611 O O . ALA A 1 338 ? 9.213 -27.915 -31.877 1.00 81.62 338 ALA A O 1
ATOM 2612 N N . GLU A 1 339 ? 9.471 -26.742 -29.980 1.00 87.94 339 GLU A N 1
ATOM 2613 C CA . GLU A 1 3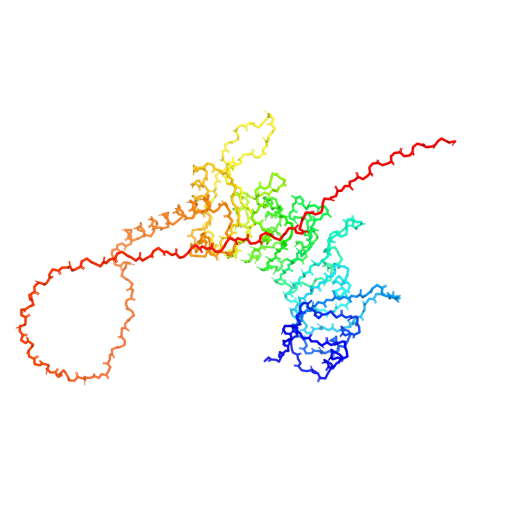39 ? 10.291 -27.739 -29.277 1.00 87.94 339 GLU A CA 1
ATOM 2614 C C . GLU A 1 339 ? 9.456 -28.920 -28.742 1.00 87.94 339 GLU A C 1
ATOM 2616 O O . GLU A 1 339 ? 9.948 -30.045 -28.707 1.00 87.94 339 GLU A O 1
ATOM 2621 N N . GLY A 1 340 ? 8.191 -28.691 -28.367 1.00 79.69 340 GLY A N 1
ATOM 2622 C CA . GLY A 1 340 ? 7.279 -29.716 -27.841 1.00 79.69 340 GLY A CA 1
ATOM 2623 C C . GLY A 1 340 ? 6.563 -30.571 -28.895 1.00 79.69 340 GLY A C 1
ATOM 2624 O O . GLY A 1 340 ? 5.918 -31.554 -28.534 1.00 79.69 340 GLY A O 1
ATOM 2625 N N . GLY A 1 341 ? 6.669 -30.224 -30.183 1.00 72.06 341 GLY A N 1
ATOM 2626 C CA . GLY A 1 341 ? 5.908 -30.860 -31.264 1.00 72.06 341 GLY A CA 1
ATOM 2627 C C . GLY A 1 341 ? 4.421 -30.467 -31.269 1.00 72.06 341 GLY A C 1
ATOM 2628 O O . GLY A 1 341 ? 3.879 -29.974 -30.281 1.00 72.06 341 GLY A O 1
ATOM 2629 N N . CYS A 1 342 ? 3.734 -30.679 -32.400 1.00 62.50 342 CYS A N 1
ATOM 2630 C CA . CYS A 1 342 ? 2.321 -30.300 -32.570 1.00 62.50 342 CYS A CA 1
ATOM 2631 C C . CYS A 1 342 ? 1.374 -30.950 -31.543 1.00 62.50 342 CYS A C 1
ATOM 2633 O O . CYS A 1 342 ? 0.309 -30.397 -31.272 1.00 62.50 342 CYS A O 1
ATOM 2635 N N . ASP A 1 343 ? 1.773 -32.075 -30.948 1.00 60.66 343 ASP A N 1
ATOM 2636 C CA . ASP A 1 343 ? 0.966 -32.827 -29.984 1.00 60.66 343 ASP A CA 1
ATOM 2637 C C . ASP A 1 343 ? 0.835 -32.116 -28.624 1.00 60.66 343 ASP A C 1
ATOM 2639 O O . ASP A 1 343 ? -0.180 -32.270 -27.954 1.00 60.66 343 ASP A O 1
ATOM 2643 N N . ALA A 1 344 ? 1.795 -31.264 -28.237 1.00 58.06 344 ALA A N 1
ATOM 2644 C CA . ALA A 1 344 ? 1.716 -30.460 -27.008 1.00 58.06 344 ALA A CA 1
ATOM 2645 C C . ALA A 1 344 ? 0.811 -29.214 -27.141 1.00 58.06 344 ALA A C 1
ATOM 2647 O O . ALA A 1 344 ? 0.525 -28.539 -26.153 1.00 58.06 344 ALA A O 1
ATOM 2648 N N . ALA A 1 345 ? 0.387 -28.885 -28.366 1.00 55.88 345 ALA A N 1
ATOM 2649 C CA . ALA A 1 345 ? -0.370 -27.676 -28.691 1.00 55.88 345 ALA A CA 1
ATOM 2650 C C . ALA A 1 345 ? -1.885 -27.897 -28.762 1.00 55.88 345 ALA A C 1
ATOM 2652 O O . ALA A 1 345 ? -2.638 -26.925 -28.842 1.00 55.88 345 ALA A O 1
ATOM 2653 N N . VAL A 1 346 ? -2.338 -29.153 -28.780 1.00 58.41 346 VAL A N 1
ATOM 2654 C CA . VAL A 1 346 ? -3.763 -29.475 -28.783 1.00 58.41 346 VAL A CA 1
ATOM 2655 C C . VAL A 1 346 ? -4.241 -29.338 -27.339 1.00 58.41 346 VAL A C 1
ATOM 2657 O O . VAL A 1 346 ? -3.843 -30.156 -26.511 1.00 58.41 346 VAL A O 1
ATOM 2660 N N . PRO A 1 347 ? -5.038 -28.309 -26.983 1.00 64.25 347 PRO A N 1
ATOM 2661 C CA . PRO A 1 347 ? -5.638 -28.269 -25.658 1.00 64.25 347 PRO A CA 1
ATOM 2662 C C . PRO A 1 347 ? -6.399 -29.579 -25.469 1.00 64.25 347 PRO A C 1
ATOM 2664 O O . PRO A 1 347 ? -7.201 -29.929 -26.338 1.00 64.25 347 PRO A O 1
ATOM 2667 N N . GLU A 1 348 ? -6.109 -30.309 -24.385 1.00 62.94 348 GLU A N 1
ATOM 2668 C CA . GLU A 1 348 ? -6.862 -31.509 -24.024 1.00 62.94 348 GLU A CA 1
ATOM 2669 C C . GLU A 1 348 ? -8.340 -31.135 -24.060 1.00 62.94 348 GLU A C 1
ATOM 2671 O O . GLU A 1 348 ? -8.822 -30.342 -23.247 1.00 62.94 348 GLU A O 1
ATOM 2676 N N . VAL A 1 349 ? -9.042 -31.634 -25.077 1.00 67.12 349 VAL A N 1
ATOM 2677 C CA . VAL A 1 349 ? -10.489 -31.520 -25.149 1.00 67.12 349 VAL A CA 1
ATOM 2678 C C . VAL A 1 349 ? -10.963 -32.351 -23.967 1.00 67.12 349 VAL A C 1
ATOM 2680 O O . VAL A 1 349 ? -10.691 -33.552 -23.970 1.00 67.12 349 VAL A O 1
ATOM 2683 N N . PRO A 1 350 ? -11.597 -31.749 -22.941 1.00 70.00 350 PRO A N 1
ATOM 2684 C CA . PRO A 1 350 ? -12.110 -32.520 -21.822 1.00 70.00 350 PRO A CA 1
ATOM 2685 C C . PRO A 1 350 ? -12.971 -33.625 -22.411 1.00 70.00 350 PRO A C 1
ATOM 2687 O O . PRO A 1 350 ? -13.842 -33.309 -23.228 1.00 70.00 350 PRO A O 1
ATOM 2690 N N . ASP A 1 351 ? -12.686 -34.883 -22.058 1.00 68.88 351 ASP A N 1
ATOM 2691 C CA . ASP A 1 351 ? -13.466 -36.027 -22.518 1.00 68.88 351 ASP A CA 1
ATOM 2692 C C . ASP A 1 351 ? -14.939 -35.687 -22.310 1.00 68.88 351 ASP A C 1
ATOM 2694 O O . ASP A 1 351 ? -15.428 -35.591 -21.180 1.00 68.88 351 ASP A O 1
ATOM 2698 N N . MET A 1 352 ? -15.625 -35.399 -23.420 1.00 59.62 352 MET A N 1
ATOM 2699 C CA . MET A 1 352 ? -17.043 -35.096 -23.392 1.00 59.62 352 MET A CA 1
ATOM 2700 C C . MET A 1 352 ? -17.694 -36.302 -22.724 1.00 59.62 352 MET A C 1
ATOM 2702 O O . MET A 1 352 ? -17.478 -37.420 -23.205 1.00 59.62 352 MET A O 1
ATOM 2706 N N . PRO A 1 353 ? -18.441 -36.121 -21.619 1.00 66.00 353 PRO A N 1
ATOM 2707 C CA . PRO A 1 353 ? -19.087 -37.237 -20.955 1.00 66.00 353 PRO A CA 1
ATOM 2708 C C . PRO A 1 353 ? -19.910 -37.958 -22.013 1.00 66.00 353 PRO A C 1
ATOM 2710 O O . PRO A 1 353 ? -20.786 -37.353 -22.633 1.00 66.00 353 PRO A O 1
ATOM 2713 N N . ALA A 1 354 ? -19.549 -39.215 -22.281 1.00 64.19 354 ALA A N 1
ATOM 2714 C CA . ALA A 1 354 ? -20.207 -40.032 -23.284 1.00 64.19 354 ALA A CA 1
ATOM 2715 C C . ALA A 1 354 ? -21.707 -39.992 -22.992 1.00 64.19 354 ALA A C 1
ATOM 2717 O O . ALA A 1 354 ? -22.131 -40.513 -21.962 1.00 64.19 354 ALA A O 1
ATOM 2718 N N . GLU A 1 355 ? -22.487 -39.316 -23.843 1.00 56.56 355 GLU A N 1
ATOM 2719 C CA . GLU A 1 355 ? -23.923 -39.186 -23.626 1.00 56.56 355 GLU A CA 1
ATOM 2720 C C . GLU A 1 355 ? -24.535 -40.590 -23.524 1.00 56.56 355 GLU A C 1
ATOM 2722 O O . GLU A 1 355 ? -24.513 -41.352 -24.500 1.00 56.56 355 GLU A O 1
ATOM 2727 N N . PRO A 1 356 ? -25.097 -40.972 -22.366 1.00 60.06 356 PRO A N 1
ATOM 2728 C CA . PRO A 1 356 ? -25.797 -42.229 -22.241 1.00 60.06 356 PRO A CA 1
ATOM 2729 C C . PRO A 1 356 ? -27.218 -42.004 -22.756 1.00 60.06 356 PRO A C 1
ATOM 2731 O O . PRO A 1 356 ? -28.130 -41.707 -21.990 1.00 60.06 356 PRO A O 1
ATOM 2734 N N . GLY A 1 357 ? -27.435 -42.112 -24.066 1.00 55.25 357 GLY A N 1
ATOM 2735 C CA . GLY A 1 357 ? -28.802 -42.013 -24.570 1.00 55.25 357 GLY A CA 1
ATOM 2736 C C . GLY A 1 357 ? -28.938 -41.907 -26.073 1.00 55.25 357 GLY A C 1
ATOM 2737 O O . GLY A 1 357 ? -28.850 -40.829 -26.646 1.00 55.25 357 GLY A O 1
ATOM 2738 N N . GLY A 1 358 ? -29.263 -43.029 -26.713 1.00 57.59 358 GLY A N 1
ATOM 2739 C CA . GLY A 1 358 ? -29.696 -43.061 -28.103 1.00 57.59 358 GLY A CA 1
ATOM 2740 C C . GLY A 1 358 ? -30.895 -42.146 -28.360 1.00 57.59 358 GLY A C 1
ATOM 2741 O O . GLY A 1 358 ? -32.034 -42.490 -28.046 1.00 57.59 358 GLY A O 1
ATOM 2742 N N . VAL A 1 359 ? -30.654 -41.019 -29.026 1.00 51.44 359 VAL A N 1
ATOM 2743 C CA . VAL A 1 359 ? -31.706 -40.218 -29.653 1.00 51.44 359 VAL A CA 1
ATOM 2744 C C . VAL A 1 359 ? -31.691 -40.498 -31.152 1.00 51.44 359 VAL A C 1
ATOM 2746 O O . VAL A 1 359 ? -30.756 -40.176 -31.885 1.00 51.44 359 VAL A O 1
ATOM 2749 N N . ARG A 1 360 ? -32.762 -41.153 -31.608 1.00 47.56 360 ARG A N 1
ATOM 2750 C CA . ARG A 1 360 ? -33.064 -41.429 -33.015 1.00 47.56 360 ARG A CA 1
ATOM 2751 C C . ARG A 1 360 ? -32.976 -40.147 -33.850 1.00 47.56 360 ARG A C 1
ATOM 2753 O O . ARG A 1 360 ? -33.792 -39.242 -33.682 1.00 47.56 360 ARG A O 1
ATOM 2760 N N . ARG A 1 361 ? -32.053 -40.124 -34.819 1.00 45.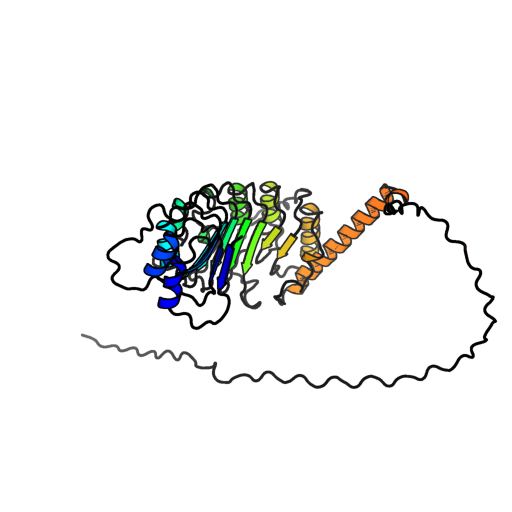53 361 ARG A N 1
ATOM 2761 C CA . ARG A 1 361 ? -32.031 -39.157 -35.929 1.00 45.53 361 ARG A CA 1
ATOM 2762 C C . ARG A 1 361 ? -33.394 -39.152 -36.633 1.00 45.53 361 ARG A C 1
ATOM 2764 O O . ARG A 1 361 ? -33.740 -40.116 -37.314 1.00 45.53 361 ARG A O 1
ATOM 2771 N N . ARG A 1 362 ? -34.159 -38.064 -36.498 1.00 47.16 362 ARG A N 1
ATOM 2772 C CA . ARG A 1 362 ? -35.228 -37.732 -37.448 1.00 47.16 362 ARG A CA 1
ATOM 2773 C C . ARG A 1 362 ? -34.582 -37.108 -38.682 1.00 47.16 362 ARG A C 1
ATOM 2775 O O . ARG A 1 362 ? -33.934 -36.072 -38.590 1.00 47.16 362 ARG A O 1
ATOM 2782 N N . LEU A 1 363 ? -34.758 -37.779 -39.816 1.00 48.31 363 LEU A N 1
ATOM 2783 C CA . LEU A 1 363 ? -34.448 -37.279 -41.151 1.00 48.31 363 LEU A CA 1
ATOM 2784 C C . LEU A 1 363 ? -35.269 -36.007 -41.414 1.00 48.31 363 LEU A C 1
ATOM 2786 O O . LEU A 1 363 ? -36.499 -36.049 -41.380 1.00 48.31 363 LEU A O 1
ATOM 2790 N N . LEU A 1 364 ? -34.586 -34.890 -41.656 1.00 51.41 364 LEU A N 1
ATOM 2791 C CA . LEU A 1 364 ? -35.178 -33.688 -42.244 1.00 51.41 364 LEU A CA 1
ATOM 2792 C C . LEU A 1 364 ? -35.270 -33.857 -43.775 1.00 51.41 364 LEU A C 1
ATOM 2794 O O . LEU A 1 364 ? -34.402 -34.513 -44.358 1.00 51.41 364 LEU A O 1
ATOM 2798 N N . PRO A 1 365 ? -36.303 -33.296 -44.431 1.00 51.88 365 PRO A N 1
ATOM 2799 C CA . PRO A 1 365 ? -36.494 -33.409 -45.875 1.00 51.88 365 PRO A CA 1
ATOM 2800 C C . PRO A 1 365 ? -35.541 -32.483 -46.660 1.00 51.88 365 PRO A C 1
ATOM 2802 O O . PRO A 1 365 ? -34.992 -31.534 -46.094 1.00 51.88 365 PRO A O 1
ATOM 2805 N N . PRO A 1 366 ? -35.337 -32.747 -47.966 1.00 46.69 366 PRO A N 1
ATOM 2806 C CA . PRO A 1 366 ? -34.363 -32.038 -48.787 1.00 46.69 366 PRO A CA 1
ATOM 2807 C C . PRO A 1 366 ? -34.831 -30.609 -49.088 1.00 46.69 366 PRO A C 1
ATOM 2809 O O . PRO A 1 366 ? -35.943 -30.390 -49.567 1.00 46.69 366 PRO A O 1
ATOM 2812 N N . VAL A 1 367 ? -33.963 -29.634 -48.820 1.00 48.25 367 VAL A N 1
ATOM 2813 C CA . VAL A 1 367 ? -34.183 -28.224 -49.163 1.00 48.25 367 VAL A CA 1
ATOM 2814 C C . VAL A 1 367 ? -33.879 -28.028 -50.648 1.00 48.25 367 VAL A C 1
ATOM 2816 O O . VAL A 1 367 ? -32.771 -28.297 -51.109 1.00 48.25 367 VAL A O 1
ATOM 2819 N N . ALA A 1 368 ? -34.888 -27.576 -51.392 1.00 42.25 368 ALA A N 1
ATOM 2820 C CA . ALA A 1 368 ? -34.796 -27.229 -52.802 1.00 42.25 368 ALA A CA 1
ATOM 2821 C C . ALA A 1 368 ? -33.925 -25.980 -53.024 1.00 42.25 368 ALA A C 1
ATOM 2823 O O . ALA A 1 368 ? -33.986 -25.011 -52.266 1.00 42.25 368 ALA A O 1
ATOM 2824 N N . HIS A 1 369 ? -33.135 -26.013 -54.098 1.00 46.00 369 HIS A N 1
ATOM 2825 C CA . HIS A 1 369 ? -32.315 -24.909 -54.584 1.00 46.00 369 HIS A CA 1
ATOM 2826 C C . HIS A 1 369 ? -33.149 -23.654 -54.878 1.00 46.00 369 HIS A C 1
ATOM 2828 O O . HIS A 1 369 ? -34.000 -23.663 -55.766 1.00 46.00 369 HIS A O 1
ATOM 2834 N N . ALA A 1 370 ? -32.838 -22.555 -54.189 1.00 41.28 370 ALA A N 1
ATOM 2835 C CA . ALA A 1 370 ? -33.268 -21.215 -54.562 1.00 41.28 370 ALA A CA 1
ATOM 2836 C C . ALA A 1 370 ? -32.056 -20.426 -55.081 1.00 41.28 370 ALA A C 1
ATOM 2838 O O . ALA A 1 370 ? -31.131 -20.107 -54.336 1.00 41.28 370 ALA A O 1
ATOM 2839 N N . HIS A 1 371 ? -32.070 -20.139 -56.384 1.00 48.16 371 HIS A N 1
ATOM 2840 C CA . HIS A 1 371 ? -31.201 -19.164 -57.036 1.00 48.16 371 HIS A CA 1
ATOM 2841 C C . HIS A 1 371 ? -31.508 -17.766 -56.476 1.00 48.16 371 HIS A C 1
ATOM 2843 O O . HIS A 1 371 ? -32.584 -17.224 -56.726 1.00 48.16 371 HIS A O 1
ATOM 2849 N N . ALA A 1 372 ? -30.569 -17.177 -55.735 1.00 41.94 372 ALA A N 1
ATOM 2850 C CA . ALA A 1 372 ? -30.638 -15.783 -55.309 1.00 41.94 372 ALA A CA 1
ATOM 2851 C C . ALA A 1 372 ? -29.886 -14.898 -56.314 1.00 41.94 372 ALA A C 1
ATOM 2853 O O . ALA A 1 372 ? -28.683 -15.045 -56.529 1.00 41.94 372 ALA A O 1
ATOM 2854 N N . LEU A 1 373 ? -30.634 -13.996 -56.948 1.00 42.69 373 LEU A N 1
ATOM 2855 C CA . LEU A 1 373 ? -30.139 -12.934 -57.816 1.00 42.69 373 LEU A CA 1
ATOM 2856 C C . LEU A 1 373 ? -29.343 -11.912 -56.990 1.00 42.69 373 LEU A C 1
ATOM 2858 O O . LEU A 1 373 ? -29.820 -11.420 -55.969 1.00 42.69 373 LEU A O 1
ATOM 2862 N N . LEU A 1 374 ? -28.144 -11.580 -57.469 1.00 42.97 374 LEU A N 1
ATOM 2863 C CA . LEU A 1 374 ? -27.316 -10.477 -56.983 1.00 42.97 374 LEU A CA 1
ATOM 2864 C C . LEU A 1 374 ? -28.068 -9.149 -57.166 1.00 42.97 374 LEU A C 1
ATOM 2866 O O . LEU A 1 374 ? -28.304 -8.727 -58.298 1.00 42.97 374 LEU A O 1
ATOM 2870 N N . GLN A 1 375 ? -28.416 -8.480 -56.065 1.00 50.06 375 GLN A N 1
ATOM 2871 C CA . GLN A 1 375 ? -28.762 -7.058 -56.093 1.00 50.06 375 GLN A CA 1
ATOM 2872 C C . GLN A 1 375 ? -27.515 -6.202 -55.816 1.00 50.06 375 GLN A C 1
ATOM 2874 O O . GLN A 1 375 ? -26.678 -6.591 -54.998 1.00 50.06 375 GLN A O 1
ATOM 2879 N N . PRO A 1 376 ? -27.370 -5.046 -56.488 1.00 49.38 376 PRO A N 1
ATOM 2880 C CA . PRO A 1 376 ? -26.248 -4.143 -56.277 1.00 49.38 376 PRO A CA 1
ATOM 2881 C C . PRO A 1 376 ? -26.335 -3.464 -54.906 1.00 49.38 376 PRO A C 1
ATOM 2883 O O . PRO A 1 376 ? -27.398 -3.028 -54.466 1.00 49.38 376 PRO A O 1
ATOM 2886 N N . VAL A 1 377 ? -25.179 -3.366 -54.250 1.00 48.44 377 VAL A N 1
ATOM 2887 C CA . VAL A 1 377 ? -24.971 -2.692 -52.965 1.00 48.44 377 VAL A CA 1
ATOM 2888 C C . VAL A 1 377 ? -25.378 -1.222 -53.091 1.00 48.44 377 VAL A C 1
ATOM 2890 O O . VAL A 1 377 ? -24.693 -0.437 -53.746 1.00 48.44 377 VAL A O 1
ATOM 2893 N N . GLN A 1 378 ? -26.487 -0.839 -52.456 1.00 50.34 378 GLN A N 1
ATOM 2894 C CA . GLN A 1 378 ? -26.783 0.569 -52.214 1.00 50.34 378 GLN A CA 1
ATOM 2895 C C . GLN A 1 378 ? -25.774 1.105 -51.194 1.00 50.34 378 GLN A C 1
ATOM 2897 O O . GLN A 1 378 ? -25.681 0.611 -50.071 1.00 50.34 378 GLN A O 1
ATOM 2902 N N . GLN A 1 379 ? -24.996 2.106 -51.608 1.00 52.28 379 GLN A N 1
ATOM 2903 C CA . GLN A 1 379 ? -24.123 2.870 -50.724 1.00 52.28 379 GLN A CA 1
ATOM 2904 C C . GLN A 1 379 ? -24.973 3.532 -49.637 1.00 52.28 379 GLN A C 1
ATOM 2906 O O . GLN A 1 379 ? -25.806 4.391 -49.928 1.00 52.28 379 GLN A O 1
ATOM 2911 N N . MET A 1 380 ? -24.763 3.129 -48.382 1.00 60.12 380 MET A N 1
ATOM 2912 C CA . MET A 1 380 ? -25.316 3.855 -47.245 1.00 60.12 380 MET A CA 1
ATOM 2913 C C . MET A 1 380 ? -24.681 5.250 -47.170 1.00 60.12 380 MET A C 1
ATOM 2915 O O . MET A 1 380 ? -23.461 5.367 -47.330 1.00 60.12 380 MET A O 1
ATOM 2919 N N . PRO A 1 381 ? -25.470 6.301 -46.891 1.00 70.25 381 PRO A N 1
ATOM 2920 C CA . PRO A 1 381 ? -24.925 7.621 -46.626 1.00 70.25 381 PRO A CA 1
ATOM 2921 C C . PRO A 1 381 ? -24.052 7.595 -45.358 1.00 70.25 381 PRO A C 1
ATOM 2923 O O . PRO A 1 381 ? -24.349 6.848 -44.419 1.00 70.25 381 PRO A O 1
ATOM 2926 N N . PRO A 1 382 ? -22.969 8.392 -45.317 1.00 70.06 382 PRO A N 1
ATOM 2927 C CA . PRO A 1 382 ? -22.097 8.463 -44.156 1.00 70.06 382 PRO A CA 1
ATOM 2928 C C . PRO A 1 382 ? -22.867 8.976 -42.928 1.00 70.06 382 PRO A C 1
ATOM 2930 O O . PRO A 1 382 ? -23.751 9.828 -43.066 1.00 70.06 382 PRO A O 1
ATOM 2933 N N . PRO A 1 383 ? -22.546 8.467 -41.726 1.00 67.88 383 PRO A N 1
ATOM 2934 C CA . PRO A 1 383 ? -23.202 8.891 -40.500 1.00 67.88 383 PRO A CA 1
ATOM 2935 C C . PRO A 1 383 ? -22.956 10.387 -40.237 1.00 67.88 383 PRO A C 1
ATOM 2937 O O . PRO A 1 383 ? -21.878 10.899 -40.559 1.00 67.88 383 PRO A O 1
ATOM 2940 N N . PRO A 1 384 ? -23.938 11.099 -39.654 1.00 76.06 384 PRO A N 1
ATOM 2941 C CA . PRO A 1 384 ? -23.793 12.511 -39.335 1.00 76.06 384 PRO A CA 1
ATOM 2942 C C . PRO A 1 384 ? -22.665 12.731 -38.312 1.00 76.06 384 PRO A C 1
ATOM 2944 O O . PRO A 1 384 ? -22.438 11.873 -37.451 1.00 76.06 384 PRO A O 1
ATOM 2947 N N . PRO A 1 385 ? -21.956 13.872 -38.385 1.00 73.56 385 PRO A N 1
ATOM 2948 C CA . PRO A 1 385 ? -20.888 14.183 -37.448 1.00 73.56 385 PRO A CA 1
ATOM 2949 C C . PRO A 1 385 ? -21.437 14.309 -36.016 1.00 73.56 385 PRO A C 1
ATOM 2951 O O . PRO A 1 385 ? -22.556 14.799 -35.825 1.00 73.56 385 PRO A O 1
ATOM 2954 N N . PRO A 1 386 ? -20.665 13.877 -35.004 1.00 69.94 386 PRO A N 1
ATOM 2955 C CA . PRO A 1 386 ? -21.076 13.980 -33.613 1.00 69.94 386 PRO A CA 1
ATOM 2956 C C . PRO A 1 386 ? -21.231 15.452 -33.191 1.00 69.94 386 PRO A C 1
ATOM 2958 O O . PRO A 1 386 ? -20.503 16.317 -33.691 1.00 69.94 386 PRO A O 1
ATOM 2961 N N . PRO A 1 387 ? -22.164 15.753 -32.270 1.00 76.31 387 PRO A N 1
ATOM 2962 C CA . PRO A 1 387 ? -22.364 17.108 -31.778 1.00 76.31 387 PRO A CA 1
ATOM 2963 C C . PRO A 1 387 ? -21.109 17.618 -31.047 1.00 76.31 387 PRO A C 1
ATOM 2965 O O . PRO A 1 387 ? -20.410 16.830 -30.403 1.00 76.31 387 PRO A O 1
ATOM 2968 N N . PRO A 1 388 ? -20.813 18.927 -31.128 1.00 68.81 388 PRO A N 1
ATOM 2969 C CA . PRO A 1 388 ? -19.665 19.510 -30.448 1.00 68.81 388 PRO A CA 1
ATOM 2970 C C . PRO A 1 388 ? -19.801 19.345 -28.932 1.00 68.81 388 PRO A C 1
ATOM 2972 O O . PRO A 1 388 ? -20.854 19.612 -28.351 1.00 68.81 388 PRO A O 1
ATOM 2975 N N . LEU A 1 389 ? -18.717 18.892 -28.301 1.00 68.62 389 LEU A N 1
ATOM 2976 C CA . LEU A 1 389 ? -18.638 18.753 -26.852 1.00 68.62 389 LEU A CA 1
ATOM 2977 C C . LEU A 1 389 ? -18.763 20.134 -26.186 1.00 68.62 389 LEU A C 1
ATOM 2979 O O . LEU A 1 389 ? -18.165 21.098 -26.674 1.00 68.62 389 LEU A O 1
ATOM 2983 N N . PRO A 1 390 ? -19.513 20.248 -25.076 1.00 59.38 390 PRO A N 1
ATOM 2984 C CA . PRO A 1 390 ? -19.613 21.495 -24.335 1.00 59.38 390 PRO A CA 1
ATOM 2985 C C . PRO A 1 390 ? -18.232 21.897 -23.807 1.00 59.38 390 PRO A C 1
ATOM 2987 O O . PRO A 1 390 ? -17.521 21.094 -23.201 1.00 59.38 390 PRO A O 1
ATOM 2990 N N . LEU A 1 391 ? -17.855 23.150 -24.065 1.00 60.41 391 LEU A N 1
ATOM 2991 C CA . LEU A 1 391 ? -16.617 23.727 -23.557 1.00 60.41 391 LEU A CA 1
ATOM 2992 C C . LEU A 1 391 ? -16.643 23.750 -22.020 1.00 60.41 391 LEU A C 1
ATOM 2994 O O . LEU A 1 391 ? -17.691 24.040 -21.434 1.00 60.41 391 LEU A O 1
ATOM 2998 N N . PRO A 1 392 ? -15.510 23.474 -21.355 1.00 47.78 392 PRO A N 1
ATOM 2999 C CA . PRO A 1 392 ? -15.415 23.582 -19.909 1.00 47.78 392 PRO A CA 1
ATOM 3000 C C . PRO A 1 392 ? -15.690 25.027 -19.485 1.00 47.78 392 PRO A C 1
ATOM 3002 O O . PRO A 1 392 ? -15.005 25.963 -19.902 1.00 47.78 392 PRO A O 1
ATOM 3005 N N . ILE A 1 393 ? -16.713 25.198 -18.651 1.00 51.47 393 ILE A N 1
ATOM 3006 C CA . ILE A 1 393 ? -16.995 26.457 -17.968 1.00 51.47 393 ILE A CA 1
ATOM 3007 C C . ILE A 1 393 ? -15.904 26.620 -16.909 1.00 51.47 393 ILE A C 1
ATOM 3009 O O . ILE A 1 393 ? -15.950 25.994 -15.851 1.00 51.47 393 ILE A O 1
ATOM 3013 N N . PHE A 1 394 ? -14.891 27.425 -17.216 1.00 44.00 394 PHE A N 1
ATOM 3014 C CA . PHE A 1 394 ? -13.918 27.867 -16.227 1.00 44.00 394 PHE A CA 1
ATOM 3015 C C . PHE A 1 394 ? -14.610 28.832 -15.263 1.00 44.00 394 PHE A C 1
ATOM 3017 O O . PHE A 1 394 ? -15.099 29.889 -15.661 1.00 44.00 394 PHE A O 1
ATOM 3024 N N . ASN A 1 395 ? -14.678 28.442 -13.992 1.00 39.22 395 ASN A N 1
ATOM 3025 C CA . ASN A 1 395 ? -15.192 29.285 -12.926 1.00 39.22 395 ASN A CA 1
ATOM 3026 C C . ASN A 1 395 ? -14.119 30.331 -12.581 1.00 39.22 395 ASN A C 1
ATOM 3028 O O . ASN A 1 395 ? -13.026 29.980 -12.144 1.00 39.22 395 ASN A O 1
ATOM 3032 N N . ALA A 1 396 ? -14.409 31.612 -12.807 1.00 43.84 396 ALA A N 1
ATOM 3033 C CA . ALA A 1 396 ? -13.451 32.717 -12.695 1.00 43.84 396 ALA A CA 1
ATOM 3034 C C . ALA A 1 396 ? -13.090 33.119 -11.245 1.00 43.84 396 ALA A C 1
ATOM 3036 O O . ALA A 1 396 ? -12.501 34.175 -11.038 1.00 43.84 396 ALA A O 1
ATOM 3037 N N . ASN A 1 397 ? -13.414 32.291 -10.245 1.00 43.66 397 ASN A N 1
ATOM 3038 C CA . ASN A 1 397 ? -13.214 32.610 -8.826 1.00 43.66 397 ASN A CA 1
ATOM 3039 C C . ASN A 1 397 ? -11.964 31.976 -8.186 1.00 43.66 397 ASN A C 1
ATOM 3041 O O . ASN A 1 397 ? -11.703 32.246 -7.019 1.00 43.66 397 ASN A O 1
ATOM 3045 N N . ASP A 1 398 ? -11.159 31.206 -8.926 1.00 40.28 398 ASP A N 1
ATOM 3046 C CA . ASP A 1 398 ? -9.913 30.599 -8.408 1.00 40.28 398 ASP A CA 1
ATOM 3047 C C . ASP A 1 398 ? -8.643 31.437 -8.673 1.00 40.28 398 ASP A C 1
ATOM 3049 O O . ASP A 1 398 ? -7.518 30.953 -8.560 1.00 40.28 398 ASP A O 1
ATOM 3053 N N . LEU A 1 399 ? -8.800 32.725 -8.994 1.00 43.09 399 LEU A N 1
ATOM 3054 C CA . LEU A 1 399 ? -7.700 33.685 -9.123 1.00 43.09 399 LEU A CA 1
ATOM 3055 C C . LEU A 1 399 ? -7.854 34.806 -8.090 1.00 43.09 399 LEU A C 1
ATOM 3057 O O . LEU A 1 399 ? -8.175 35.939 -8.434 1.00 43.09 399 LEU A O 1
ATOM 3061 N N . HIS A 1 400 ? -7.581 34.505 -6.820 1.00 39.38 400 HIS A N 1
ATOM 3062 C CA . HIS A 1 400 ? -7.141 35.537 -5.884 1.00 39.38 400 HIS A CA 1
ATOM 3063 C C . HIS A 1 400 ? -5.669 35.329 -5.548 1.00 39.38 400 HIS A C 1
ATOM 3065 O O . HIS A 1 400 ? -5.268 34.398 -4.852 1.00 39.38 400 HIS A O 1
ATOM 3071 N N . ALA A 1 401 ? -4.879 36.223 -6.135 1.00 41.25 401 ALA A N 1
ATOM 3072 C CA . ALA A 1 401 ? -3.460 36.381 -5.936 1.00 41.25 401 ALA A CA 1
ATOM 3073 C C . ALA A 1 401 ? -3.143 36.745 -4.481 1.00 41.25 401 ALA A C 1
ATOM 3075 O O . ALA A 1 401 ? -3.783 37.605 -3.875 1.00 41.25 401 ALA A O 1
ATOM 3076 N N . VAL A 1 402 ? -2.096 36.105 -3.971 1.00 39.00 402 VAL A N 1
ATOM 3077 C CA . VAL A 1 402 ? -1.305 36.562 -2.833 1.00 39.00 402 VAL A CA 1
ATOM 3078 C C . VAL A 1 402 ? -0.580 37.834 -3.281 1.00 39.00 402 VAL A C 1
ATOM 3080 O O . VAL A 1 402 ? 0.407 37.764 -4.010 1.00 39.00 402 VAL A O 1
ATOM 3083 N N . MET A 1 403 ? -1.103 38.996 -2.891 1.00 36.66 403 MET A N 1
ATOM 3084 C CA . MET A 1 403 ? -0.310 40.219 -2.791 1.00 36.66 403 MET A CA 1
ATOM 3085 C C . MET A 1 403 ? 0.375 40.199 -1.426 1.00 36.66 403 MET A C 1
ATOM 3087 O O . MET A 1 403 ? -0.287 40.187 -0.391 1.00 36.66 403 MET A O 1
ATOM 3091 N N . VAL A 1 404 ? 1.702 40.124 -1.455 1.00 46.84 404 VAL A N 1
ATOM 3092 C CA . VAL A 1 404 ? 2.574 40.403 -0.317 1.00 46.84 404 VAL A CA 1
ATOM 3093 C C . VAL A 1 404 ? 2.738 41.919 -0.276 1.00 46.84 404 VAL A C 1
ATOM 3095 O O . VAL A 1 404 ? 3.302 42.485 -1.211 1.00 46.84 404 VAL A O 1
ATOM 3098 N N . ASP A 1 405 ? 2.219 42.559 0.769 1.00 43.00 405 ASP A N 1
ATOM 3099 C CA . ASP A 1 405 ? 2.632 43.910 1.143 1.00 43.00 405 ASP A CA 1
ATOM 3100 C C . ASP A 1 405 ? 3.966 43.797 1.895 1.00 43.00 405 ASP A C 1
ATOM 3102 O O . ASP A 1 405 ? 4.036 43.287 3.016 1.00 43.00 405 ASP A O 1
ATOM 3106 N N . ASP A 1 406 ? 5.029 44.224 1.218 1.00 51.47 406 ASP A N 1
ATOM 3107 C CA . ASP A 1 406 ? 6.294 44.647 1.813 1.00 51.47 406 ASP A CA 1
ATOM 3108 C C . ASP A 1 406 ? 6.043 46.027 2.441 1.00 51.47 406 ASP A C 1
ATOM 3110 O O . ASP A 1 406 ? 5.929 47.019 1.720 1.00 51.47 406 ASP A O 1
ATOM 3114 N N . ASP A 1 407 ? 5.941 46.101 3.770 1.00 48.56 407 ASP A N 1
ATOM 3115 C CA . ASP A 1 407 ? 6.047 47.374 4.488 1.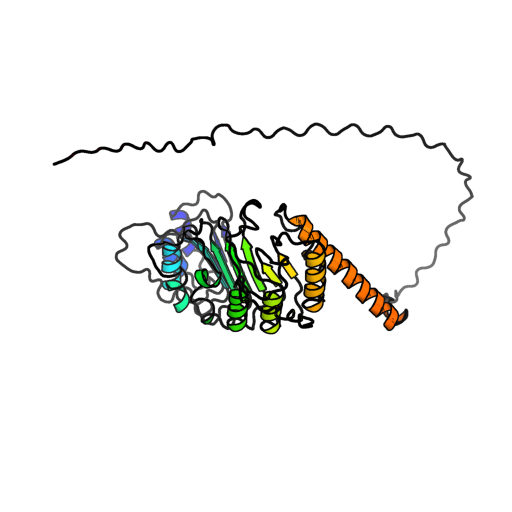00 48.56 407 ASP A CA 1
ATOM 3116 C C . ASP A 1 407 ? 7.208 47.300 5.482 1.00 48.56 407 ASP A C 1
ATOM 3118 O O . ASP A 1 407 ? 7.117 46.810 6.611 1.00 48.56 407 ASP A O 1
ATOM 3122 N N . SER A 1 408 ? 8.360 47.741 4.985 1.00 51.78 408 SER A N 1
ATOM 3123 C CA . SER A 1 408 ? 9.572 47.990 5.745 1.00 51.78 408 SER A CA 1
ATOM 3124 C C . SER A 1 408 ? 9.412 49.278 6.557 1.00 51.78 408 SER A C 1
ATOM 3126 O O . SER A 1 408 ? 9.750 50.366 6.089 1.00 51.78 408 SER A O 1
ATOM 3128 N N . GLY A 1 409 ? 8.934 49.147 7.792 1.00 45.81 409 GLY A N 1
ATOM 3129 C CA . GLY A 1 409 ? 8.994 50.197 8.805 1.00 45.81 409 GLY A CA 1
ATOM 3130 C C . GLY A 1 409 ? 10.340 50.194 9.530 1.00 45.81 409 GLY A C 1
ATOM 3131 O O . GLY A 1 409 ? 10.536 49.463 10.498 1.00 45.81 409 GLY A O 1
ATOM 3132 N N . THR A 1 410 ? 11.273 51.018 9.058 1.00 57.97 410 THR A N 1
ATOM 3133 C CA . THR A 1 410 ? 12.397 51.541 9.845 1.00 57.97 410 THR A CA 1
ATOM 3134 C C . THR A 1 410 ? 11.876 52.520 10.893 1.00 57.97 410 THR A C 1
ATOM 3136 O O . THR A 1 410 ? 11.408 53.585 10.504 1.00 57.97 410 THR A O 1
ATOM 3139 N N . GLU A 1 411 ? 12.053 52.239 12.183 1.00 50.75 411 GLU A N 1
ATOM 3140 C CA . GLU A 1 411 ? 12.180 53.295 13.194 1.00 50.75 411 GLU A CA 1
ATOM 3141 C C . GLU A 1 411 ? 13.277 52.952 14.203 1.00 50.75 411 GLU A C 1
ATOM 3143 O O . GLU A 1 411 ? 13.384 51.841 14.724 1.00 50.75 411 GLU A O 1
ATOM 3148 N N . SER A 1 412 ? 14.129 53.951 14.381 1.00 56.97 412 SER A N 1
ATOM 3149 C CA . SER A 1 412 ? 15.260 54.034 15.284 1.00 56.97 412 SER A CA 1
ATOM 3150 C C . SER A 1 412 ? 14.788 54.482 16.664 1.00 56.97 412 SER A C 1
ATOM 3152 O O . SER A 1 412 ? 14.030 55.444 16.736 1.00 56.97 412 SER A O 1
ATOM 3154 N N . GLU A 1 413 ? 15.326 53.881 17.724 1.00 54.56 413 GLU A N 1
ATOM 3155 C CA . GLU A 1 413 ? 15.889 54.575 18.898 1.00 54.56 413 GLU A CA 1
ATOM 3156 C C . GLU A 1 413 ? 16.804 53.637 19.692 1.00 54.56 413 GLU A C 1
ATOM 3158 O O . GLU A 1 413 ? 16.433 52.454 19.885 1.00 54.56 413 GLU A O 1
#

Radius of gyration: 29.59 Å; chains: 1; bounding box: 73×98×90 Å

Organism: NCBI:txid1077348

InterPro domains:
  IPR032675 Leucine-rich repeat domain superfamily [G3DSA:3.80.10.10] (1-247)

Sequence (413 aa):
MKELNLLGNHSLDREHLLYLERFTSIQTLCLSHQFHLDEGILQTLSEIPTIRHLNVTVRLGKGDRKGALDFGDCFQGLRTLELRGKHKDVSDVFIAMSAPHLHLIALDFTDPPSTNVPNSPFSTIVPHIPNTVTGFSCAFCAVLDPLPKSLSDLLGPLPPRLPNLASFDLTSEKSPLSVTNDDLAQLSDAWPLLAHLNVRVTVSAARFNLQTVRRPDVHGLAALAQRCPQLETLHLPELDIDKPSPSGNGPDAVEKAPVPIPFLSHRLKELLVQSVSLAPTKAQHEAAVALDMLFPYLDLRTMRPGQGGAATATGGAWATIWRTLEIMRWGRQNRALAEGGCDAAVPEVPDMPAEPGGVRRRLLPPVAHAHALLQPVQQMPPPPPPPPLPLPIFNANDLHAVMVDDDSGTESE

Secondary structure (DSSP, 8-state):
--EEEE-S-----HHHHHGGGG-TT--EEEE-TT-EE-HHHHHHHHT-TT--EEEEEE---SS---S----TTTTTT--EEEEEE-HHHHHHHHHT---TT--EEEEEE-S---TTSSS-THHHHGGG--TT--EEEEEE-S--SSPPSSHHHHHTTSGGG-TT--EEEEEESSS-----HHHHHHHHHH-TT--EEEEEE-S-GGGTT-TTS----HHHHHHHHHH-TT--EEEEEEE--S-------STT---PPPPPPP-------EEEEEEE----HHHHHHHHHHHHHH-TT--TTTT-TT-SS---TTHHHHHHHHHHHHHHHHHHHHHHHHHH-GGGGS---------------PPPPPPPP----------PPPPPPPPPPPPP---TTS---------------

Foldseek 3Di:
DAEDAADDDDPDDPVNLLCVLVCLQHAEYAHYQPDEDELVSLLSVQVNQNHAEDAHEYDHDPDPPVDQAASDAGQCNYAYYAYAYALVRSLSSLVRYDHQNHAEYEYEHQDADDPVDQDASCPSNLVSDHQNYAYYHYEYNDEHPPADLEPCSRCPPPLQSHQNHAYYYYEYAAYDHAYELVNLLSNLVSHLNHQYDYYYYNDALPPPPDPSHHAYELVSVLSNCVSNLNHAYDEDAEYELADLDPPDPDPPPDPDPRDDQAQACGNHAYYHYNAYHPHDLVSLLVSLVSCCSRHVNYDLVNQDQPPPPHNHPRSVSSNSSSVSNVVVNVVVVVVCPVVVDVVVVPPPPPPDPPDPDDDDDDDDDDDDDDDDDDDDDDDDDDDDDDDDDDDDDDDPPPDDDDDDDDDDDDDDD

pLDDT: mean 84.38, std 17.78, range [36.66, 98.69]